Protein AF-A0AAE9DI60-F1 (afdb_monomer)

InterPro domains:
  IPR056711 Domain of unknown function DUF7809 [PF25100] (102-256)

Organism: Caenorhabditis briggsae (NCBI:txid6238)

pLDDT: mean 77.21, std 14.65, range [36.78, 95.0]

Radius of gyration: 24.34 Å; Cα contacts (8 Å, |Δi|>4): 444; chains: 1; bounding box: 57×60×63 Å

Structure (mmCIF, N/CA/C/O backbone):
data_AF-A0AAE9DI60-F1
#
_entry.id   AF-A0AAE9DI60-F1
#
loop_
_atom_site.group_PDB
_atom_site.id
_atom_site.type_symbol
_atom_site.label_atom_id
_atom_site.label_alt_id
_atom_site.label_comp_id
_atom_site.label_asym_id
_atom_site.label_entity_id
_atom_site.label_seq_id
_atom_site.pdbx_PDB_ins_code
_atom_site.Cartn_x
_atom_site.Cartn_y
_atom_site.Cartn_z
_atom_site.occupancy
_atom_site.B_iso_or_equiv
_atom_site.auth_seq_id
_atom_site.auth_comp_id
_atom_site.auth_asym_id
_atom_site.auth_atom_id
_atom_site.pdbx_PDB_model_num
ATOM 1 N N . MET A 1 1 ? 13.288 1.789 1.965 1.00 46.75 1 MET A N 1
ATOM 2 C CA . MET A 1 1 ? 11.853 2.081 1.751 1.00 46.75 1 MET A CA 1
ATOM 3 C C . MET A 1 1 ? 11.760 3.555 1.406 1.00 46.75 1 MET A C 1
ATOM 5 O O . MET A 1 1 ? 12.668 4.268 1.816 1.00 46.75 1 MET A O 1
ATOM 9 N N . PRO A 1 2 ? 10.777 4.011 0.623 1.00 48.69 2 PRO A N 1
ATOM 10 C CA . PRO A 1 2 ? 10.671 5.433 0.337 1.00 48.69 2 PRO A CA 1
ATOM 11 C C . PRO A 1 2 ? 10.362 6.196 1.627 1.00 48.69 2 PRO A C 1
ATOM 13 O O . PRO A 1 2 ? 9.371 5.920 2.301 1.00 48.69 2 PRO A O 1
ATOM 16 N N . ASP A 1 3 ? 11.226 7.145 1.975 1.00 56.53 3 ASP A N 1
ATOM 17 C CA . ASP A 1 3 ? 11.004 8.038 3.114 1.00 56.53 3 ASP A CA 1
ATOM 18 C C . ASP A 1 3 ? 9.957 9.124 2.790 1.00 56.53 3 ASP A C 1
ATOM 20 O O . ASP A 1 3 ? 9.441 9.771 3.702 1.00 56.53 3 ASP A O 1
ATOM 24 N N . GLU A 1 4 ? 9.591 9.276 1.513 1.00 60.00 4 GLU A N 1
ATOM 25 C CA . GLU A 1 4 ? 8.664 10.275 0.967 1.00 60.00 4 GLU A CA 1
ATOM 26 C C . GLU A 1 4 ? 7.637 9.614 0.025 1.00 60.00 4 GLU A C 1
ATOM 28 O O . GLU A 1 4 ? 7.929 8.595 -0.600 1.00 60.00 4 GLU A O 1
ATOM 33 N N . ALA A 1 5 ? 6.424 10.162 -0.107 1.00 58.25 5 ALA A N 1
ATOM 34 C CA . ALA A 1 5 ? 5.470 9.716 -1.121 1.00 58.25 5 ALA A CA 1
ATOM 35 C C . ALA A 1 5 ? 6.046 9.898 -2.527 1.00 58.25 5 ALA A C 1
ATOM 37 O O . ALA A 1 5 ? 6.551 10.968 -2.864 1.00 58.25 5 ALA A O 1
ATOM 38 N N . TYR A 1 6 ? 5.879 8.888 -3.385 1.00 64.25 6 TYR A N 1
ATOM 39 C CA . TYR A 1 6 ? 6.394 8.983 -4.754 1.00 64.25 6 TYR A CA 1
ATOM 40 C C . TYR A 1 6 ? 5.671 10.042 -5.590 1.00 64.25 6 TYR A C 1
ATOM 42 O O . TYR A 1 6 ? 6.264 10.569 -6.525 1.00 64.25 6 TYR A O 1
ATOM 50 N N . THR A 1 7 ? 4.405 10.363 -5.275 1.00 72.06 7 THR A N 1
ATOM 51 C CA . THR A 1 7 ? 3.646 11.396 -5.998 1.00 72.06 7 THR A CA 1
ATOM 52 C C . THR A 1 7 ? 2.809 12.287 -5.081 1.00 72.06 7 THR A C 1
ATOM 54 O O . THR A 1 7 ? 2.234 11.846 -4.080 1.00 72.06 7 THR A O 1
ATOM 57 N N . ARG A 1 8 ? 2.672 13.570 -5.456 1.00 74.44 8 ARG A N 1
ATOM 58 C CA . ARG A 1 8 ? 1.823 14.539 -4.733 1.00 74.44 8 ARG A CA 1
ATOM 59 C C . ARG A 1 8 ? 0.348 14.154 -4.739 1.00 74.44 8 ARG A C 1
ATOM 61 O O . ARG A 1 8 ? -0.354 14.434 -3.766 1.00 74.44 8 ARG A O 1
ATOM 68 N N . ARG A 1 9 ? -0.129 13.491 -5.800 1.00 77.38 9 ARG A N 1
ATOM 69 C CA . ARG A 1 9 ? -1.502 12.970 -5.858 1.00 77.38 9 ARG A CA 1
ATOM 70 C C . ARG A 1 9 ? -1.752 12.005 -4.705 1.00 77.38 9 ARG A C 1
ATOM 72 O O . ARG A 1 9 ? -2.778 12.126 -4.046 1.00 77.38 9 ARG A O 1
ATOM 79 N N . CYS A 1 10 ? -0.805 11.114 -4.411 1.00 80.31 10 CYS A N 1
ATOM 80 C CA . CYS A 1 10 ? -0.934 10.190 -3.290 1.00 80.31 10 CYS A CA 1
ATOM 81 C C . CYS A 1 10 ? -1.044 10.916 -1.952 1.00 80.31 10 CYS A C 1
ATOM 83 O O . CYS A 1 10 ? -1.955 10.638 -1.175 1.00 80.31 10 CYS A O 1
ATOM 85 N N . LEU A 1 11 ? -0.158 11.882 -1.694 1.00 84.62 11 LEU A N 1
ATOM 86 C CA . LEU A 1 11 ? -0.208 12.668 -0.461 1.00 84.62 11 LEU A CA 1
ATOM 87 C C . LEU A 1 11 ? -1.518 13.464 -0.338 1.00 84.62 11 LEU A C 1
ATOM 89 O O . LEU A 1 11 ? -2.116 13.502 0.737 1.00 84.62 11 LEU A O 1
ATOM 93 N N . SER A 1 12 ? -2.001 14.025 -1.448 1.00 82.50 12 SER A N 1
ATOM 94 C CA . SER A 1 12 ? -3.277 14.746 -1.515 1.00 82.50 12 SER A CA 1
ATOM 95 C C . SER A 1 12 ? -4.462 13.830 -1.212 1.00 82.50 12 SER A C 1
ATOM 97 O O . SER A 1 12 ? -5.277 14.160 -0.358 1.00 82.50 12 SER A O 1
ATOM 99 N N . GLN A 1 13 ? -4.541 12.651 -1.839 1.00 84.50 13 GLN A N 1
ATOM 100 C CA . GLN A 1 13 ? -5.629 11.691 -1.610 1.00 84.50 13 GLN A CA 1
ATOM 101 C C . GLN A 1 13 ? -5.646 11.160 -0.173 1.00 84.50 13 GLN A C 1
ATOM 103 O O . GLN A 1 13 ? -6.707 11.094 0.453 1.00 84.50 13 GLN A O 1
ATOM 108 N N . ARG A 1 14 ? -4.468 10.861 0.394 1.00 88.50 14 ARG A N 1
ATOM 109 C CA . ARG A 1 14 ? -4.336 10.512 1.818 1.00 88.50 14 ARG A CA 1
ATOM 110 C C . ARG A 1 14 ? -4.876 11.628 2.701 1.00 88.50 14 ARG A C 1
ATOM 112 O O . ARG A 1 14 ? -5.651 11.360 3.614 1.00 88.50 14 ARG A O 1
ATOM 119 N N . PHE A 1 15 ? -4.483 12.871 2.422 1.00 87.94 15 PHE A N 1
ATOM 120 C CA . PHE A 1 15 ? -4.943 14.023 3.182 1.00 87.94 15 PHE A CA 1
ATOM 121 C C . PHE A 1 15 ? -6.462 14.214 3.075 1.00 87.94 15 PHE A C 1
ATOM 123 O O . PHE A 1 15 ? -7.108 14.385 4.103 1.00 87.94 15 PHE A O 1
ATOM 130 N N . ILE A 1 16 ? -7.041 14.125 1.873 1.00 84.38 16 ILE A N 1
ATOM 131 C CA . ILE A 1 16 ? -8.489 14.264 1.637 1.00 84.38 16 ILE A CA 1
ATOM 132 C C . ILE A 1 16 ? -9.281 13.263 2.482 1.00 84.38 16 ILE A C 1
ATOM 134 O O . ILE A 1 16 ? -10.228 13.654 3.158 1.00 84.38 16 ILE A O 1
ATOM 138 N N . ARG A 1 17 ? -8.876 11.987 2.489 1.00 85.81 17 ARG A N 1
ATOM 139 C CA . ARG A 1 17 ? -9.530 10.941 3.295 1.00 85.81 17 ARG A CA 1
ATOM 140 C C . ARG A 1 17 ? -9.275 11.101 4.794 1.00 85.81 17 ARG A C 1
ATOM 142 O O . ARG A 1 17 ? -10.152 10.820 5.605 1.00 85.81 17 ARG A O 1
ATOM 149 N N . TYR A 1 18 ? -8.089 11.572 5.172 1.00 88.38 18 TYR A N 1
ATOM 150 C CA . TYR A 1 18 ? -7.745 11.797 6.574 1.00 88.38 18 TYR A CA 1
ATOM 151 C C . TYR A 1 18 ? -8.523 12.969 7.185 1.00 88.38 18 TYR A C 1
ATOM 153 O O . TYR A 1 18 ? -8.912 12.938 8.354 1.00 88.38 18 TYR A O 1
ATOM 161 N N . HIS A 1 19 ? -8.751 14.010 6.389 1.00 81.94 19 HIS A N 1
ATOM 162 C CA . HIS A 1 19 ? -9.336 15.267 6.814 1.00 81.94 19 HIS A CA 1
ATOM 163 C C . HIS A 1 19 ? -10.852 15.159 7.049 1.00 81.94 19 HIS A C 1
ATOM 165 O O . HIS A 1 19 ? -11.569 14.434 6.366 1.00 81.94 19 HIS A O 1
ATOM 171 N N . PHE A 1 20 ? -11.349 15.895 8.046 1.00 70.44 20 PHE A N 1
ATOM 172 C CA . PHE A 1 20 ? -12.776 15.927 8.387 1.00 70.44 20 PHE A CA 1
ATOM 173 C C . PHE A 1 20 ? -13.572 17.033 7.694 1.00 70.44 20 PHE A C 1
ATOM 175 O O . PHE A 1 20 ? -14.797 16.959 7.695 1.00 70.44 20 PHE A O 1
ATOM 182 N N . TYR A 1 21 ? -12.929 18.066 7.150 1.00 66.25 21 TYR A N 1
ATOM 183 C CA . TYR A 1 21 ? -13.635 19.163 6.481 1.00 66.25 21 TYR A CA 1
ATOM 184 C C . TYR A 1 21 ? -13.571 18.985 4.966 1.00 66.25 21 TYR A C 1
ATOM 186 O O . TYR A 1 21 ? -12.730 18.252 4.460 1.00 66.25 21 TYR A O 1
ATOM 194 N N . GLU A 1 22 ? -14.466 19.632 4.228 1.00 57.25 22 GLU A N 1
ATOM 195 C CA . GLU A 1 22 ? -14.244 19.789 2.795 1.00 57.25 22 GLU A CA 1
ATOM 196 C C . GLU A 1 22 ? -13.100 20.778 2.601 1.00 57.25 22 GLU A C 1
ATOM 198 O O . GLU A 1 22 ? -13.149 21.893 3.134 1.00 57.25 22 GLU A O 1
ATOM 203 N N . PRO A 1 23 ? -12.035 20.390 1.893 1.00 51.72 23 PRO A N 1
ATOM 204 C CA . PRO A 1 23 ? -11.015 21.347 1.536 1.00 51.72 23 PRO A CA 1
ATOM 205 C C . PRO A 1 23 ? -11.640 22.349 0.565 1.00 51.72 23 PRO A C 1
ATOM 207 O O . PRO A 1 23 ? -12.143 21.958 -0.482 1.00 51.72 23 PRO A O 1
ATOM 210 N N . ASN A 1 24 ? -11.546 23.646 0.860 1.00 49.22 24 ASN A N 1
ATOM 211 C CA . ASN A 1 24 ? -11.885 24.716 -0.093 1.00 49.22 24 ASN A CA 1
ATOM 212 C C . ASN A 1 24 ? -10.878 24.802 -1.264 1.00 49.22 24 ASN A C 1
ATOM 214 O O . ASN A 1 24 ? -10.721 25.854 -1.878 1.00 49.22 24 ASN A O 1
ATOM 218 N N . VAL A 1 25 ? -10.123 23.733 -1.520 1.00 51.72 25 VAL A N 1
ATOM 219 C CA . VAL A 1 25 ? -9.018 23.687 -2.470 1.00 51.72 25 VAL A CA 1
ATOM 220 C C . VAL A 1 25 ? -9.386 22.669 -3.536 1.00 51.72 25 VAL A C 1
ATOM 222 O O . VAL A 1 25 ? -9.490 21.477 -3.253 1.00 51.72 25 VAL A O 1
ATOM 225 N N . GLU A 1 26 ? -9.565 23.133 -4.770 1.00 51.00 26 GLU A N 1
ATOM 226 C CA . GLU A 1 26 ? -9.564 22.246 -5.927 1.00 51.00 26 GLU A CA 1
ATOM 227 C C . GLU A 1 26 ? -8.163 21.633 -6.055 1.00 51.00 26 GLU A C 1
ATOM 229 O O . GLU A 1 26 ? -7.229 22.247 -6.565 1.00 51.00 26 GLU A O 1
ATOM 234 N N . PHE A 1 27 ? -7.997 20.396 -5.583 1.00 52.72 27 PHE A N 1
ATOM 235 C CA . PHE A 1 27 ? -6.731 19.653 -5.671 1.00 52.72 27 PHE A CA 1
ATOM 236 C C . PHE A 1 27 ? -6.306 19.314 -7.107 1.00 52.72 27 PHE A C 1
ATOM 238 O O . PHE A 1 27 ? -5.265 18.692 -7.305 1.00 52.72 27 PHE A O 1
ATOM 245 N N . GLY A 1 28 ? -7.113 19.683 -8.106 1.00 42.91 28 GLY A N 1
ATOM 246 C CA . GLY A 1 28 ? -6.864 19.384 -9.512 1.00 42.91 28 GLY A CA 1
ATOM 247 C C . GLY A 1 28 ? -5.741 20.204 -10.145 1.00 42.91 28 GLY A C 1
ATOM 248 O O . GLY A 1 28 ? -5.255 19.807 -11.198 1.00 42.91 28 GLY A O 1
ATOM 249 N N . ILE A 1 29 ? -5.328 21.332 -9.550 1.00 42.28 29 ILE A N 1
ATOM 250 C CA . ILE A 1 29 ? -4.393 22.271 -10.193 1.00 42.28 29 ILE A CA 1
ATOM 251 C C . ILE A 1 29 ? -3.521 22.983 -9.144 1.00 42.28 29 ILE A C 1
ATOM 253 O O . ILE A 1 29 ? -3.568 24.202 -8.999 1.00 42.28 29 ILE A O 1
ATOM 257 N N . LEU A 1 30 ? -2.719 22.247 -8.373 1.00 42.53 30 LEU A N 1
ATOM 258 C CA . LEU A 1 30 ? -1.600 22.882 -7.665 1.00 42.53 30 LEU A CA 1
ATOM 259 C C . LEU A 1 30 ? -0.386 22.910 -8.608 1.00 42.53 30 LEU A C 1
ATOM 261 O O . LEU A 1 30 ? 0.015 21.840 -9.069 1.00 42.53 30 LEU A O 1
ATOM 265 N N . PRO A 1 31 ? 0.192 24.090 -8.920 1.00 41.00 31 PRO A N 1
ATOM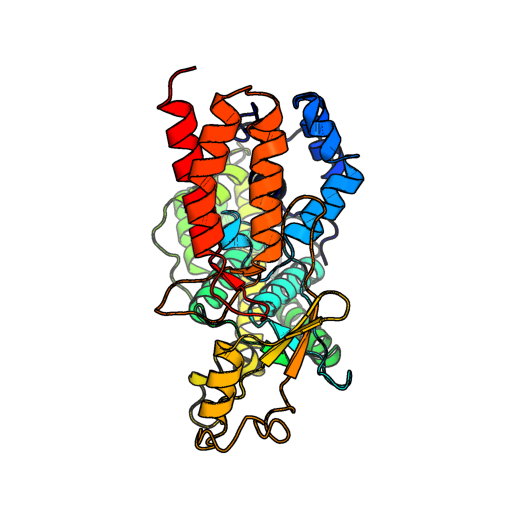 266 C CA . PRO A 1 31 ? 1.366 24.192 -9.782 1.00 41.00 31 PRO A CA 1
ATOM 267 C C . PRO A 1 31 ? 2.510 23.306 -9.275 1.00 41.00 31 PRO A C 1
ATOM 269 O O . PRO A 1 31 ? 2.805 23.276 -8.076 1.00 41.00 31 PRO A O 1
ATOM 272 N N . GLU A 1 32 ? 3.185 22.604 -10.186 1.00 52.84 32 GLU A N 1
ATOM 273 C CA . GLU A 1 32 ? 4.291 21.696 -9.853 1.00 52.84 32 GLU A CA 1
ATOM 274 C C . GLU A 1 32 ? 5.468 22.415 -9.156 1.00 52.84 32 GLU A C 1
ATOM 276 O O . GLU A 1 32 ? 6.175 21.801 -8.358 1.00 52.84 32 GLU A O 1
ATOM 281 N N . ASP A 1 33 ? 5.599 23.737 -9.300 1.00 50.19 33 ASP A N 1
ATOM 282 C CA . ASP A 1 33 ? 6.851 24.451 -9.007 1.00 50.19 33 ASP A CA 1
ATOM 283 C C . ASP A 1 33 ? 7.014 25.094 -7.612 1.00 50.19 33 ASP A C 1
ATOM 285 O O . ASP A 1 33 ? 8.102 25.582 -7.304 1.00 50.19 33 ASP A O 1
ATOM 289 N N . LEU A 1 34 ? 6.003 25.122 -6.730 1.00 50.56 34 LEU A N 1
ATOM 290 C CA . LEU A 1 34 ? 6.103 25.926 -5.489 1.00 50.56 34 LEU A CA 1
ATOM 291 C C . LEU A 1 34 ? 6.628 25.191 -4.236 1.00 50.56 34 LEU A C 1
ATOM 293 O O . LEU A 1 34 ? 7.146 25.851 -3.335 1.00 50.56 34 LEU A O 1
ATOM 297 N N . GLU A 1 35 ? 6.555 23.856 -4.151 1.00 58.78 35 GLU A N 1
ATOM 298 C CA . GLU A 1 35 ? 6.834 23.107 -2.906 1.00 58.78 35 GLU A CA 1
ATOM 299 C C . GLU A 1 35 ? 7.760 21.900 -3.139 1.00 58.78 35 GLU A C 1
ATOM 301 O O . GLU A 1 35 ? 7.383 20.916 -3.772 1.00 58.78 35 GLU A O 1
ATOM 306 N N . LYS A 1 36 ? 8.996 21.952 -2.624 1.00 67.62 36 LYS A N 1
ATOM 307 C CA . LYS A 1 36 ? 10.031 20.939 -2.912 1.00 67.62 36 LYS A CA 1
ATOM 308 C C . LYS A 1 36 ? 9.895 19.637 -2.111 1.00 67.62 36 LYS A C 1
ATOM 310 O O . LYS A 1 36 ? 10.504 18.651 -2.502 1.00 67.62 36 LYS A O 1
ATOM 315 N N . THR A 1 37 ? 9.133 19.624 -1.014 1.00 81.38 37 THR A N 1
ATOM 316 C CA . THR A 1 37 ? 9.012 18.466 -0.103 1.00 81.38 37 THR A CA 1
ATOM 317 C C . THR A 1 37 ? 7.561 18.202 0.315 1.00 81.38 37 THR A C 1
ATOM 319 O O . THR A 1 37 ? 6.723 19.108 0.272 1.00 81.38 37 THR A O 1
ATOM 322 N N . GLU A 1 38 ? 7.260 16.985 0.795 1.00 85.06 38 GLU A N 1
ATOM 323 C CA . GLU A 1 38 ? 5.949 16.643 1.388 1.00 85.06 38 GLU A CA 1
ATOM 324 C C . GLU A 1 38 ? 5.556 17.605 2.520 1.00 85.06 38 GLU A C 1
ATOM 326 O O . GLU A 1 38 ? 4.395 17.991 2.666 1.00 85.06 38 GLU A O 1
ATOM 331 N N . ILE A 1 39 ? 6.542 18.006 3.327 1.00 88.50 39 ILE A N 1
ATOM 332 C CA . ILE A 1 39 ? 6.349 18.901 4.468 1.00 88.50 39 ILE A CA 1
ATOM 333 C C . ILE A 1 39 ? 5.982 20.304 3.990 1.00 88.50 39 ILE A C 1
ATOM 335 O O . ILE A 1 39 ? 5.100 20.930 4.580 1.00 88.50 39 ILE A O 1
ATOM 339 N N . ASP A 1 40 ? 6.642 20.812 2.947 1.00 86.06 40 ASP A N 1
ATOM 340 C CA . ASP A 1 40 ? 6.329 22.130 2.390 1.00 86.06 40 ASP A CA 1
ATOM 341 C C . ASP A 1 40 ? 4.906 22.158 1.830 1.00 86.06 40 ASP A C 1
ATOM 343 O O . ASP A 1 40 ? 4.162 23.101 2.113 1.00 86.06 40 ASP A O 1
ATOM 347 N N . PHE A 1 41 ? 4.499 21.072 1.167 1.00 83.56 41 PHE A N 1
ATOM 348 C CA . PHE A 1 41 ? 3.133 20.881 0.689 1.00 83.56 41 PHE A CA 1
ATOM 349 C C . PHE A 1 41 ? 2.102 20.894 1.814 1.00 83.56 41 PHE A C 1
ATOM 351 O O . PHE A 1 41 ? 1.169 21.700 1.815 1.00 83.56 41 PHE A O 1
ATOM 358 N N . LEU A 1 42 ? 2.298 20.073 2.845 1.00 86.94 42 LEU A N 1
ATOM 359 C CA . LEU A 1 42 ? 1.386 20.046 3.988 1.00 86.94 42 LEU A CA 1
ATOM 360 C C . LEU A 1 42 ? 1.369 21.382 4.740 1.00 86.94 42 LEU A C 1
ATOM 362 O O . LEU A 1 42 ? 0.317 21.810 5.214 1.00 86.94 42 LEU A O 1
ATOM 366 N N . ARG A 1 43 ? 2.507 22.080 4.833 1.00 87.62 43 ARG A N 1
ATOM 367 C CA . ARG A 1 43 ? 2.591 23.400 5.472 1.00 87.62 43 ARG A CA 1
ATOM 368 C C . ARG A 1 43 ? 1.780 24.442 4.705 1.00 87.62 43 ARG A C 1
ATOM 370 O O . ARG A 1 43 ? 1.103 25.254 5.334 1.00 87.62 43 ARG A O 1
ATOM 377 N N . SER A 1 44 ? 1.842 24.422 3.378 1.00 82.38 44 SER A N 1
ATOM 378 C CA . SER A 1 44 ? 1.045 25.289 2.509 1.00 82.38 44 SER A CA 1
ATOM 379 C C . SER A 1 44 ? -0.446 24.989 2.625 1.00 82.38 44 SER A C 1
ATOM 381 O O . SER A 1 44 ? -1.239 25.888 2.909 1.00 82.38 44 SER A O 1
ATOM 383 N N . MET A 1 45 ? -0.823 23.708 2.560 1.00 79.75 45 MET A N 1
ATOM 384 C CA . MET A 1 45 ? -2.203 23.275 2.772 1.00 79.75 45 MET A CA 1
ATOM 385 C C . MET A 1 45 ? -2.757 23.744 4.120 1.00 79.75 45 MET A C 1
ATOM 387 O O . MET A 1 45 ? -3.821 24.356 4.169 1.00 79.75 45 MET A O 1
ATOM 391 N N . LEU A 1 46 ? -2.017 23.536 5.213 1.00 83.44 46 LEU A N 1
ATOM 392 C CA . LEU A 1 46 ? -2.444 23.955 6.550 1.00 83.44 46 LEU A CA 1
ATOM 393 C C . LEU A 1 46 ? -2.607 25.477 6.681 1.00 83.44 46 LEU A C 1
ATOM 395 O O . LEU A 1 46 ? -3.496 25.917 7.410 1.00 83.44 46 LEU A O 1
ATOM 399 N N . ARG A 1 47 ? -1.787 26.279 5.982 1.00 82.38 47 ARG A N 1
ATOM 400 C CA . ARG A 1 47 ? -1.907 27.751 5.952 1.00 82.38 47 ARG A CA 1
ATOM 401 C C . ARG A 1 47 ? -3.161 28.227 5.224 1.00 82.38 47 ARG A C 1
ATOM 403 O O . ARG A 1 47 ? -3.740 29.227 5.635 1.00 82.38 47 ARG A O 1
ATOM 410 N N . ASN A 1 48 ? -3.557 27.521 4.167 1.00 78.06 48 ASN A N 1
ATOM 411 C CA . ASN A 1 48 ? -4.708 27.875 3.335 1.00 78.06 48 ASN A CA 1
ATOM 412 C C . ASN A 1 48 ? -6.039 27.332 3.887 1.00 78.06 48 ASN A C 1
ATOM 414 O O . ASN A 1 48 ? -7.110 27.700 3.408 1.00 78.06 48 ASN A O 1
ATOM 418 N N . MET A 1 49 ? -5.993 26.460 4.897 1.00 77.44 49 MET A N 1
ATOM 419 C CA . MET A 1 49 ? -7.182 25.912 5.549 1.00 77.44 49 MET A CA 1
ATOM 420 C C . MET A 1 49 ? -7.748 26.827 6.636 1.00 77.44 49 MET A C 1
ATOM 422 O O . MET A 1 49 ? -7.089 27.725 7.157 1.00 77.44 49 MET A O 1
ATOM 426 N N . ASN A 1 50 ? -9.000 26.556 7.015 1.00 71.88 50 ASN A N 1
ATOM 427 C CA . ASN A 1 50 ? -9.678 27.249 8.106 1.00 71.88 50 ASN A CA 1
ATOM 428 C C . ASN A 1 50 ? -8.906 27.128 9.446 1.00 71.88 50 ASN A C 1
ATOM 430 O O . ASN A 1 50 ? -8.126 26.194 9.632 1.00 71.88 50 ASN A O 1
ATOM 434 N N . PRO A 1 51 ? -9.156 28.009 10.435 1.00 73.50 51 PRO A N 1
ATOM 435 C CA . PRO A 1 51 ? -8.494 27.936 11.743 1.00 73.50 51 PRO A CA 1
ATOM 436 C C . PRO A 1 51 ? -8.670 26.603 12.491 1.00 73.50 51 PRO A C 1
ATOM 438 O O . PRO A 1 51 ? -7.879 26.302 13.388 1.00 73.50 51 PRO A O 1
ATOM 441 N N . ASN A 1 52 ? -9.670 25.788 12.130 1.00 69.44 52 ASN A N 1
ATOM 442 C CA . ASN A 1 52 ? -9.885 24.472 12.732 1.00 69.44 52 ASN A CA 1
ATOM 443 C C . ASN A 1 52 ? -8.832 23.443 12.282 1.00 69.44 52 ASN A C 1
ATOM 445 O O . ASN A 1 52 ? -8.684 22.414 12.939 1.00 69.44 52 ASN A O 1
ATOM 449 N N . SER A 1 53 ? -8.046 23.724 11.234 1.00 74.88 53 SER A N 1
ATOM 450 C CA . SER A 1 53 ? -6.911 22.892 10.806 1.00 74.88 53 SER A CA 1
ATOM 451 C C . SER A 1 53 ? -5.821 22.755 11.878 1.00 74.88 53 SER A C 1
ATOM 453 O O . SER A 1 53 ? -5.057 21.791 11.861 1.00 74.88 53 SER A O 1
ATOM 455 N N . ARG A 1 54 ? -5.801 23.642 12.885 1.00 78.81 54 ARG A N 1
ATOM 456 C CA . ARG A 1 54 ? -4.901 23.555 14.050 1.00 78.81 54 ARG A CA 1
ATOM 457 C C . ARG A 1 54 ? -5.010 22.231 14.809 1.00 78.81 54 ARG A C 1
ATOM 459 O O . ARG A 1 54 ? -4.051 21.845 15.470 1.00 78.81 54 ARG A O 1
ATOM 466 N N . MET A 1 55 ? -6.134 21.512 14.706 1.00 84.75 55 MET A N 1
ATOM 467 C CA . MET A 1 55 ? -6.291 20.195 15.339 1.00 84.75 55 MET A CA 1
ATOM 468 C C . MET A 1 55 ? -5.272 19.162 14.832 1.00 84.75 55 MET A C 1
ATOM 470 O O . MET A 1 55 ? -4.886 18.256 15.575 1.00 84.75 55 MET A O 1
ATOM 474 N N . TYR A 1 56 ? -4.809 19.308 13.588 1.00 87.94 56 TYR A N 1
ATOM 475 C CA . TYR A 1 56 ? -3.818 18.422 12.975 1.00 87.94 56 TYR A CA 1
ATOM 476 C C . TYR A 1 56 ? -2.391 18.682 13.470 1.00 87.94 56 TYR A C 1
ATOM 478 O O . TYR A 1 56 ? -1.515 17.864 13.216 1.00 87.94 56 TYR A O 1
ATOM 486 N N . GLY A 1 57 ? -2.173 19.766 14.223 1.00 91.00 57 GLY A N 1
ATOM 487 C CA . GLY A 1 57 ? -0.869 20.122 14.764 1.00 91.00 57 GLY A CA 1
ATOM 488 C C . GLY A 1 57 ? 0.057 20.730 13.715 1.00 91.00 57 GLY A C 1
ATOM 489 O O . GLY A 1 57 ? -0.366 21.526 12.874 1.00 91.00 57 GLY A O 1
ATOM 490 N N . SER A 1 58 ? 1.344 20.401 13.800 1.00 93.06 58 SER A N 1
ATOM 491 C CA . SER A 1 58 ? 2.339 20.860 12.823 1.00 93.06 58 SER A CA 1
ATOM 492 C C . SER A 1 58 ? 2.261 20.065 11.511 1.00 93.06 58 SER A C 1
ATOM 494 O O . SER A 1 58 ? 1.742 18.953 11.482 1.00 93.06 58 SER A O 1
ATOM 496 N N . ALA A 1 59 ? 2.831 20.592 10.420 1.00 91.44 59 ALA A N 1
ATOM 497 C CA . ALA A 1 59 ? 2.938 19.849 9.155 1.00 91.44 59 ALA A CA 1
ATOM 498 C C . ALA A 1 59 ? 3.702 18.519 9.314 1.00 91.44 59 ALA A C 1
ATOM 500 O O . ALA A 1 59 ? 3.358 17.536 8.666 1.00 91.44 59 ALA A O 1
ATOM 501 N N . GLN A 1 60 ? 4.693 18.485 10.212 1.00 93.50 60 GLN A N 1
ATOM 502 C CA . GLN A 1 60 ? 5.452 17.281 10.546 1.00 93.50 60 GLN A CA 1
ATOM 503 C C . GLN A 1 60 ? 4.572 16.241 11.249 1.00 93.50 60 GLN A C 1
ATOM 505 O O . GLN A 1 60 ? 4.503 15.093 10.823 1.00 93.50 60 GLN A O 1
ATOM 510 N N . GLU A 1 61 ? 3.841 16.667 12.281 1.00 94.56 61 GLU A N 1
ATOM 511 C CA . GLU A 1 61 ? 2.911 15.801 13.011 1.00 94.56 61 GLU A CA 1
ATOM 512 C C . GLU A 1 61 ? 1.813 15.262 12.084 1.00 94.56 61 GLU A C 1
ATOM 514 O O . GLU A 1 61 ? 1.464 14.082 12.139 1.00 94.56 61 GLU A O 1
ATOM 519 N N . LEU A 1 62 ? 1.282 16.101 11.190 1.00 93.12 62 LEU A N 1
ATOM 520 C CA . LEU A 1 62 ? 0.322 15.669 10.181 1.00 93.12 62 LEU A CA 1
ATOM 521 C C . LEU A 1 62 ? 0.935 14.629 9.235 1.00 93.12 62 LEU A C 1
ATOM 523 O O . LEU A 1 62 ? 0.300 13.607 8.992 1.00 93.12 62 LEU A O 1
ATOM 527 N N . LEU A 1 63 ? 2.156 14.846 8.737 1.00 92.56 63 LEU A N 1
ATOM 528 C CA . LEU A 1 63 ? 2.832 13.897 7.850 1.00 92.56 63 LEU A CA 1
ATOM 529 C C . LEU A 1 63 ? 3.021 12.527 8.513 1.00 92.56 63 LEU A C 1
ATOM 531 O O . LEU A 1 63 ? 2.713 11.503 7.906 1.00 92.56 63 LEU A O 1
ATOM 535 N N . GLU A 1 64 ? 3.475 12.501 9.764 1.00 93.31 64 GLU A N 1
ATOM 536 C CA . GLU A 1 64 ? 3.644 11.268 10.544 1.00 93.31 64 GLU A CA 1
ATOM 537 C C . GLU A 1 64 ? 2.320 10.511 10.690 1.00 93.31 64 GLU A C 1
ATOM 539 O O . GLU A 1 64 ? 2.252 9.303 10.461 1.00 93.31 64 GLU A O 1
ATOM 544 N N . ASN A 1 65 ? 1.235 11.228 10.982 1.00 94.81 65 ASN A N 1
ATOM 545 C CA . ASN A 1 65 ? -0.090 10.628 11.088 1.00 94.81 65 ASN A CA 1
ATOM 546 C C . ASN A 1 65 ? -0.638 10.132 9.744 1.00 94.81 65 ASN A C 1
ATOM 548 O O . ASN A 1 65 ? -1.264 9.076 9.704 1.00 94.81 65 ASN A O 1
ATOM 552 N N . LEU A 1 66 ? -0.385 10.847 8.644 1.00 93.06 66 LEU A N 1
ATOM 553 C CA . LEU A 1 66 ? -0.758 10.394 7.301 1.00 93.06 66 LEU A CA 1
ATOM 554 C C . LEU A 1 66 ? 0.003 9.127 6.907 1.00 93.06 66 LEU A C 1
ATOM 556 O O . LEU A 1 66 ? -0.585 8.238 6.293 1.00 93.06 66 LEU A O 1
ATOM 560 N N . LYS A 1 67 ? 1.282 9.016 7.289 1.00 92.12 67 LYS A N 1
ATOM 561 C CA . LYS A 1 67 ? 2.078 7.800 7.088 1.00 92.12 67 LYS A CA 1
ATOM 562 C C . LYS A 1 67 ? 1.491 6.623 7.866 1.00 92.12 67 LYS A C 1
ATOM 564 O O . LYS A 1 67 ? 1.332 5.560 7.283 1.00 92.12 67 LYS A O 1
ATOM 569 N N . ILE A 1 68 ? 1.091 6.813 9.126 1.00 93.44 68 ILE A N 1
ATOM 570 C CA . ILE A 1 68 ? 0.425 5.761 9.918 1.00 93.44 68 ILE A CA 1
ATOM 571 C C . ILE A 1 68 ? -0.917 5.362 9.291 1.00 93.44 68 ILE A C 1
ATOM 573 O O . ILE A 1 68 ? -1.164 4.178 9.075 1.00 93.44 68 ILE A O 1
ATOM 577 N N . TYR A 1 69 ? -1.763 6.345 8.972 1.00 93.38 69 TYR A N 1
ATOM 578 C CA . TYR A 1 69 ? -3.107 6.127 8.431 1.00 93.38 69 TYR A CA 1
ATOM 579 C C . TYR A 1 69 ? -3.090 5.401 7.084 1.00 93.38 69 TYR A C 1
ATOM 581 O O . TYR A 1 69 ? -3.949 4.568 6.814 1.00 93.38 69 TYR A O 1
ATOM 589 N N . ALA A 1 70 ? -2.103 5.702 6.237 1.00 91.62 70 ALA A N 1
ATOM 590 C CA . ALA A 1 70 ? -1.990 5.100 4.918 1.00 91.62 70 ALA A CA 1
ATOM 591 C C . ALA A 1 70 ? -1.236 3.763 4.907 1.00 91.62 70 ALA A C 1
ATOM 593 O O . ALA A 1 70 ? -1.175 3.128 3.855 1.00 91.62 70 ALA A O 1
ATOM 594 N N . ASN A 1 71 ? -0.641 3.328 6.021 1.00 90.88 71 ASN A N 1
ATOM 595 C CA . ASN A 1 71 ? 0.205 2.138 6.044 1.00 90.88 71 ASN A CA 1
ATOM 596 C C . ASN A 1 71 ? -0.590 0.856 6.321 1.00 90.88 71 ASN A C 1
ATOM 598 O O . ASN A 1 71 ? -0.501 0.272 7.400 1.00 90.88 71 ASN A O 1
ATOM 602 N N . PHE A 1 72 ? -1.362 0.419 5.329 1.00 88.88 72 PHE A N 1
ATOM 603 C CA . PHE A 1 72 ? -2.049 -0.868 5.348 1.00 88.88 72 PHE A CA 1
ATOM 604 C C . PHE A 1 72 ? -2.065 -1.513 3.949 1.00 88.88 72 PHE A C 1
ATOM 606 O O . PHE A 1 72 ? -1.996 -0.803 2.941 1.00 88.88 72 PHE A O 1
ATOM 613 N N . PRO A 1 73 ? -2.156 -2.850 3.858 1.00 85.00 73 PRO A N 1
ATOM 614 C CA . PRO A 1 73 ? -2.234 -3.555 2.579 1.00 85.00 73 PRO A CA 1
ATOM 615 C C . PRO A 1 73 ? -3.446 -3.177 1.715 1.00 85.00 73 PRO A C 1
ATOM 617 O O . PRO A 1 73 ? -4.581 -3.191 2.196 1.00 85.00 73 PRO A O 1
ATOM 620 N N . GLY A 1 74 ? -3.220 -2.920 0.421 1.00 80.75 74 GLY A N 1
ATOM 621 C CA . GLY A 1 74 ? -4.268 -2.534 -0.539 1.00 80.75 74 GLY A CA 1
ATOM 622 C C . GLY A 1 74 ? -4.774 -1.096 -0.372 1.00 80.75 74 GLY A C 1
ATOM 623 O O . GLY A 1 74 ? -5.922 -0.795 -0.703 1.00 80.75 74 GLY A O 1
ATOM 624 N N . ASN A 1 75 ? -3.948 -0.209 0.192 1.00 87.38 75 ASN A N 1
ATOM 625 C CA . ASN A 1 75 ? -4.307 1.193 0.408 1.00 87.38 75 ASN A CA 1
ATOM 626 C C . ASN A 1 75 ? -4.578 1.967 -0.889 1.00 87.38 75 ASN A C 1
ATOM 628 O O . ASN A 1 75 ? -5.287 2.970 -0.880 1.00 87.38 75 ASN A O 1
ATOM 632 N N . ASP A 1 76 ? -4.037 1.513 -2.007 1.00 84.56 76 ASP A N 1
ATOM 633 C CA . ASP A 1 76 ? -4.119 2.178 -3.291 1.00 84.56 76 ASP A CA 1
ATOM 634 C C . ASP A 1 76 ? -5.526 2.120 -3.888 1.00 84.56 76 ASP A C 1
ATOM 636 O O . ASP A 1 76 ? -5.979 3.108 -4.465 1.00 84.56 76 ASP A O 1
ATOM 640 N N . ASN A 1 77 ? -6.254 1.024 -3.669 1.00 81.88 77 ASN A N 1
ATOM 641 C CA . ASN A 1 77 ? -7.685 0.957 -3.961 1.00 81.88 77 ASN A CA 1
ATOM 642 C C . ASN A 1 77 ? -8.483 1.919 -3.066 1.00 81.88 77 ASN A C 1
ATOM 644 O O . ASN A 1 77 ? -9.378 2.612 -3.546 1.00 81.88 77 ASN A O 1
ATOM 648 N N . PHE A 1 78 ? -8.142 2.005 -1.776 1.00 85.62 78 PHE A N 1
ATOM 649 C CA . PHE A 1 78 ? -8.848 2.867 -0.820 1.00 85.62 78 PHE A CA 1
ATOM 650 C C . PHE A 1 78 ? -8.685 4.366 -1.124 1.00 85.62 78 PHE A C 1
ATOM 652 O O . PHE A 1 78 ? -9.652 5.131 -1.061 1.00 85.62 78 PHE A O 1
ATOM 659 N N . PHE A 1 79 ? -7.469 4.785 -1.478 1.00 86.06 79 PHE A N 1
ATOM 660 C CA . PHE A 1 79 ? -7.135 6.178 -1.785 1.00 86.06 79 PHE A CA 1
ATOM 661 C C . PHE A 1 79 ? -7.337 6.559 -3.262 1.00 86.06 79 PHE A C 1
ATOM 663 O O . PHE A 1 79 ? -7.014 7.683 -3.635 1.00 86.06 79 PHE A O 1
ATOM 670 N N . ASP A 1 80 ? -7.851 5.658 -4.108 1.00 82.06 80 ASP A N 1
ATOM 671 C CA . ASP A 1 80 ? -7.947 5.851 -5.567 1.00 82.06 80 ASP A CA 1
ATOM 672 C C . ASP A 1 80 ? -6.596 6.239 -6.216 1.00 82.06 80 ASP A C 1
ATOM 674 O O . ASP A 1 80 ? -6.460 7.119 -7.075 1.00 82.06 80 ASP A O 1
ATOM 678 N N . THR A 1 81 ? -5.545 5.552 -5.770 1.00 80.31 81 THR A N 1
ATOM 679 C CA . THR A 1 81 ? -4.171 5.669 -6.271 1.00 80.31 81 THR A CA 1
ATOM 680 C C . THR A 1 81 ? -3.710 4.372 -6.936 1.00 80.31 81 THR A C 1
ATOM 682 O O . THR A 1 81 ? -2.517 4.087 -7.007 1.00 80.31 81 THR A O 1
ATOM 685 N N . LYS A 1 82 ? -4.644 3.576 -7.469 1.00 76.50 82 LYS A N 1
ATOM 686 C CA . LYS A 1 82 ? -4.356 2.331 -8.204 1.00 76.50 82 LYS A CA 1
ATOM 687 C C . LYS A 1 82 ? -3.381 2.509 -9.373 1.00 76.50 82 LYS A C 1
ATOM 689 O O . LYS A 1 82 ? -2.687 1.567 -9.708 1.00 76.50 82 LYS A O 1
ATOM 694 N N . TYR A 1 83 ? -3.246 3.705 -9.937 1.00 74.12 83 TYR A N 1
ATOM 695 C CA . TYR A 1 83 ? -2.304 3.984 -11.034 1.00 74.12 83 TYR A CA 1
ATOM 696 C C . TYR A 1 83 ? -0.982 4.610 -10.581 1.00 74.12 83 TYR A C 1
ATOM 698 O O . TYR A 1 83 ? -0.119 4.905 -11.399 1.00 74.12 83 TYR A O 1
ATOM 706 N N . GLU A 1 84 ? -0.836 4.844 -9.284 1.00 78.75 84 GLU A N 1
ATOM 707 C CA . GLU A 1 84 ? 0.366 5.412 -8.689 1.00 78.75 84 GLU A CA 1
ATOM 708 C C . GLU A 1 84 ? 1.315 4.295 -8.234 1.00 78.75 84 GLU A C 1
ATOM 710 O O . GLU A 1 84 ? 0.854 3.173 -7.984 1.00 78.75 84 GLU A O 1
ATOM 715 N N . PRO A 1 85 ? 2.620 4.583 -8.069 1.00 84.62 85 PRO A N 1
ATOM 716 C CA . PRO A 1 85 ? 3.544 3.665 -7.408 1.00 84.62 85 PRO A CA 1
ATOM 717 C C . PRO A 1 85 ? 2.998 3.216 -6.056 1.00 84.62 85 PRO A C 1
ATOM 719 O O . PRO A 1 85 ? 2.292 3.979 -5.390 1.00 84.62 85 PRO A O 1
ATOM 722 N N . TYR A 1 86 ? 3.353 2.009 -5.621 1.00 87.06 86 TYR A N 1
ATOM 723 C CA . TYR A 1 86 ? 3.032 1.563 -4.271 1.00 87.06 86 TYR A CA 1
ATOM 724 C C . TYR A 1 86 ? 3.568 2.559 -3.249 1.00 87.06 86 TYR A C 1
ATOM 726 O O . TYR A 1 86 ? 4.703 3.025 -3.339 1.00 87.06 86 TYR A O 1
ATOM 734 N N . GLN A 1 87 ? 2.702 2.894 -2.306 1.00 83.88 87 GLN A N 1
ATOM 735 C CA . GLN A 1 87 ? 2.834 4.040 -1.417 1.00 83.88 87 GLN A CA 1
ATOM 736 C C . GLN A 1 87 ? 2.948 3.638 0.057 1.00 83.88 87 GLN A C 1
ATOM 738 O O . GLN A 1 87 ? 3.267 4.477 0.897 1.00 83.88 87 GLN A O 1
ATOM 743 N N . ASN A 1 88 ? 2.588 2.401 0.390 1.00 85.38 88 ASN A N 1
ATOM 744 C CA . ASN A 1 88 ? 2.698 1.829 1.726 1.00 85.38 88 ASN A CA 1
ATOM 745 C C . ASN A 1 88 ? 4.117 1.316 1.995 1.00 85.38 88 ASN A C 1
ATOM 747 O O . ASN A 1 88 ? 4.898 1.063 1.078 1.00 85.38 88 ASN A O 1
ATOM 751 N N . SER A 1 89 ? 4.422 1.123 3.273 1.00 86.81 89 SER A N 1
ATOM 752 C CA . SER A 1 89 ? 5.643 0.466 3.718 1.00 86.81 89 SER A CA 1
ATOM 753 C C . SER A 1 89 ? 5.349 -1.008 4.019 1.00 86.81 89 SER A C 1
ATOM 755 O O . SER A 1 89 ? 4.417 -1.296 4.775 1.00 86.81 89 SER A O 1
ATOM 757 N N . PRO A 1 90 ? 6.1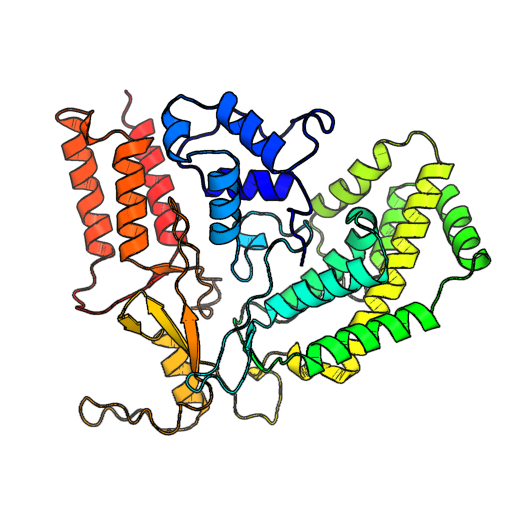41 -1.954 3.479 1.00 90.06 90 PRO A N 1
ATOM 758 C CA . PRO A 1 90 ? 6.007 -3.365 3.818 1.00 90.06 90 PRO A CA 1
ATOM 759 C C . PRO A 1 90 ? 6.068 -3.572 5.331 1.00 90.06 90 PRO A C 1
ATOM 761 O O . PRO A 1 90 ? 7.010 -3.106 5.978 1.00 90.06 90 PRO A O 1
ATOM 764 N N . THR A 1 91 ? 5.083 -4.269 5.896 1.00 90.69 91 THR A N 1
ATOM 765 C CA . THR A 1 91 ? 5.040 -4.522 7.341 1.00 90.69 91 THR A CA 1
ATOM 766 C C . THR A 1 91 ? 5.373 -5.978 7.641 1.00 90.69 91 THR A C 1
ATOM 768 O O . THR A 1 91 ? 4.722 -6.898 7.145 1.00 90.69 91 THR A O 1
ATOM 771 N N . PHE A 1 92 ? 6.391 -6.188 8.478 1.00 92.88 92 PHE A N 1
ATOM 772 C CA . PHE A 1 92 ? 6.768 -7.514 8.959 1.00 92.88 92 PHE A CA 1
ATOM 773 C C . PHE A 1 92 ? 6.061 -7.820 10.274 1.00 92.88 92 PHE A C 1
ATOM 775 O O . PHE A 1 92 ? 6.114 -7.046 11.229 1.00 92.88 92 PHE A O 1
ATOM 782 N N . TYR A 1 93 ? 5.437 -8.987 10.318 1.00 94.19 93 TYR A N 1
ATOM 783 C CA . TYR A 1 93 ? 4.733 -9.513 11.473 1.00 94.19 93 TYR A CA 1
ATOM 784 C C . TYR A 1 93 ? 5.502 -10.693 12.040 1.00 94.19 93 TYR A C 1
ATOM 786 O O . TYR A 1 93 ? 6.116 -11.467 11.306 1.00 94.19 93 TYR A O 1
ATOM 794 N N . TYR A 1 94 ? 5.443 -10.857 13.352 1.00 93.19 94 TYR A N 1
ATOM 795 C CA . TYR A 1 94 ? 6.110 -11.957 14.030 1.00 93.19 94 TYR A CA 1
ATOM 796 C C . TYR A 1 94 ? 5.094 -13.015 14.428 1.00 93.19 94 TYR A C 1
ATOM 798 O O . TYR A 1 94 ? 3.964 -12.706 14.814 1.00 93.19 94 TYR A O 1
ATOM 806 N N . SER A 1 95 ? 5.507 -14.278 14.368 1.00 91.62 95 SER A N 1
ATOM 807 C CA . SER A 1 95 ? 4.783 -15.356 15.045 1.00 91.62 95 SER A CA 1
ATOM 808 C C . SER A 1 95 ? 4.579 -15.037 16.531 1.00 91.62 95 SER A C 1
ATOM 810 O O . SER A 1 95 ? 5.354 -14.285 17.115 1.00 91.62 95 SER A O 1
ATOM 812 N N . LEU A 1 96 ? 3.622 -15.691 17.193 1.00 87.56 96 LEU A N 1
ATOM 813 C CA . LEU A 1 96 ? 3.442 -15.550 18.650 1.00 87.56 96 LEU A CA 1
ATOM 814 C C . LEU A 1 96 ? 4.684 -15.894 19.493 1.00 87.56 96 LEU A C 1
ATOM 816 O O . LEU A 1 96 ? 4.759 -15.493 20.650 1.00 87.56 96 LEU A O 1
ATOM 820 N N . LYS A 1 97 ? 5.628 -16.664 18.940 1.00 85.00 97 LYS A N 1
ATOM 821 C CA . LYS A 1 97 ? 6.889 -17.038 19.599 1.00 85.00 97 LYS A CA 1
ATOM 822 C C . LYS A 1 97 ? 8.056 -16.121 19.232 1.00 85.00 97 LYS A C 1
ATOM 824 O O . LYS A 1 97 ? 9.184 -16.423 19.604 1.00 85.00 97 LYS A O 1
ATOM 829 N N . ASP A 1 98 ? 7.797 -15.081 18.443 1.00 82.75 98 ASP A N 1
ATOM 830 C CA . ASP A 1 98 ? 8.789 -14.147 17.909 1.00 82.75 98 ASP A CA 1
ATOM 831 C C . ASP A 1 98 ? 9.946 -14.819 17.127 1.00 82.75 98 ASP A C 1
ATOM 833 O O . ASP A 1 98 ? 10.992 -14.212 16.920 1.00 82.75 98 ASP A O 1
ATOM 837 N N . SER A 1 99 ? 9.768 -16.063 16.652 1.00 84.75 99 SER A N 1
ATOM 838 C CA . SER A 1 99 ? 10.800 -16.800 15.900 1.00 84.75 99 SER A CA 1
ATOM 839 C C . SER A 1 99 ? 10.732 -16.562 14.394 1.00 84.75 99 SER A C 1
ATOM 841 O O . SER A 1 99 ? 11.760 -16.420 13.739 1.00 84.75 99 SER A O 1
ATOM 843 N N . ASP A 1 100 ? 9.515 -16.525 13.849 1.00 90.88 100 ASP A N 1
ATOM 844 C CA . ASP A 1 100 ? 9.285 -16.501 12.407 1.00 90.88 100 ASP A CA 1
ATOM 845 C C . ASP A 1 100 ? 8.721 -15.141 11.987 1.00 90.88 100 ASP A C 1
ATOM 847 O O . ASP A 1 100 ? 7.792 -14.629 12.624 1.00 90.88 100 ASP A O 1
ATOM 851 N N . LYS A 1 101 ? 9.253 -14.593 10.889 1.00 93.62 101 LYS A N 1
ATOM 852 C CA . LYS A 1 101 ? 8.776 -13.362 10.249 1.00 93.62 101 LYS A CA 1
ATOM 853 C C . LYS A 1 101 ? 7.821 -13.677 9.108 1.00 93.62 101 LYS A C 1
ATOM 855 O O . LYS A 1 101 ? 8.051 -14.589 8.312 1.00 93.62 101 LYS A O 1
ATOM 860 N N . TYR A 1 102 ? 6.758 -12.897 9.033 1.00 93.50 102 TYR A N 1
ATOM 861 C CA . TYR A 1 102 ? 5.708 -12.996 8.038 1.00 93.50 102 TYR A CA 1
ATOM 862 C C . TYR A 1 102 ? 5.462 -11.643 7.400 1.00 93.50 102 TYR A C 1
ATOM 864 O O . TYR A 1 102 ? 5.643 -10.600 8.024 1.00 93.50 102 TYR A O 1
ATOM 872 N N . ILE A 1 103 ? 4.978 -11.677 6.170 1.00 92.56 103 ILE A N 1
ATOM 873 C CA . ILE A 1 103 ? 4.583 -10.495 5.421 1.00 92.56 103 ILE A CA 1
ATOM 874 C C . ILE A 1 103 ? 3.278 -10.778 4.679 1.00 92.56 103 ILE A C 1
ATOM 876 O O . ILE A 1 103 ? 3.013 -11.923 4.296 1.00 92.56 103 ILE A O 1
ATOM 880 N N . ALA A 1 104 ? 2.446 -9.755 4.495 1.00 90.69 104 ALA A N 1
ATOM 881 C CA . ALA A 1 104 ? 1.300 -9.857 3.601 1.00 90.69 104 ALA A CA 1
ATOM 882 C C . ALA A 1 104 ? 1.793 -10.079 2.161 1.00 90.69 104 ALA A C 1
ATOM 884 O O . ALA A 1 104 ? 2.744 -9.431 1.726 1.00 90.69 104 ALA A O 1
ATOM 885 N N . LYS A 1 105 ? 1.153 -10.968 1.393 1.00 89.88 105 LYS A N 1
ATOM 886 C CA . LYS A 1 105 ? 1.581 -11.238 0.005 1.00 89.88 105 LYS A CA 1
ATOM 887 C C . LYS A 1 105 ? 1.534 -9.992 -0.889 1.00 89.88 105 LYS A C 1
ATOM 889 O O . LYS A 1 105 ? 2.406 -9.831 -1.734 1.00 89.88 105 LYS A O 1
ATOM 894 N N . SER A 1 106 ? 0.579 -9.090 -0.662 1.00 88.38 106 SER A N 1
ATOM 895 C CA . SER A 1 106 ? 0.500 -7.778 -1.328 1.00 88.38 106 SER A CA 1
ATOM 896 C C . SER A 1 106 ? 1.755 -6.924 -1.105 1.00 88.38 106 SER A C 1
ATOM 898 O O . SER A 1 106 ? 2.255 -6.273 -2.018 1.00 88.38 106 SER A O 1
ATOM 900 N N . ASP A 1 107 ? 2.339 -6.975 0.096 1.00 90.94 107 ASP A N 1
ATOM 901 C CA . ASP A 1 107 ? 3.524 -6.181 0.432 1.00 90.94 107 ASP A CA 1
ATOM 902 C C . ASP A 1 107 ? 4.792 -6.707 -0.268 1.00 90.94 107 ASP A C 1
ATOM 904 O O . ASP A 1 107 ? 5.783 -5.980 -0.376 1.00 90.94 107 ASP A O 1
ATOM 908 N N . LEU A 1 108 ? 4.771 -7.930 -0.821 1.00 92.06 108 LEU A N 1
ATOM 909 C CA . LEU A 1 108 ? 5.855 -8.409 -1.683 1.00 92.06 108 LEU A CA 1
ATOM 910 C C . LEU A 1 108 ? 5.977 -7.553 -2.950 1.00 92.06 108 LEU A C 1
ATOM 912 O O . LEU A 1 108 ? 7.093 -7.264 -3.367 1.00 92.06 108 LEU A O 1
ATOM 916 N N . PHE A 1 109 ? 4.872 -7.087 -3.542 1.00 91.62 109 PHE A N 1
ATOM 917 C CA . PHE A 1 109 ? 4.924 -6.223 -4.730 1.00 91.62 109 PHE A CA 1
ATOM 918 C C . PHE A 1 109 ? 5.558 -4.867 -4.426 1.00 91.62 109 PHE A C 1
ATOM 920 O O . PHE A 1 109 ? 6.347 -4.353 -5.219 1.00 91.62 109 PHE A O 1
ATOM 927 N N . VAL A 1 110 ? 5.288 -4.336 -3.235 1.00 92.00 110 VAL A N 1
ATOM 928 C CA . VAL A 1 110 ? 5.923 -3.119 -2.723 1.00 92.00 110 VAL A CA 1
ATOM 929 C C . VAL A 1 110 ? 7.436 -3.321 -2.577 1.00 92.00 110 VAL A C 1
ATOM 931 O O . VAL A 1 110 ? 8.226 -2.455 -2.958 1.00 92.00 110 VAL A O 1
ATOM 934 N N . ILE A 1 111 ? 7.868 -4.485 -2.078 1.00 92.94 111 ILE A N 1
ATOM 935 C CA . ILE A 1 111 ? 9.291 -4.848 -1.994 1.00 92.94 111 ILE A CA 1
ATOM 936 C C . ILE A 1 111 ? 9.922 -4.923 -3.387 1.00 92.94 111 ILE A C 1
ATOM 938 O O . ILE A 1 111 ? 10.987 -4.342 -3.587 1.00 92.94 111 ILE A O 1
ATOM 942 N N . LEU A 1 112 ? 9.278 -5.584 -4.353 1.00 93.69 112 LEU A N 1
ATOM 943 C CA . LEU A 1 112 ? 9.796 -5.705 -5.722 1.00 93.69 112 LEU A CA 1
ATOM 944 C C . LEU A 1 112 ? 9.949 -4.341 -6.404 1.00 93.69 112 LEU A C 1
ATOM 946 O O . LEU A 1 112 ? 10.965 -4.094 -7.056 1.00 93.69 112 LEU A O 1
ATOM 950 N N . GLN A 1 113 ? 8.984 -3.438 -6.206 1.00 92.25 113 GLN A N 1
ATOM 951 C CA . GLN A 1 113 ? 9.091 -2.050 -6.651 1.00 92.25 113 GLN A CA 1
ATOM 952 C C . GLN A 1 113 ? 10.325 -1.367 -6.043 1.00 92.25 113 GLN A C 1
ATOM 954 O O . GLN A 1 113 ? 11.138 -0.793 -6.766 1.00 92.25 113 GLN A O 1
ATOM 959 N N . ASN A 1 114 ? 10.490 -1.457 -4.722 1.00 91.38 114 ASN A N 1
ATOM 960 C CA . ASN A 1 114 ? 11.582 -0.797 -4.004 1.00 91.38 114 ASN A CA 1
ATOM 961 C C . ASN A 1 114 ? 12.962 -1.351 -4.381 1.00 91.38 114 ASN A C 1
ATOM 963 O O . ASN A 1 114 ? 13.917 -0.587 -4.513 1.00 91.38 114 ASN A O 1
ATOM 967 N N . ILE A 1 115 ? 13.065 -2.667 -4.582 1.00 92.56 115 ILE A N 1
ATOM 968 C CA . ILE A 1 115 ? 14.272 -3.310 -5.109 1.00 92.56 115 ILE A CA 1
ATOM 969 C C . ILE A 1 115 ? 14.605 -2.729 -6.482 1.00 92.56 115 ILE A C 1
ATOM 971 O O . ILE A 1 115 ? 15.759 -2.396 -6.736 1.00 92.56 115 ILE A O 1
ATOM 975 N N . MET A 1 116 ? 13.611 -2.570 -7.359 1.00 91.12 116 MET A N 1
ATOM 976 C CA . MET A 1 116 ? 13.867 -2.062 -8.701 1.00 91.12 116 MET A CA 1
ATOM 977 C C . MET A 1 116 ? 14.278 -0.592 -8.715 1.00 91.12 116 MET A C 1
ATOM 979 O O . MET A 1 116 ? 15.223 -0.255 -9.424 1.00 91.12 116 MET A O 1
ATOM 983 N N . PHE A 1 117 ? 13.657 0.261 -7.896 1.00 88.38 117 PHE A N 1
ATOM 984 C CA . PHE A 1 117 ? 14.122 1.640 -7.706 1.00 88.38 117 PHE A CA 1
ATOM 985 C C . PHE A 1 117 ? 15.590 1.691 -7.267 1.00 88.38 117 PHE A C 1
ATOM 987 O O . PHE A 1 117 ? 16.364 2.485 -7.790 1.00 88.38 117 PHE A O 1
ATOM 994 N N . ASN A 1 118 ? 15.999 0.796 -6.362 1.00 89.81 118 ASN A N 1
ATOM 995 C CA . ASN A 1 118 ? 17.387 0.719 -5.915 1.00 89.81 118 ASN A CA 1
ATOM 996 C C . ASN A 1 118 ? 18.338 0.234 -7.029 1.00 89.81 118 ASN A C 1
ATOM 998 O O . ASN A 1 118 ? 19.369 0.851 -7.263 1.00 89.81 118 ASN A O 1
ATOM 1002 N N . ILE A 1 119 ? 17.975 -0.832 -7.751 1.00 90.69 119 ILE A N 1
ATOM 1003 C CA . ILE A 1 119 ? 18.803 -1.402 -8.830 1.00 90.69 119 ILE A CA 1
ATOM 1004 C C . ILE A 1 119 ? 18.969 -0.430 -10.004 1.00 90.69 119 ILE A C 1
ATOM 1006 O O . ILE A 1 119 ? 20.033 -0.390 -10.620 1.00 90.69 119 ILE A O 1
ATOM 1010 N N . SER A 1 120 ? 17.908 0.296 -10.355 1.00 84.12 120 SER A N 1
ATOM 1011 C CA . SER A 1 120 ? 17.908 1.216 -11.498 1.00 84.12 120 SER A CA 1
ATOM 1012 C C . SER A 1 120 ? 18.523 2.580 -11.192 1.00 84.12 120 SER A C 1
ATOM 1014 O O . SER A 1 120 ? 18.734 3.340 -12.133 1.00 84.12 120 SER A O 1
ATOM 1016 N N . ASP A 1 121 ? 18.826 2.870 -9.921 1.00 82.88 121 ASP A N 1
ATOM 1017 C CA . ASP A 1 121 ? 19.385 4.150 -9.464 1.00 82.88 121 ASP A CA 1
ATOM 1018 C C . ASP A 1 121 ? 18.596 5.364 -9.995 1.00 82.88 121 ASP A C 1
ATOM 1020 O O . ASP A 1 121 ? 19.145 6.400 -10.362 1.00 82.88 121 ASP A O 1
ATOM 1024 N N . THR A 1 122 ? 17.272 5.212 -10.085 1.00 74.38 122 THR A N 1
ATOM 1025 C CA . THR A 1 122 ? 16.354 6.282 -10.472 1.00 74.38 122 THR A CA 1
ATOM 1026 C C . THR A 1 122 ? 15.367 6.527 -9.347 1.00 74.38 122 THR A C 1
ATOM 1028 O O . THR A 1 122 ? 14.825 5.590 -8.767 1.00 74.38 122 THR A O 1
ATOM 1031 N N . SER A 1 123 ? 15.111 7.792 -9.036 1.00 66.81 123 SER A N 1
ATOM 1032 C CA . SER A 1 123 ? 13.976 8.200 -8.204 1.00 66.81 123 SER A CA 1
ATOM 1033 C C . SER A 1 123 ? 12.749 8.561 -9.046 1.00 66.81 123 SER A C 1
ATOM 1035 O O . SER A 1 123 ? 11.676 8.800 -8.494 1.00 66.81 123 SER A O 1
ATOM 1037 N N . ASP A 1 124 ? 12.886 8.580 -10.376 1.00 74.50 124 ASP A N 1
ATOM 1038 C CA . ASP A 1 124 ? 11.805 8.930 -11.286 1.00 74.50 124 ASP A CA 1
ATOM 1039 C C . ASP A 1 124 ? 10.891 7.724 -11.519 1.00 74.50 124 ASP A C 1
ATOM 1041 O O . ASP A 1 124 ? 11.180 6.817 -12.308 1.00 74.50 124 ASP A O 1
ATOM 1045 N N . PHE A 1 125 ? 9.756 7.720 -10.821 1.00 73.75 125 PHE A N 1
ATOM 1046 C CA . PHE A 1 125 ? 8.745 6.679 -10.961 1.00 73.75 125 PHE A CA 1
ATOM 1047 C C . PHE A 1 125 ? 8.153 6.610 -12.373 1.00 73.75 125 PHE A C 1
ATOM 1049 O O . PHE A 1 125 ? 7.666 5.545 -12.762 1.00 73.75 125 PHE A O 1
ATOM 1056 N N . CYS A 1 126 ? 8.205 7.696 -13.157 1.00 74.88 126 CYS A N 1
ATOM 1057 C CA . CYS A 1 126 ? 7.686 7.701 -14.520 1.00 74.88 126 CYS A CA 1
ATOM 1058 C C . CYS A 1 126 ? 8.422 6.666 -15.365 1.00 74.88 126 CYS A C 1
ATOM 1060 O O . CYS A 1 126 ? 7.776 5.927 -16.106 1.00 74.88 126 CYS A O 1
ATOM 1062 N N . LEU A 1 127 ? 9.738 6.530 -15.173 1.00 76.62 127 LEU A N 1
ATOM 1063 C CA . LEU A 1 127 ? 10.587 5.558 -15.867 1.00 76.62 127 LEU A CA 1
ATOM 1064 C C . LEU A 1 127 ? 10.294 4.094 -15.500 1.00 76.62 127 LEU A C 1
ATOM 1066 O O . LEU A 1 127 ? 10.689 3.191 -16.236 1.00 76.62 127 LEU A O 1
ATOM 1070 N N . LEU A 1 128 ? 9.581 3.848 -14.396 1.00 79.88 128 LEU A N 1
ATOM 1071 C CA . LEU A 1 128 ? 9.160 2.515 -13.950 1.00 79.88 128 LEU A CA 1
ATOM 1072 C C . LEU A 1 128 ? 7.641 2.308 -14.013 1.00 79.88 128 LEU A C 1
ATOM 1074 O O . LEU A 1 128 ? 7.146 1.267 -13.591 1.00 79.88 128 LEU A O 1
ATOM 1078 N N . SER A 1 129 ? 6.885 3.253 -14.564 1.00 80.12 129 SER A N 1
ATOM 1079 C CA . SER A 1 129 ? 5.416 3.221 -14.576 1.00 80.12 129 SER A CA 1
ATOM 1080 C C . SER A 1 129 ? 4.825 1.966 -15.237 1.00 80.12 129 SER A C 1
ATOM 1082 O O . SER A 1 129 ? 3.894 1.372 -14.696 1.00 80.12 129 SER A O 1
ATOM 1084 N N . ILE A 1 130 ? 5.395 1.492 -16.352 1.00 80.69 130 ILE A N 1
ATOM 1085 C CA . ILE A 1 130 ? 4.954 0.247 -17.014 1.00 80.69 130 ILE A CA 1
ATOM 1086 C C . ILE A 1 130 ? 5.238 -0.967 -16.126 1.00 80.69 130 ILE A C 1
ATOM 1088 O O . ILE A 1 130 ? 4.407 -1.867 -16.010 1.00 80.69 130 ILE A O 1
ATOM 1092 N N . PHE A 1 131 ? 6.403 -0.993 -15.477 1.00 85.62 131 PHE A N 1
ATOM 1093 C CA . PHE A 1 131 ? 6.761 -2.046 -14.533 1.00 85.62 131 PHE A CA 1
ATOM 1094 C C . PHE A 1 131 ? 5.831 -2.057 -13.310 1.00 85.62 131 PHE A C 1
ATOM 1096 O O . PHE A 1 131 ? 5.359 -3.117 -12.908 1.00 85.62 131 PHE A O 1
ATOM 1103 N N . ILE A 1 132 ? 5.505 -0.891 -12.757 1.00 85.38 132 ILE A N 1
ATOM 1104 C CA . ILE A 1 132 ? 4.559 -0.748 -11.645 1.00 85.38 132 ILE A CA 1
ATOM 1105 C C . ILE A 1 132 ? 3.170 -1.237 -12.066 1.00 85.38 132 ILE A C 1
ATOM 1107 O O . ILE A 1 132 ? 2.562 -2.031 -11.349 1.00 85.38 132 ILE A O 1
ATOM 1111 N N . GLY A 1 133 ? 2.694 -0.835 -13.249 1.00 82.69 133 GLY A N 1
ATOM 1112 C CA . GLY A 1 133 ? 1.438 -1.334 -13.813 1.00 82.69 133 GLY A CA 1
ATOM 1113 C C . GLY A 1 133 ? 1.435 -2.858 -13.942 1.00 82.69 133 GLY A C 1
ATOM 1114 O O . GLY A 1 133 ? 0.483 -3.519 -13.533 1.00 82.69 133 GLY A O 1
ATOM 1115 N N . HIS A 1 134 ? 2.544 -3.438 -14.404 1.00 84.69 134 HIS A N 1
ATOM 1116 C CA . HIS A 1 134 ? 2.714 -4.886 -14.452 1.00 84.69 134 HIS A CA 1
ATOM 1117 C C . HIS A 1 134 ? 2.616 -5.547 -13.066 1.00 84.69 134 HIS A C 1
ATOM 1119 O O . HIS A 1 134 ? 1.894 -6.533 -12.923 1.00 84.69 134 HIS A O 1
ATOM 1125 N N . LEU A 1 135 ? 3.280 -5.000 -12.040 1.00 88.06 135 LEU A N 1
ATOM 1126 C CA . LEU A 1 135 ? 3.177 -5.515 -10.670 1.00 88.06 135 LEU A CA 1
ATOM 1127 C C . LEU A 1 135 ? 1.734 -5.481 -10.156 1.00 88.06 135 LEU A C 1
ATOM 1129 O O . LEU A 1 135 ? 1.286 -6.453 -9.557 1.00 88.06 135 LEU A O 1
ATOM 1133 N N . LYS A 1 136 ? 0.998 -4.394 -10.408 1.00 85.94 136 LYS A N 1
ATOM 1134 C CA . LYS A 1 136 ? -0.401 -4.254 -9.973 1.00 85.94 136 LYS A CA 1
ATOM 1135 C C . LYS A 1 136 ? -1.336 -5.228 -10.673 1.00 85.94 136 LYS A C 1
ATOM 1137 O O . LYS A 1 136 ? -2.208 -5.818 -10.041 1.00 85.94 136 LYS A O 1
ATOM 1142 N N . LEU A 1 137 ? -1.124 -5.457 -11.967 1.00 82.12 137 LEU A N 1
ATOM 1143 C CA . LEU A 1 137 ? -1.857 -6.481 -12.711 1.00 82.12 137 LEU A CA 1
ATOM 1144 C C . LEU A 1 137 ? -1.574 -7.888 -12.165 1.00 82.12 137 LEU A C 1
ATOM 1146 O O . LEU A 1 137 ? -2.483 -8.715 -12.097 1.00 82.12 137 LEU A O 1
ATOM 1150 N N . GLN A 1 138 ? -0.333 -8.169 -11.757 1.00 82.75 138 GLN A N 1
ATOM 1151 C CA . GLN A 1 138 ? 0.005 -9.435 -11.105 1.00 82.75 138 GLN A CA 1
ATOM 1152 C C . GLN A 1 138 ? -0.647 -9.555 -9.722 1.00 82.75 138 GLN A C 1
ATOM 1154 O O . GLN A 1 138 ? -1.212 -10.602 -9.416 1.00 82.75 138 GLN A O 1
ATOM 1159 N N . GLU A 1 139 ? -0.652 -8.492 -8.916 1.00 85.75 139 GLU A N 1
ATOM 1160 C CA . GLU A 1 139 ? -1.343 -8.473 -7.622 1.00 85.75 139 GLU A CA 1
ATOM 1161 C C . GLU A 1 139 ? -2.843 -8.766 -7.779 1.00 85.75 139 GLU A C 1
ATOM 1163 O O . GLU A 1 139 ? -3.380 -9.645 -7.104 1.00 85.75 139 GLU A O 1
ATOM 1168 N N . GLN A 1 140 ? -3.511 -8.122 -8.740 1.00 80.12 140 GLN A N 1
ATOM 1169 C CA . GLN A 1 140 ? -4.929 -8.361 -9.032 1.00 80.12 140 GLN A CA 1
ATOM 1170 C C . GLN A 1 140 ? -5.226 -9.822 -9.405 1.00 80.12 140 GLN A C 1
ATOM 1172 O O . GLN A 1 140 ? -6.288 -10.341 -9.059 1.00 80.12 140 GLN A O 1
ATOM 1177 N N . ARG A 1 141 ? -4.296 -10.515 -10.077 1.00 76.62 141 ARG A N 1
ATOM 1178 C CA . ARG A 1 141 ? -4.441 -11.935 -10.450 1.00 76.62 141 ARG A CA 1
ATOM 1179 C C . ARG A 1 141 ? -4.345 -12.891 -9.269 1.00 76.62 141 ARG A C 1
ATOM 1181 O O . ARG A 1 141 ? -4.951 -13.961 -9.320 1.00 76.62 141 ARG A O 1
ATOM 1188 N N . ILE A 1 142 ? -3.611 -12.523 -8.219 1.00 73.06 142 ILE A N 1
ATOM 1189 C CA . ILE A 1 142 ? -3.633 -13.265 -6.948 1.00 73.06 142 ILE A CA 1
ATOM 1190 C C . ILE A 1 142 ? -5.037 -13.196 -6.336 1.00 73.06 142 ILE A C 1
ATOM 1192 O O . ILE A 1 142 ? -5.456 -14.115 -5.636 1.00 73.06 142 ILE A O 1
ATOM 1196 N N . GLY A 1 143 ? -5.806 -12.163 -6.672 1.00 70.00 143 GLY A N 1
ATOM 1197 C CA . GLY A 1 143 ? -7.170 -11.964 -6.217 1.00 70.00 143 GLY A CA 1
ATOM 1198 C C . GLY A 1 143 ? -7.230 -11.307 -4.842 1.00 70.00 143 GLY A C 1
ATOM 1199 O O . GLY A 1 143 ? -6.228 -10.999 -4.206 1.00 70.00 143 GLY A O 1
ATOM 1200 N N . SER A 1 144 ? -8.448 -11.108 -4.353 1.00 65.44 144 SER A N 1
ATOM 1201 C CA . SER A 1 144 ? -8.742 -10.357 -3.124 1.00 65.44 144 SER A CA 1
ATOM 1202 C C . SER A 1 144 ? -8.391 -11.079 -1.815 1.00 65.44 144 SER A C 1
ATOM 1204 O O . SER A 1 144 ? -8.701 -10.579 -0.733 1.00 65.44 144 SER A O 1
ATOM 1206 N N . ASN A 1 145 ? -7.844 -12.295 -1.875 1.00 71.81 145 ASN A N 1
ATOM 1207 C CA . ASN A 1 145 ? -7.604 -13.092 -0.676 1.00 71.81 145 ASN A CA 1
ATOM 1208 C C . ASN A 1 145 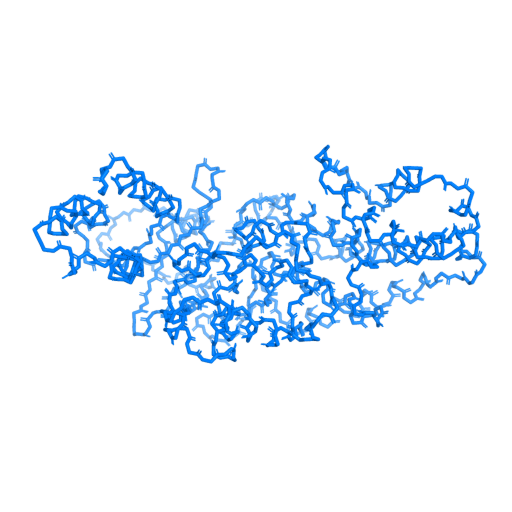? -6.391 -12.550 0.079 1.00 71.81 145 ASN A C 1
ATOM 1210 O O . ASN A 1 145 ? -5.26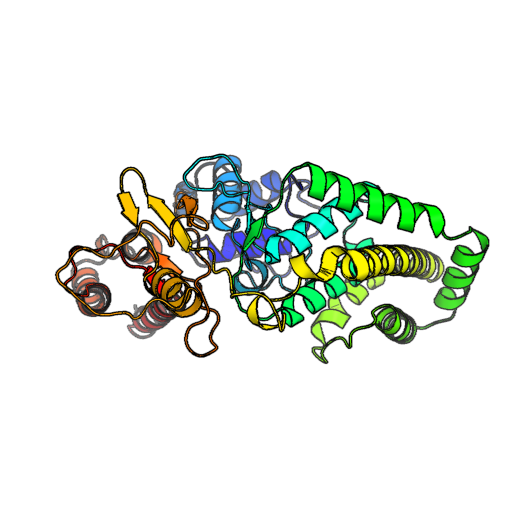5 -12.564 -0.413 1.00 71.81 145 ASN A O 1
ATOM 1214 N N . PHE A 1 146 ? -6.640 -12.083 1.298 1.00 81.25 146 PHE A N 1
ATOM 1215 C CA . PHE A 1 146 ? -5.610 -11.535 2.162 1.00 81.25 146 PHE A CA 1
ATOM 1216 C C . PHE A 1 146 ? -4.850 -12.667 2.870 1.00 81.25 146 PHE A C 1
ATOM 1218 O O . PHE A 1 146 ? -5.328 -13.230 3.853 1.00 81.25 146 PHE A O 1
ATOM 1225 N N . GLU A 1 147 ? -3.684 -13.033 2.330 1.00 86.69 147 GLU A N 1
ATOM 1226 C CA . GLU A 1 147 ? -2.825 -14.110 2.836 1.00 86.69 147 GLU A CA 1
ATOM 1227 C C . GLU A 1 147 ? -1.439 -13.591 3.246 1.00 86.69 147 GLU A C 1
ATOM 1229 O O . GLU A 1 147 ? -0.925 -12.605 2.710 1.00 86.69 147 GLU A O 1
ATOM 1234 N N . PHE A 1 148 ? -0.806 -14.321 4.164 1.00 89.69 148 PHE A N 1
ATOM 1235 C CA . PHE A 1 148 ? 0.550 -14.062 4.637 1.00 89.69 148 PHE A CA 1
ATOM 1236 C C . PHE A 1 148 ? 1.493 -15.173 4.195 1.00 89.69 148 PHE A C 1
ATOM 1238 O O . PHE A 1 148 ? 1.096 -16.333 4.093 1.00 89.69 148 PHE A O 1
ATOM 1245 N N . VAL A 1 149 ? 2.761 -14.832 4.001 1.00 90.31 149 VAL A N 1
ATOM 1246 C CA . VAL A 1 149 ? 3.831 -15.797 3.740 1.00 90.31 149 VAL A CA 1
ATOM 1247 C C . VAL A 1 149 ? 4.992 -15.553 4.695 1.00 90.31 149 VAL A C 1
ATOM 1249 O O . VAL A 1 149 ? 5.228 -14.420 5.115 1.00 90.31 149 VAL A O 1
ATOM 1252 N N . LYS A 1 150 ? 5.711 -16.619 5.060 1.00 91.19 150 LYS A N 1
ATOM 1253 C CA . LYS A 1 150 ? 6.973 -16.484 5.792 1.00 91.19 150 LYS A CA 1
ATOM 1254 C C . LYS A 1 150 ? 7.987 -15.768 4.910 1.00 91.19 150 LYS A C 1
ATOM 1256 O O . LYS A 1 150 ? 8.166 -16.149 3.756 1.00 91.19 150 LYS A O 1
ATOM 1261 N N . CYS A 1 151 ? 8.633 -14.749 5.455 1.00 92.38 151 CYS A N 1
ATOM 1262 C CA . CYS A 1 151 ? 9.635 -13.968 4.750 1.00 92.38 151 CYS A CA 1
ATOM 1263 C C . CYS A 1 151 ? 10.645 -13.433 5.761 1.00 92.38 151 CYS A C 1
ATOM 1265 O O . CYS A 1 151 ? 10.302 -12.596 6.595 1.00 92.38 151 CYS A O 1
ATOM 1267 N N . ASP A 1 152 ? 11.876 -13.925 5.686 1.00 92.12 152 ASP A N 1
ATOM 1268 C CA . ASP A 1 152 ? 13.008 -13.436 6.468 1.00 92.12 152 ASP A CA 1
ATOM 1269 C C . ASP A 1 152 ? 13.969 -12.624 5.587 1.00 92.12 152 ASP A C 1
ATOM 1271 O O . ASP A 1 152 ? 13.776 -12.490 4.376 1.00 92.12 152 ASP A O 1
ATOM 1275 N N . GLU A 1 153 ? 15.013 -12.069 6.199 1.00 93.19 153 GLU A N 1
ATOM 1276 C CA . GLU A 1 153 ? 16.033 -11.285 5.503 1.00 93.19 153 GLU A CA 1
ATOM 1277 C C . GLU A 1 153 ? 16.724 -12.052 4.369 1.00 93.19 153 GLU A C 1
ATOM 1279 O O . GLU A 1 153 ? 17.061 -11.448 3.353 1.00 93.19 153 GLU A O 1
ATOM 1284 N N . SER A 1 154 ? 16.910 -13.369 4.511 1.00 94.06 154 SER A N 1
ATOM 1285 C CA . SER A 1 154 ? 17.608 -14.176 3.507 1.00 94.06 154 SER A CA 1
ATOM 1286 C C . SER A 1 154 ? 16.814 -14.270 2.204 1.00 94.06 154 SER A C 1
ATOM 1288 O O . SER A 1 154 ? 17.385 -14.195 1.116 1.00 94.06 154 SER A O 1
ATOM 1290 N N . ILE A 1 155 ? 15.484 -14.339 2.308 1.00 93.00 155 ILE A N 1
ATOM 1291 C CA . ILE A 1 155 ? 14.583 -14.318 1.153 1.00 93.00 155 ILE A CA 1
ATOM 1292 C C . ILE A 1 155 ? 14.618 -12.945 0.467 1.00 93.00 155 ILE A C 1
ATOM 1294 O O . ILE A 1 155 ? 14.658 -12.866 -0.761 1.00 93.00 155 ILE A O 1
ATOM 1298 N N . LEU A 1 156 ? 14.653 -11.854 1.238 1.00 93.06 156 LEU A N 1
ATOM 1299 C CA . LEU A 1 156 ? 14.750 -10.498 0.680 1.00 93.06 156 LEU A CA 1
ATOM 1300 C C . LEU A 1 156 ? 16.077 -10.279 -0.056 1.00 93.06 156 LEU A C 1
ATOM 1302 O O . LEU A 1 156 ? 16.101 -9.709 -1.149 1.00 93.06 156 LEU A O 1
ATOM 1306 N N . GLU A 1 157 ? 17.176 -10.757 0.524 1.00 94.81 157 GLU A N 1
ATOM 1307 C CA . GLU A 1 157 ? 18.495 -10.721 -0.102 1.00 94.81 157 GLU A CA 1
ATOM 1308 C C . GLU A 1 157 ? 18.528 -11.570 -1.382 1.00 94.81 157 GLU A C 1
ATOM 1310 O O . GLU A 1 157 ? 19.102 -11.158 -2.394 1.00 94.81 157 GLU A O 1
ATOM 1315 N N . GLU A 1 158 ? 17.868 -12.729 -1.383 1.00 93.94 158 GLU A N 1
ATOM 1316 C CA . GLU A 1 158 ? 17.704 -13.559 -2.574 1.00 93.94 158 GLU A CA 1
ATOM 1317 C C . GLU A 1 158 ? 16.931 -12.826 -3.681 1.00 93.94 158 GLU A C 1
ATOM 1319 O O . GLU A 1 158 ? 17.372 -12.832 -4.835 1.00 93.94 158 GLU A O 1
ATOM 1324 N N . PHE A 1 159 ? 15.825 -12.151 -3.347 1.00 94.44 159 PHE A N 1
ATOM 1325 C CA . PHE A 1 159 ? 15.038 -11.364 -4.304 1.00 94.44 159 PHE A CA 1
ATOM 1326 C C . PHE A 1 159 ? 15.889 -10.267 -4.941 1.00 94.44 159 PHE A C 1
ATOM 1328 O O . PHE A 1 159 ? 15.975 -10.183 -6.171 1.00 94.44 159 PHE A O 1
ATOM 1335 N N . TYR A 1 160 ? 16.574 -9.477 -4.111 1.00 95.00 160 TYR A N 1
ATOM 1336 C CA . TYR A 1 160 ? 17.448 -8.400 -4.564 1.00 95.00 160 TYR A CA 1
ATOM 1337 C C . TYR A 1 160 ? 18.546 -8.923 -5.496 1.00 95.00 160 TYR A C 1
ATOM 1339 O O . TYR A 1 160 ? 18.686 -8.463 -6.632 1.00 95.00 160 TYR A O 1
ATOM 1347 N N . ASN A 1 161 ? 19.289 -9.942 -5.057 1.00 94.56 161 ASN A N 1
ATOM 1348 C CA . ASN A 1 161 ? 20.396 -10.505 -5.823 1.00 94.56 161 ASN A CA 1
ATOM 1349 C C . ASN A 1 161 ? 19.936 -11.155 -7.134 1.00 94.56 161 ASN A C 1
ATOM 1351 O O . ASN A 1 161 ? 20.635 -11.060 -8.147 1.00 94.56 161 ASN A O 1
ATOM 1355 N N . SER A 1 162 ? 18.775 -11.812 -7.140 1.00 92.62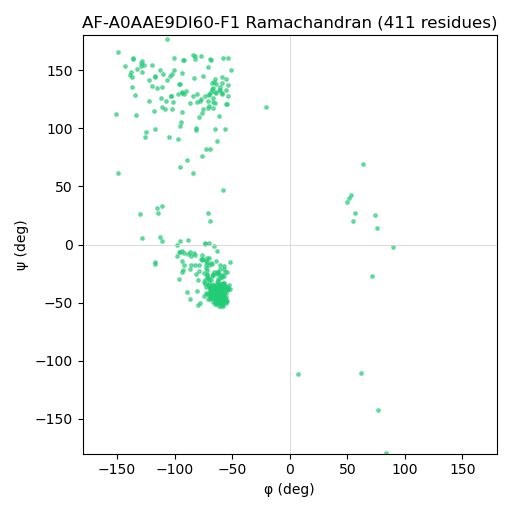 162 SER A N 1
ATOM 1356 C CA . SER A 1 162 ? 18.197 -12.408 -8.346 1.00 92.62 162 SER A CA 1
ATOM 1357 C C . SER A 1 162 ? 17.852 -11.334 -9.379 1.00 92.62 162 SER A C 1
ATOM 1359 O O . SER A 1 162 ? 18.328 -11.394 -10.519 1.00 92.62 162 SER A O 1
ATOM 1361 N N . MET A 1 163 ? 17.114 -10.298 -8.965 1.00 93.12 163 MET A N 1
ATOM 1362 C CA . MET A 1 163 ? 16.724 -9.200 -9.851 1.00 93.12 163 MET A CA 1
ATOM 1363 C C . MET A 1 163 ? 17.950 -8.444 -10.372 1.00 93.12 163 MET A C 1
ATOM 1365 O O . MET A 1 163 ? 18.076 -8.246 -11.582 1.00 93.12 163 MET A O 1
ATOM 1369 N N . LEU A 1 164 ? 18.912 -8.126 -9.498 1.00 94.06 164 LEU A N 1
ATOM 1370 C CA . LEU A 1 164 ? 20.154 -7.443 -9.868 1.00 94.06 164 LEU A CA 1
ATOM 1371 C C . LEU A 1 164 ? 20.948 -8.234 -10.915 1.00 94.06 164 LEU A C 1
ATOM 1373 O O . LEU A 1 164 ? 21.426 -7.668 -11.899 1.00 94.06 164 LEU A O 1
ATOM 1377 N N . ARG A 1 165 ? 21.077 -9.557 -10.747 1.00 92.00 165 ARG A N 1
ATOM 1378 C CA . ARG A 1 165 ? 21.759 -10.422 -11.725 1.00 92.00 165 ARG A CA 1
ATOM 1379 C C . ARG A 1 165 ? 21.064 -10.404 -13.083 1.00 92.00 165 ARG A C 1
ATOM 1381 O O . ARG A 1 165 ? 21.749 -10.379 -14.103 1.00 92.00 165 ARG A O 1
ATOM 1388 N N . ILE A 1 166 ? 19.733 -10.441 -13.117 1.00 88.56 166 ILE A N 1
ATOM 1389 C CA . ILE A 1 166 ? 18.973 -10.471 -14.374 1.00 88.56 166 ILE A CA 1
ATOM 1390 C C . ILE A 1 166 ? 19.096 -9.140 -15.111 1.00 88.56 166 ILE A C 1
ATOM 1392 O O . ILE A 1 166 ? 19.394 -9.155 -16.308 1.00 88.56 166 ILE A O 1
ATOM 1396 N N . VAL A 1 167 ? 18.939 -8.023 -14.397 1.00 88.50 167 VAL A N 1
ATOM 1397 C CA . VAL A 1 167 ? 19.108 -6.674 -14.953 1.00 88.50 167 VAL A CA 1
ATOM 1398 C C . VAL A 1 167 ? 20.533 -6.488 -15.479 1.00 88.50 167 VAL A C 1
ATOM 1400 O O . VAL A 1 167 ? 20.711 -6.056 -16.613 1.00 88.50 167 VAL A O 1
ATOM 1403 N N . ASN A 1 168 ? 21.553 -6.912 -14.725 1.00 87.94 168 ASN A N 1
ATOM 1404 C CA . ASN A 1 168 ? 22.949 -6.804 -15.158 1.00 87.94 168 ASN A CA 1
ATOM 1405 C C . ASN A 1 168 ? 23.289 -7.676 -16.378 1.00 87.94 168 ASN A C 1
ATOM 1407 O O . ASN A 1 168 ? 24.084 -7.260 -17.218 1.00 87.94 168 ASN A O 1
ATOM 1411 N N . ARG A 1 169 ? 22.703 -8.876 -16.499 1.00 84.56 169 ARG A N 1
ATOM 1412 C CA . ARG A 1 169 ? 22.915 -9.765 -17.659 1.00 84.56 169 ARG A CA 1
ATOM 1413 C C . ARG A 1 169 ? 22.281 -9.242 -18.943 1.00 84.56 169 ARG A C 1
ATOM 1415 O O . ARG A 1 169 ? 22.777 -9.549 -20.017 1.00 84.56 169 ARG A O 1
ATOM 1422 N N . HIS A 1 170 ? 21.190 -8.492 -18.824 1.00 78.69 170 HIS A N 1
ATOM 1423 C CA . HIS A 1 170 ? 20.451 -7.941 -19.958 1.00 78.69 170 HIS A CA 1
ATOM 1424 C C . HIS A 1 170 ? 20.601 -6.420 -20.025 1.00 78.69 170 HIS A C 1
ATOM 1426 O O . HIS A 1 170 ? 19.665 -5.721 -20.420 1.00 78.69 170 HIS A O 1
ATOM 1432 N N . LYS A 1 171 ? 21.767 -5.897 -19.614 1.00 77.69 171 LYS A N 1
ATOM 1433 C CA . LYS A 1 171 ? 22.091 -4.489 -19.834 1.00 77.69 171 LYS A CA 1
ATOM 1434 C C . LYS A 1 171 ? 21.954 -4.200 -21.317 1.00 77.69 171 LYS A C 1
ATOM 1436 O O . LYS A 1 171 ? 22.595 -4.850 -22.139 1.00 77.69 171 LYS A O 1
ATOM 1441 N N . ILE A 1 172 ? 21.082 -3.252 -21.621 1.00 76.56 172 ILE A N 1
ATOM 1442 C CA . ILE A 1 172 ? 20.820 -2.857 -22.993 1.00 76.56 172 ILE A CA 1
ATOM 1443 C C . ILE A 1 172 ? 22.056 -2.139 -23.504 1.00 76.56 172 ILE A C 1
ATOM 1445 O O . ILE A 1 172 ? 22.605 -1.271 -22.826 1.00 76.56 172 ILE A O 1
ATOM 1449 N N . THR A 1 173 ? 22.526 -2.566 -24.668 1.00 82.06 173 THR A N 1
ATOM 1450 C CA . THR A 1 173 ? 23.680 -1.943 -25.310 1.00 82.06 173 THR A CA 1
ATOM 1451 C C . THR A 1 173 ? 23.301 -0.562 -25.836 1.00 82.06 173 THR A C 1
ATOM 1453 O O . THR A 1 173 ? 22.153 -0.341 -26.229 1.00 82.06 173 THR A O 1
ATOM 1456 N N . ASP A 1 174 ? 24.268 0.353 -25.929 1.00 85.31 174 ASP A N 1
ATOM 1457 C CA . ASP A 1 174 ? 24.034 1.691 -26.498 1.00 85.31 174 ASP A CA 1
ATOM 1458 C C . ASP A 1 174 ? 23.392 1.610 -27.893 1.00 85.31 174 ASP A C 1
ATOM 1460 O O . ASP A 1 174 ? 22.515 2.396 -28.235 1.00 85.31 174 ASP A O 1
ATOM 1464 N N . ASN A 1 175 ? 23.758 0.594 -28.681 1.00 87.12 175 ASN A N 1
ATOM 1465 C CA . ASN A 1 175 ? 23.189 0.357 -30.005 1.00 87.12 175 ASN A CA 1
ATOM 1466 C C . ASN A 1 175 ? 21.705 -0.065 -29.963 1.00 87.12 175 ASN A C 1
ATOM 1468 O O . ASN A 1 175 ? 20.904 0.391 -30.776 1.00 87.12 175 ASN A O 1
ATOM 1472 N N . GLU A 1 176 ? 21.310 -0.932 -29.026 1.00 85.31 176 GLU A N 1
ATOM 1473 C CA . GLU A 1 176 ? 19.904 -1.326 -28.843 1.00 85.31 176 GLU A CA 1
ATOM 1474 C C . GLU A 1 176 ? 19.053 -0.171 -28.304 1.00 85.31 176 GLU A C 1
ATOM 1476 O O . GLU A 1 176 ? 17.909 0.010 -28.737 1.00 85.31 176 GLU A O 1
ATOM 1481 N N . PHE A 1 177 ? 19.620 0.632 -27.401 1.00 88.81 177 PHE A N 1
ATOM 1482 C CA . PHE A 1 177 ? 18.988 1.851 -26.912 1.00 88.81 177 PHE A CA 1
ATOM 1483 C C . PHE A 1 177 ? 18.761 2.846 -28.054 1.00 88.81 177 PHE A C 1
ATOM 1485 O O . PHE A 1 177 ? 17.627 3.263 -28.284 1.00 88.81 177 PHE A O 1
ATOM 1492 N N . GLU A 1 178 ? 19.803 3.164 -28.827 1.00 90.88 178 GLU A N 1
ATOM 1493 C CA . GLU A 1 178 ? 19.710 4.100 -29.951 1.00 90.88 178 GLU A CA 1
ATOM 1494 C C . GLU A 1 178 ? 18.755 3.610 -31.039 1.00 90.88 178 GLU A C 1
ATOM 1496 O O . GLU A 1 178 ? 18.007 4.407 -31.600 1.00 90.88 178 GLU A O 1
ATOM 1501 N N . LYS A 1 179 ? 18.701 2.299 -31.295 1.00 90.06 179 LYS A N 1
ATOM 1502 C CA . LYS A 1 179 ? 17.712 1.716 -32.209 1.00 90.06 179 LYS A CA 1
ATOM 1503 C C . LYS A 1 179 ? 16.282 1.922 -31.704 1.00 90.06 179 LYS A C 1
ATOM 1505 O O . LYS A 1 179 ? 15.408 2.295 -32.482 1.00 90.06 179 LYS A O 1
ATOM 1510 N N . THR A 1 180 ? 16.041 1.697 -30.414 1.00 88.94 180 THR A N 1
ATOM 1511 C CA . THR A 1 180 ? 14.722 1.906 -29.793 1.00 88.94 180 THR A CA 1
ATOM 1512 C C . THR A 1 180 ? 14.327 3.382 -29.842 1.00 88.94 180 THR A C 1
ATOM 1514 O O . THR A 1 180 ? 13.221 3.716 -30.263 1.00 88.94 180 THR A O 1
ATOM 1517 N N . ARG A 1 181 ? 15.260 4.277 -29.502 1.00 91.31 181 ARG A N 1
ATOM 1518 C CA . ARG A 1 181 ? 15.086 5.731 -29.573 1.00 91.31 181 ARG A CA 1
ATOM 1519 C C . ARG A 1 181 ? 14.770 6.199 -30.992 1.00 91.31 181 ARG A C 1
ATOM 1521 O O . ARG A 1 181 ? 13.787 6.903 -31.189 1.00 91.31 181 ARG A O 1
ATOM 1528 N N . ALA A 1 182 ? 15.570 5.794 -31.977 1.00 91.06 182 ALA A N 1
ATOM 1529 C CA . ALA A 1 182 ? 15.378 6.178 -33.374 1.00 91.06 182 ALA A CA 1
ATOM 1530 C C . ALA A 1 182 ? 14.028 5.693 -33.922 1.00 91.06 182 ALA A C 1
ATOM 1532 O O . ALA A 1 182 ? 13.385 6.421 -34.672 1.00 91.06 182 ALA A O 1
ATOM 1533 N N . ASN A 1 183 ? 13.569 4.504 -33.513 1.00 89.81 183 ASN A N 1
ATOM 1534 C CA . ASN A 1 183 ? 12.232 4.022 -33.856 1.00 89.81 183 ASN A CA 1
ATOM 1535 C C . ASN A 1 183 ? 11.142 4.931 -33.268 1.00 89.81 183 ASN A C 1
ATOM 1537 O O . ASN A 1 183 ? 10.259 5.368 -34.000 1.00 89.81 183 ASN A O 1
ATOM 1541 N N . TYR A 1 184 ? 11.220 5.261 -31.975 1.00 88.56 184 TYR A N 1
ATOM 1542 C CA . TYR A 1 184 ? 10.233 6.129 -31.325 1.00 88.56 184 TYR A CA 1
ATOM 1543 C C . TYR A 1 184 ? 10.256 7.575 -31.826 1.00 88.56 184 TYR A C 1
ATOM 1545 O O . TYR A 1 184 ? 9.222 8.229 -31.810 1.00 88.56 184 TYR A O 1
ATOM 1553 N N . GLU A 1 185 ? 11.387 8.075 -32.323 1.00 88.00 185 GLU A N 1
ATOM 1554 C CA . GLU A 1 185 ? 11.470 9.403 -32.945 1.00 88.00 185 GLU A CA 1
ATOM 1555 C C . GLU A 1 185 ? 10.596 9.523 -34.208 1.00 88.00 185 GLU A C 1
ATOM 1557 O O . GLU A 1 185 ? 10.167 10.621 -34.554 1.00 88.00 185 GLU A O 1
ATOM 1562 N N . GLN A 1 186 ? 10.299 8.399 -34.872 1.00 87.62 186 GLN A N 1
ATOM 1563 C CA . GLN A 1 186 ? 9.464 8.340 -36.080 1.00 87.62 186 GLN A CA 1
ATOM 1564 C C . GLN A 1 186 ? 7.991 8.006 -35.802 1.00 87.62 186 GLN A C 1
ATOM 1566 O O . GLN A 1 186 ? 7.182 8.006 -36.728 1.00 87.62 186 GLN A O 1
ATOM 1571 N N . MET A 1 187 ? 7.639 7.684 -34.557 1.00 84.94 187 MET A N 1
ATOM 1572 C CA . MET A 1 187 ? 6.303 7.229 -34.173 1.00 84.94 187 MET A CA 1
ATOM 1573 C C . MET A 1 187 ? 5.513 8.363 -33.516 1.00 84.94 187 MET A C 1
ATOM 1575 O O . MET A 1 187 ? 6.054 9.199 -32.793 1.00 84.94 187 MET A O 1
ATOM 1579 N N . SER A 1 188 ? 4.200 8.374 -33.726 1.00 79.81 188 SER A N 1
ATOM 1580 C CA . SER A 1 188 ? 3.285 9.197 -32.934 1.00 79.81 188 SER A CA 1
ATOM 1581 C C . SER A 1 188 ? 3.202 8.687 -31.490 1.00 79.81 188 SER A C 1
ATOM 1583 O O . SER A 1 188 ? 3.464 7.516 -31.210 1.00 79.81 188 SER A O 1
ATOM 1585 N N . GLY A 1 189 ? 2.785 9.547 -30.554 1.00 74.06 189 GLY A N 1
ATOM 1586 C CA . GLY A 1 189 ? 2.606 9.155 -29.149 1.00 74.06 189 GLY A CA 1
ATOM 1587 C C . GLY A 1 189 ? 1.678 7.943 -28.973 1.00 74.06 189 GLY A C 1
ATOM 1588 O O . GLY A 1 189 ? 1.991 7.040 -28.200 1.00 74.06 189 GLY A O 1
ATOM 1589 N N . ASP A 1 190 ? 0.598 7.866 -29.756 1.00 75.00 190 ASP A N 1
ATOM 1590 C CA . ASP A 1 190 ? -0.338 6.734 -29.742 1.00 75.00 190 ASP A CA 1
ATOM 1591 C C . ASP A 1 190 ? 0.308 5.427 -30.221 1.00 75.00 190 ASP A C 1
ATOM 1593 O O . ASP A 1 190 ? 0.011 4.347 -29.704 1.00 75.00 190 ASP A O 1
ATOM 1597 N N . GLU A 1 191 ? 1.187 5.497 -31.222 1.00 81.25 191 GLU A N 1
ATOM 1598 C CA . GLU A 1 191 ? 1.919 4.333 -31.720 1.00 81.25 191 GLU A CA 1
ATOM 1599 C C . GLU A 1 191 ? 2.944 3.845 -30.699 1.00 81.25 191 GLU A C 1
ATOM 1601 O O . GLU A 1 191 ? 3.012 2.642 -30.442 1.00 81.25 191 GLU A O 1
ATOM 1606 N N . ILE A 1 192 ? 3.695 4.764 -30.083 1.00 78.31 192 ILE A N 1
ATOM 1607 C CA . ILE A 1 192 ? 4.650 4.435 -29.017 1.00 78.31 192 ILE A CA 1
ATOM 1608 C C . ILE A 1 192 ? 3.908 3.757 -27.868 1.00 78.31 192 ILE A C 1
ATOM 1610 O O . ILE A 1 192 ? 4.309 2.695 -27.402 1.00 78.31 192 ILE A O 1
ATOM 1614 N N . PHE A 1 193 ? 2.773 4.314 -27.451 1.00 74.56 193 PHE A N 1
ATOM 1615 C CA . PHE A 1 193 ? 1.971 3.758 -26.369 1.00 74.56 193 PHE A CA 1
ATOM 1616 C C . PHE A 1 193 ? 1.453 2.347 -26.671 1.00 74.56 193 PHE A C 1
ATOM 1618 O O . PHE A 1 193 ? 1.523 1.454 -25.821 1.00 74.56 193 PHE A O 1
ATOM 1625 N N . LYS A 1 194 ? 0.973 2.109 -27.898 1.00 78.62 194 LYS A N 1
ATOM 1626 C CA . LYS A 1 194 ? 0.588 0.763 -28.347 1.00 78.62 194 LYS A CA 1
ATOM 1627 C C . LYS A 1 194 ? 1.756 -0.213 -28.295 1.00 78.62 194 LYS A C 1
ATOM 1629 O O . LYS A 1 194 ? 1.525 -1.391 -28.039 1.00 78.62 194 LYS A O 1
ATOM 1634 N N . ASP A 1 195 ? 2.976 0.244 -28.556 1.00 81.25 195 ASP A N 1
ATOM 1635 C CA . ASP A 1 195 ? 4.162 -0.602 -28.479 1.00 81.25 195 ASP A CA 1
ATOM 1636 C C . ASP A 1 195 ? 4.571 -0.898 -27.032 1.00 81.25 195 ASP A C 1
ATOM 1638 O O . ASP A 1 195 ? 4.749 -2.059 -26.668 1.00 81.25 195 ASP A O 1
ATOM 1642 N N . LEU A 1 196 ? 4.570 0.121 -26.168 1.00 77.88 196 LEU A N 1
ATOM 1643 C CA . LEU A 1 196 ? 4.825 -0.011 -24.731 1.00 77.88 196 LEU A CA 1
ATOM 1644 C C . LEU A 1 196 ? 3.854 -0.990 -24.048 1.00 77.88 196 LEU A C 1
ATOM 1646 O O . LEU A 1 196 ? 4.271 -1.804 -23.225 1.00 77.88 196 LEU A O 1
ATOM 1650 N N . LYS A 1 197 ? 2.572 -0.985 -24.436 1.00 74.00 197 LYS A N 1
ATOM 1651 C CA . LYS A 1 197 ? 1.570 -1.946 -23.937 1.00 74.00 197 LYS A CA 1
ATOM 1652 C C . LYS A 1 197 ? 1.907 -3.406 -24.248 1.00 74.00 197 LYS A C 1
ATOM 1654 O O . LYS A 1 197 ? 1.487 -4.293 -23.511 1.00 74.00 197 LYS A O 1
ATOM 1659 N N . LYS A 1 198 ? 2.670 -3.679 -25.311 1.00 79.19 198 LYS A N 1
ATOM 1660 C CA . LYS A 1 198 ? 3.095 -5.046 -25.662 1.00 79.19 198 LYS A CA 1
ATOM 1661 C C . LYS A 1 198 ? 4.243 -5.552 -24.789 1.00 79.19 198 LYS A C 1
ATOM 1663 O O . LYS A 1 198 ? 4.549 -6.740 -24.842 1.00 79.19 198 LYS A O 1
ATOM 1668 N N . LEU A 1 199 ? 4.894 -4.680 -24.013 1.00 75.25 199 LEU A N 1
ATOM 1669 C CA . LEU A 1 199 ? 6.050 -5.052 -23.191 1.00 75.25 199 LEU A CA 1
ATOM 1670 C C . LEU A 1 199 ? 5.665 -5.900 -21.977 1.00 75.25 199 LEU A C 1
ATOM 1672 O O . LEU A 1 199 ? 6.509 -6.601 -21.422 1.00 75.25 199 LEU A O 1
ATOM 1676 N N . THR A 1 200 ? 4.401 -5.858 -21.562 1.00 69.56 200 THR A N 1
ATOM 1677 C CA . THR A 1 200 ? 3.899 -6.697 -20.478 1.00 69.56 200 THR A CA 1
ATOM 1678 C C . THR A 1 200 ? 3.240 -7.959 -21.037 1.00 69.56 200 THR A C 1
ATOM 1680 O O . THR A 1 200 ? 2.411 -7.856 -21.942 1.00 69.56 200 THR A O 1
ATOM 1683 N N . PRO A 1 201 ? 3.471 -9.140 -20.441 1.00 61.06 201 PRO A N 1
ATOM 1684 C CA . PRO A 1 201 ? 2.809 -10.385 -20.848 1.00 61.06 201 PRO A CA 1
ATOM 1685 C C . PRO A 1 201 ? 1.306 -10.431 -20.493 1.00 61.06 201 PRO A C 1
ATOM 1687 O O . PRO A 1 201 ? 0.633 -11.434 -20.728 1.00 61.06 201 PRO A O 1
ATOM 1690 N N . ILE A 1 202 ? 0.770 -9.363 -19.895 1.00 63.25 202 ILE A N 1
ATOM 1691 C CA . ILE A 1 202 ? -0.599 -9.254 -19.389 1.00 63.25 202 ILE A CA 1
ATOM 1692 C C . ILE A 1 202 ? -1.338 -8.183 -20.182 1.00 63.25 202 ILE A C 1
ATOM 1694 O O . ILE A 1 202 ? -0.806 -7.098 -20.394 1.00 63.25 202 ILE A O 1
ATOM 1698 N N . SER A 1 203 ? -2.574 -8.475 -20.594 1.00 63.00 203 SER A N 1
ATOM 1699 C CA . SER A 1 203 ? -3.444 -7.466 -21.197 1.00 63.00 203 SER A CA 1
ATOM 1700 C C . SER A 1 203 ? -3.813 -6.417 -20.153 1.00 63.00 203 SER A C 1
ATOM 1702 O O . SER A 1 203 ? -4.403 -6.753 -19.129 1.00 63.00 203 SER A O 1
ATOM 1704 N N . TRP A 1 204 ? -3.502 -5.159 -20.447 1.00 61.88 204 TRP A N 1
ATOM 1705 C CA . TRP A 1 204 ? -4.004 -4.002 -19.710 1.00 61.88 204 TRP A CA 1
ATOM 1706 C C . TRP A 1 204 ? -5.519 -3.918 -19.935 1.00 61.88 204 TRP A C 1
ATOM 1708 O O . TRP A 1 204 ? -5.987 -4.208 -21.045 1.00 61.88 204 TRP A O 1
ATOM 1718 N N . ASP A 1 205 ? -6.291 -3.588 -18.900 1.00 55.94 205 ASP A N 1
ATOM 1719 C CA . ASP A 1 205 ? -7.737 -3.406 -19.049 1.00 55.94 205 ASP A CA 1
ATOM 1720 C C . ASP A 1 205 ? -8.032 -2.142 -19.882 1.00 55.94 205 ASP A C 1
ATOM 1722 O O . ASP A 1 205 ? -7.186 -1.266 -20.063 1.00 55.94 205 ASP A O 1
ATOM 1726 N N . LYS A 1 206 ? -9.231 -2.051 -20.455 1.00 52.72 206 LYS A N 1
ATOM 1727 C CA . LYS A 1 206 ? -9.603 -1.030 -21.447 1.00 52.72 206 LYS A CA 1
ATOM 1728 C C . LYS A 1 206 ? -9.820 0.377 -20.878 1.00 52.72 206 LYS A C 1
ATOM 1730 O O . LYS A 1 206 ? -10.174 1.263 -21.650 1.00 52.72 206 LYS A O 1
ATOM 1735 N N . ASN A 1 207 ? -9.643 0.607 -19.576 1.00 51.22 207 ASN A N 1
ATOM 1736 C CA . ASN A 1 207 ? -9.941 1.912 -18.988 1.00 51.22 207 ASN A CA 1
ATOM 1737 C C . ASN A 1 207 ? -8.915 2.975 -19.418 1.00 51.22 207 ASN A C 1
ATOM 1739 O O . ASN A 1 207 ? -7.723 2.897 -19.137 1.00 51.22 207 ASN A O 1
ATOM 1743 N N . GLU A 1 208 ? -9.430 3.988 -20.112 1.00 51.88 208 GLU A N 1
ATOM 1744 C CA . GLU A 1 208 ? -8.713 5.032 -20.853 1.00 51.88 208 GLU A CA 1
ATOM 1745 C C . GLU A 1 208 ? -7.843 5.956 -19.974 1.00 51.88 208 GLU A C 1
ATOM 1747 O O . GLU A 1 208 ? -6.943 6.619 -20.488 1.00 51.88 208 GLU A O 1
ATOM 1752 N N . ASP A 1 209 ? -8.023 5.935 -18.649 1.00 51.22 209 ASP A N 1
ATOM 1753 C CA . ASP A 1 209 ? -7.356 6.826 -17.683 1.00 51.22 209 ASP A CA 1
ATOM 1754 C C . ASP A 1 209 ? -5.849 6.520 -17.489 1.00 51.22 209 ASP A C 1
ATOM 1756 O O . ASP A 1 209 ? -5.054 7.390 -17.127 1.00 51.22 209 ASP A O 1
ATOM 1760 N N . GLU A 1 210 ? -5.421 5.295 -17.819 1.00 52.09 210 GLU A N 1
ATOM 1761 C CA . GLU A 1 210 ? -4.009 4.869 -17.844 1.00 52.09 210 GLU A CA 1
ATOM 1762 C C . GLU A 1 210 ? -3.235 5.482 -19.024 1.00 52.09 210 GLU A C 1
ATOM 1764 O O . GLU A 1 210 ? -2.028 5.722 -18.942 1.00 52.09 210 GLU A O 1
ATOM 1769 N N . THR A 1 211 ? -3.951 5.782 -20.114 1.00 48.94 211 THR A N 1
ATOM 1770 C CA . THR A 1 211 ? -3.422 6.427 -21.325 1.00 48.94 211 THR A CA 1
ATOM 1771 C C . THR A 1 211 ? -3.063 7.886 -21.049 1.00 48.94 211 THR A C 1
ATOM 1773 O O . THR A 1 211 ? -2.079 8.388 -21.586 1.00 48.94 211 THR A O 1
ATOM 1776 N N . MET A 1 212 ? -3.801 8.556 -20.154 1.00 48.84 212 MET A N 1
ATOM 1777 C CA . MET A 1 212 ? -3.594 9.973 -19.853 1.00 48.84 212 MET A CA 1
ATOM 1778 C C . MET A 1 212 ? -2.342 10.263 -19.023 1.00 48.84 212 MET A C 1
ATOM 1780 O O . MET A 1 212 ? -1.732 11.295 -19.247 1.00 48.84 212 MET A O 1
ATOM 1784 N N . ARG A 1 213 ? -1.897 9.413 -18.086 1.00 54.44 213 ARG A N 1
ATOM 1785 C CA . ARG A 1 213 ? -0.774 9.796 -17.190 1.00 54.44 213 ARG A CA 1
ATOM 1786 C C . ARG A 1 213 ? 0.606 9.628 -17.821 1.00 54.44 213 ARG A C 1
ATOM 1788 O O . ARG A 1 213 ? 1.448 10.509 -17.674 1.00 54.44 213 ARG A O 1
ATOM 1795 N N . LEU A 1 214 ? 0.805 8.549 -18.578 1.00 54.56 214 LEU A N 1
ATOM 1796 C CA . LEU A 1 214 ? 1.999 8.355 -19.410 1.00 54.56 214 LEU A CA 1
ATOM 1797 C C . LEU A 1 214 ? 2.085 9.413 -20.523 1.00 54.56 214 LEU A C 1
ATOM 1799 O O . LEU A 1 214 ? 3.172 9.908 -20.816 1.00 54.56 214 LEU A O 1
ATOM 1803 N N . ALA A 1 215 ? 0.941 9.786 -21.111 1.00 50.53 215 ALA A N 1
ATOM 1804 C CA . ALA A 1 215 ? 0.868 10.835 -22.122 1.00 50.53 215 ALA A CA 1
ATOM 1805 C C . ALA A 1 215 ? 1.099 12.233 -21.526 1.00 50.53 215 ALA A C 1
ATOM 1807 O O . ALA A 1 215 ? 1.931 12.964 -22.056 1.00 50.53 215 ALA A O 1
ATOM 1808 N N . ASN A 1 216 ? 0.450 12.578 -20.406 1.00 51.84 216 ASN A N 1
ATOM 1809 C CA . ASN A 1 216 ? 0.508 13.917 -19.809 1.00 51.84 216 ASN A CA 1
ATOM 1810 C C . ASN A 1 216 ? 1.930 14.321 -19.397 1.00 51.84 216 ASN A C 1
ATOM 1812 O O . ASN A 1 216 ? 2.300 15.478 -19.568 1.00 51.84 216 ASN A O 1
ATOM 1816 N N . PHE A 1 217 ? 2.763 13.391 -18.919 1.00 53.69 217 PHE A N 1
ATOM 1817 C CA . PHE A 1 217 ? 4.140 13.720 -18.531 1.00 53.69 217 PHE A CA 1
ATOM 1818 C C . PHE A 1 217 ? 5.048 13.986 -19.745 1.00 53.69 217 PHE A C 1
ATOM 1820 O O . PHE A 1 217 ? 5.877 14.894 -19.731 1.00 53.69 217 PHE A O 1
ATOM 1827 N N . VAL A 1 218 ? 4.859 13.249 -20.846 1.00 53.34 218 VAL A N 1
ATOM 1828 C CA . VAL A 1 218 ? 5.680 13.396 -22.062 1.00 53.34 218 VAL A CA 1
ATOM 1829 C C . VAL A 1 218 ? 5.151 14.495 -22.996 1.00 53.34 218 VAL A C 1
ATOM 1831 O O . VAL A 1 218 ? 5.890 15.009 -23.839 1.00 53.34 218 VAL A O 1
ATOM 1834 N N . THR A 1 219 ? 3.897 14.932 -22.834 1.00 51.19 219 THR A N 1
ATOM 1835 C CA . THR A 1 219 ? 3.327 16.058 -23.594 1.00 51.19 219 THR A CA 1
ATOM 1836 C C . THR A 1 219 ? 3.934 17.418 -23.253 1.00 51.19 219 THR A C 1
ATOM 1838 O O . THR A 1 219 ? 3.791 18.332 -24.060 1.00 51.19 219 THR A O 1
ATOM 1841 N N . TYR A 1 220 ? 4.649 17.565 -22.130 1.00 52.09 220 TYR A N 1
ATOM 1842 C CA . TYR A 1 220 ? 5.296 18.835 -21.767 1.00 52.09 220 TYR A CA 1
ATOM 1843 C C . TYR A 1 220 ? 6.579 19.130 -22.546 1.00 52.09 220 TYR A C 1
ATOM 1845 O O . TYR A 1 220 ? 7.051 20.267 -22.548 1.00 52.09 220 TYR A O 1
ATOM 1853 N N . THR A 1 221 ? 7.143 18.143 -23.245 1.00 57.25 221 THR A N 1
ATOM 1854 C CA . THR A 1 221 ? 8.261 18.402 -24.153 1.00 57.25 221 THR A CA 1
ATOM 1855 C C . THR A 1 221 ? 7.694 18.726 -25.539 1.00 57.25 221 THR A C 1
ATOM 1857 O O . THR A 1 221 ? 6.810 18.038 -26.042 1.00 57.25 221 THR A O 1
ATOM 1860 N N . ASN A 1 222 ? 8.156 19.795 -26.185 1.00 61.03 222 ASN A N 1
ATOM 1861 C CA . ASN A 1 222 ? 7.811 20.067 -27.591 1.00 61.03 222 ASN A CA 1
ATOM 1862 C C . ASN A 1 222 ? 8.837 19.456 -28.564 1.00 61.03 222 ASN A C 1
ATOM 1864 O O . ASN A 1 222 ? 8.615 19.457 -29.771 1.00 61.03 222 ASN A O 1
ATOM 1868 N N . ASP A 1 223 ? 9.940 18.910 -28.043 1.00 76.38 223 ASP A N 1
ATOM 1869 C CA . ASP A 1 223 ? 11.041 18.333 -28.816 1.00 76.38 223 ASP A CA 1
ATOM 1870 C C . ASP A 1 223 ? 10.861 16.818 -29.016 1.00 76.38 223 ASP A C 1
ATOM 1872 O O . ASP A 1 223 ? 10.940 16.034 -28.064 1.00 76.38 223 ASP A O 1
ATOM 1876 N N . SER A 1 224 ? 10.655 16.399 -30.271 1.00 74.12 224 SER A N 1
ATOM 1877 C CA . SER A 1 224 ? 10.529 14.989 -30.676 1.00 74.12 224 SER A CA 1
ATOM 1878 C C . SER A 1 224 ? 11.712 14.139 -30.222 1.00 74.12 224 SER A C 1
ATOM 1880 O O . SER A 1 224 ? 11.528 12.989 -29.812 1.00 74.12 224 SER A O 1
ATOM 1882 N N . ARG A 1 225 ? 12.925 14.701 -30.232 1.00 79.25 225 ARG A N 1
ATOM 1883 C CA . ARG A 1 225 ? 14.129 13.969 -29.851 1.00 79.25 225 ARG A CA 1
ATOM 1884 C C . ARG A 1 225 ? 14.132 13.664 -28.359 1.00 79.25 225 ARG A C 1
ATOM 1886 O O . ARG A 1 225 ? 14.346 12.513 -27.984 1.00 79.25 225 ARG A O 1
ATOM 1893 N N . GLN A 1 226 ? 13.830 14.642 -27.508 1.00 80.50 226 GLN A N 1
ATOM 1894 C CA . GLN A 1 226 ? 13.693 14.417 -26.065 1.00 80.50 226 GLN A CA 1
ATOM 1895 C C . GLN A 1 226 ? 12.591 13.404 -25.735 1.00 80.50 226 GLN A C 1
ATOM 1897 O O . GLN A 1 226 ? 12.829 12.509 -24.925 1.00 80.50 226 GLN A O 1
ATOM 1902 N N . LYS A 1 227 ? 11.429 13.466 -26.408 1.00 79.25 227 LYS A N 1
ATOM 1903 C CA . LYS A 1 227 ? 10.370 12.448 -26.238 1.00 79.25 227 LYS A CA 1
ATOM 1904 C C . LYS A 1 227 ? 10.890 11.048 -26.524 1.00 79.25 227 LYS A C 1
ATOM 1906 O O . LYS A 1 227 ? 10.692 10.142 -25.721 1.00 79.25 227 LYS A O 1
ATOM 1911 N N . SER A 1 228 ? 11.582 10.883 -27.652 1.00 83.06 228 SER A N 1
ATOM 1912 C CA . SER A 1 228 ? 12.105 9.582 -28.072 1.00 83.06 228 SER A CA 1
ATOM 1913 C C . SER A 1 228 ? 13.101 8.994 -27.066 1.00 83.06 228 SER A C 1
ATOM 1915 O O . SER A 1 228 ? 13.079 7.789 -26.822 1.00 83.06 228 SER A O 1
ATOM 1917 N N . ILE A 1 229 ? 13.930 9.838 -26.436 1.00 84.44 229 ILE A N 1
ATOM 1918 C CA . ILE A 1 229 ? 14.883 9.431 -25.393 1.00 84.44 229 ILE A CA 1
ATOM 1919 C C . ILE A 1 229 ? 14.131 8.920 -24.166 1.00 84.44 229 ILE A C 1
ATOM 1921 O O . ILE A 1 229 ? 14.406 7.811 -23.712 1.00 84.44 229 ILE A O 1
ATOM 1925 N N . ILE A 1 230 ? 13.162 9.692 -23.666 1.00 82.06 230 ILE A N 1
ATOM 1926 C CA . ILE A 1 230 ? 12.379 9.334 -22.474 1.00 82.06 230 ILE A CA 1
ATOM 1927 C C . ILE A 1 230 ? 11.619 8.025 -22.710 1.00 82.06 230 ILE A C 1
ATOM 1929 O O . ILE A 1 230 ? 11.678 7.113 -21.887 1.00 82.06 230 ILE A O 1
ATOM 1933 N N . PHE A 1 231 ? 10.958 7.884 -23.862 1.00 83.38 231 PHE A N 1
ATOM 1934 C CA . PHE A 1 231 ? 10.237 6.656 -24.196 1.00 83.38 231 PHE A CA 1
ATOM 1935 C C . PHE A 1 231 ? 11.163 5.452 -24.371 1.00 83.38 231 PHE A C 1
ATOM 1937 O O . PHE A 1 231 ? 10.815 4.351 -23.944 1.00 83.38 231 PHE A O 1
ATOM 1944 N N . ALA A 1 232 ? 12.349 5.641 -24.954 1.00 86.50 232 ALA A N 1
ATOM 1945 C CA . ALA A 1 232 ? 13.339 4.576 -25.045 1.00 86.50 232 ALA A CA 1
ATOM 1946 C C . ALA A 1 232 ? 13.807 4.147 -23.650 1.00 86.50 232 ALA A C 1
ATOM 1948 O O . ALA A 1 232 ? 13.785 2.957 -23.352 1.00 86.50 232 ALA A O 1
ATOM 1949 N N . GLN A 1 233 ? 14.146 5.092 -22.767 1.00 85.25 233 GLN A N 1
ATOM 1950 C CA . GLN A 1 233 ? 14.539 4.799 -21.382 1.00 85.25 233 GLN A CA 1
ATOM 1951 C C . GLN A 1 233 ? 13.442 4.039 -20.633 1.00 85.25 233 GLN A C 1
ATOM 1953 O O . GLN A 1 233 ? 13.716 2.994 -20.041 1.00 85.25 233 GLN A O 1
ATOM 1958 N N . LEU A 1 234 ? 12.198 4.512 -20.732 1.00 83.56 234 LEU A N 1
ATOM 1959 C CA . LEU A 1 234 ? 11.022 3.861 -20.163 1.00 83.56 234 LEU A CA 1
ATOM 1960 C C . LEU A 1 234 ? 10.882 2.413 -20.652 1.00 83.56 234 LEU A C 1
ATOM 1962 O O . LEU A 1 234 ? 10.730 1.498 -19.843 1.00 83.56 234 LEU A O 1
ATOM 1966 N N . ALA A 1 235 ? 10.958 2.186 -21.967 1.00 84.44 235 ALA A N 1
ATOM 1967 C CA . ALA A 1 235 ? 10.833 0.856 -22.557 1.00 84.44 235 ALA A CA 1
ATOM 1968 C C . ALA A 1 235 ? 11.947 -0.086 -22.077 1.00 84.44 235 ALA A C 1
ATOM 1970 O O . ALA A 1 235 ? 11.674 -1.196 -21.618 1.00 84.44 235 ALA A O 1
ATOM 1971 N N . VAL A 1 236 ? 13.196 0.379 -22.141 1.00 84.94 236 VAL A N 1
ATOM 1972 C CA . VAL A 1 236 ? 14.393 -0.371 -21.743 1.00 84.94 236 VAL A CA 1
ATOM 1973 C C . VAL A 1 236 ? 14.323 -0.802 -20.277 1.00 84.94 236 VAL A C 1
ATOM 1975 O O . VAL A 1 236 ? 14.490 -1.987 -19.966 1.00 84.94 236 VAL A O 1
ATOM 1978 N N . LEU A 1 237 ? 14.042 0.142 -19.377 1.00 84.88 237 LEU A N 1
ATOM 1979 C CA . LEU A 1 237 ? 13.947 -0.129 -17.944 1.00 84.88 237 LEU A CA 1
ATOM 1980 C C . LEU A 1 237 ? 12.785 -1.069 -17.634 1.00 84.88 237 LEU A C 1
ATOM 1982 O O . LEU A 1 237 ? 12.946 -2.017 -16.862 1.00 84.88 237 LEU A O 1
ATOM 1986 N N . SER A 1 238 ? 11.640 -0.869 -18.280 1.00 83.69 238 SER A N 1
ATOM 1987 C CA . SER A 1 238 ? 10.449 -1.681 -18.036 1.00 83.69 238 SER A CA 1
ATOM 1988 C C . SER A 1 238 ? 10.636 -3.128 -18.485 1.00 83.69 238 SER A C 1
ATOM 1990 O O . SER A 1 238 ? 10.339 -4.039 -17.717 1.00 83.69 238 SER A O 1
ATOM 1992 N N . VAL A 1 239 ? 11.201 -3.370 -19.674 1.00 85.25 239 VAL A N 1
ATOM 1993 C CA . VAL A 1 239 ? 11.459 -4.732 -20.181 1.00 85.25 239 VAL A CA 1
ATOM 1994 C C . VAL A 1 239 ? 12.367 -5.516 -19.240 1.00 85.25 239 VAL A C 1
ATOM 1996 O O . VAL A 1 239 ? 12.092 -6.677 -18.929 1.00 85.25 239 VAL A O 1
ATOM 1999 N N . ASN A 1 240 ? 13.450 -4.893 -18.777 1.00 86.44 240 ASN A N 1
ATOM 2000 C CA . ASN A 1 240 ? 14.397 -5.555 -17.888 1.00 86.44 240 ASN A CA 1
ATOM 2001 C C . ASN A 1 240 ? 13.799 -5.805 -16.499 1.00 86.44 240 ASN A C 1
ATOM 2003 O O . ASN A 1 240 ? 13.975 -6.898 -15.958 1.00 86.44 240 ASN A O 1
ATOM 2007 N N . SER A 1 241 ? 13.047 -4.840 -15.966 1.00 88.88 241 SER A N 1
ATOM 2008 C CA . SER A 1 241 ? 12.349 -4.960 -14.681 1.00 88.88 241 SER A CA 1
ATOM 2009 C C . SER A 1 241 ? 11.286 -6.062 -14.702 1.00 88.88 241 SER A C 1
ATOM 2011 O O . SER A 1 241 ? 11.271 -6.924 -13.823 1.00 88.88 241 SER A O 1
ATOM 2013 N N . ILE A 1 242 ? 10.442 -6.094 -15.740 1.00 89.19 242 ILE A N 1
ATOM 2014 C CA . ILE A 1 242 ? 9.408 -7.124 -15.927 1.00 89.19 242 ILE A CA 1
ATOM 2015 C C . ILE A 1 242 ? 10.063 -8.497 -16.058 1.00 89.19 242 ILE A C 1
ATOM 2017 O O . ILE A 1 242 ? 9.695 -9.426 -15.346 1.00 89.19 242 ILE A O 1
ATOM 2021 N N . ARG A 1 243 ? 11.100 -8.631 -16.896 1.00 89.12 243 ARG A N 1
ATOM 2022 C CA . ARG A 1 243 ? 11.832 -9.898 -17.049 1.00 89.12 243 ARG A CA 1
ATOM 2023 C C . ARG A 1 243 ? 12.431 -10.378 -15.726 1.00 89.12 243 ARG A C 1
ATOM 2025 O O . ARG A 1 243 ? 12.438 -11.580 -15.469 1.00 89.12 243 ARG A O 1
ATOM 2032 N N . ALA A 1 244 ? 12.959 -9.467 -14.911 1.00 91.44 244 ALA A N 1
ATOM 2033 C CA . ALA A 1 244 ? 13.519 -9.801 -13.607 1.00 91.44 244 ALA A CA 1
ATOM 2034 C C . ALA A 1 244 ? 12.457 -10.376 -12.659 1.00 91.44 244 ALA A C 1
ATOM 2036 O O . ALA A 1 244 ? 12.706 -11.401 -12.026 1.00 91.44 244 ALA A O 1
ATOM 2037 N N . VAL A 1 245 ? 11.270 -9.765 -12.611 1.00 91.06 245 VAL A N 1
ATOM 2038 C CA . VAL A 1 245 ? 10.168 -10.236 -11.762 1.00 91.06 245 VAL A CA 1
ATOM 2039 C C . VAL A 1 245 ? 9.541 -11.524 -12.282 1.00 91.06 245 VAL A C 1
ATOM 2041 O O . VAL A 1 245 ? 9.340 -12.436 -11.491 1.00 91.06 245 VAL A O 1
ATOM 2044 N N . GLU A 1 246 ? 9.316 -11.668 -13.587 1.00 89.19 246 GLU A N 1
ATOM 2045 C CA . GLU A 1 246 ? 8.780 -12.909 -14.172 1.00 89.19 246 GLU A CA 1
ATOM 2046 C C . GLU A 1 246 ? 9.697 -14.109 -13.885 1.00 89.19 246 GLU A C 1
ATOM 2048 O O . GLU A 1 246 ? 9.248 -15.179 -13.487 1.00 89.19 246 GLU A O 1
ATOM 2053 N N . ARG A 1 247 ? 11.018 -13.924 -13.974 1.00 88.31 247 ARG A N 1
ATOM 2054 C CA . ARG A 1 247 ? 11.986 -14.970 -13.606 1.00 88.31 247 ARG A CA 1
ATOM 2055 C C . ARG A 1 247 ? 11.997 -15.281 -12.114 1.00 88.31 247 ARG A C 1
ATOM 2057 O O . ARG A 1 247 ? 12.218 -16.430 -11.738 1.00 88.31 247 ARG A O 1
ATOM 2064 N N . LEU A 1 248 ? 11.820 -14.268 -11.268 1.00 89.06 248 LEU A N 1
ATOM 2065 C CA . LEU A 1 248 ? 11.678 -14.484 -9.832 1.00 89.06 248 LEU A CA 1
ATOM 2066 C C . LEU A 1 248 ? 10.402 -15.280 -9.543 1.00 89.06 248 LEU A C 1
ATOM 2068 O O . LEU A 1 248 ? 10.429 -16.198 -8.728 1.00 89.06 248 LEU A O 1
ATOM 2072 N N . TRP A 1 249 ? 9.321 -14.977 -10.258 1.00 86.31 249 TRP A N 1
ATOM 2073 C CA . TRP A 1 249 ? 8.052 -15.683 -10.170 1.00 86.31 249 TRP A CA 1
ATOM 2074 C C . TRP A 1 249 ? 8.165 -17.146 -10.603 1.00 86.31 249 TRP A C 1
ATOM 2076 O O . TRP A 1 249 ? 7.658 -18.021 -9.911 1.00 86.31 249 TRP A O 1
ATOM 2086 N N . ASP A 1 250 ? 8.886 -17.446 -11.686 1.00 85.12 250 ASP A N 1
ATOM 2087 C CA . ASP A 1 250 ? 9.150 -18.831 -12.109 1.00 85.12 250 ASP A CA 1
ATOM 2088 C C . ASP A 1 250 ? 9.850 -19.654 -11.011 1.00 85.12 250 ASP A C 1
ATOM 2090 O O . ASP A 1 250 ? 9.654 -20.864 -10.900 1.00 85.12 250 ASP A O 1
ATOM 2094 N N . TYR A 1 251 ? 10.691 -19.001 -10.208 1.00 83.31 251 TYR A N 1
ATOM 2095 C CA . TYR A 1 251 ? 11.555 -19.644 -9.219 1.00 83.31 251 TYR A CA 1
ATOM 2096 C C . TYR A 1 251 ? 10.974 -19.671 -7.789 1.00 83.31 251 TYR A C 1
ATOM 2098 O O . TYR A 1 251 ? 11.282 -20.589 -7.027 1.00 83.31 251 TYR A O 1
ATOM 2106 N N . ARG A 1 252 ? 10.152 -18.680 -7.416 1.00 83.62 252 ARG A N 1
ATOM 2107 C CA . ARG A 1 252 ? 9.541 -18.490 -6.078 1.00 83.62 252 ARG A CA 1
ATOM 2108 C C . ARG A 1 252 ? 8.028 -18.259 -6.150 1.00 83.62 252 ARG A C 1
ATOM 2110 O O . ARG A 1 252 ? 7.441 -17.603 -5.286 1.00 83.62 252 ARG A O 1
ATOM 2117 N N . GLY A 1 253 ? 7.379 -18.760 -7.199 1.00 81.50 253 GLY A N 1
ATOM 2118 C CA . GLY A 1 253 ? 5.966 -18.507 -7.486 1.00 81.50 253 GLY A CA 1
ATOM 2119 C C . GLY A 1 253 ? 5.026 -18.900 -6.348 1.00 81.50 253 GLY A C 1
ATOM 2120 O O . GLY A 1 253 ? 3.988 -18.274 -6.168 1.00 81.50 253 GLY A O 1
ATOM 2121 N N . GLU A 1 254 ? 5.395 -19.864 -5.505 1.00 82.19 254 GLU A N 1
ATOM 2122 C CA . GLU A 1 254 ? 4.625 -20.263 -4.325 1.00 82.19 254 GLU A CA 1
ATOM 2123 C C . GLU A 1 254 ? 4.396 -19.127 -3.317 1.00 82.19 254 GLU A C 1
ATOM 2125 O O . GLU A 1 254 ? 3.399 -19.149 -2.591 1.00 82.19 254 GLU A O 1
ATOM 2130 N N . MET A 1 255 ? 5.282 -18.125 -3.282 1.00 85.00 255 MET A N 1
ATOM 2131 C CA . MET A 1 255 ? 5.125 -16.946 -2.427 1.00 85.00 255 MET A CA 1
ATOM 2132 C C . MET A 1 255 ? 4.063 -15.981 -2.959 1.00 85.00 255 MET A C 1
ATOM 2134 O O . MET A 1 255 ? 3.452 -15.250 -2.181 1.00 85.00 255 MET A O 1
ATOM 2138 N N . PHE A 1 256 ? 3.807 -16.031 -4.265 1.00 80.75 256 PHE A N 1
ATOM 2139 C CA . PHE A 1 256 ? 2.897 -15.144 -4.977 1.00 80.75 256 PHE A CA 1
ATOM 2140 C C . PHE A 1 256 ? 1.629 -15.850 -5.478 1.00 80.75 256 PHE A C 1
ATOM 2142 O O . PHE A 1 256 ? 0.790 -15.247 -6.131 1.00 80.75 256 PHE A O 1
ATOM 2149 N N . VAL A 1 257 ? 1.446 -17.133 -5.177 1.00 73.06 257 VAL A N 1
ATOM 2150 C CA . VAL A 1 257 ? 0.233 -17.881 -5.525 1.00 73.06 257 VAL A CA 1
ATOM 2151 C C . VAL A 1 257 ? -0.592 -18.119 -4.264 1.00 73.06 257 VAL A C 1
ATOM 2153 O O . VAL A 1 257 ? -0.049 -18.389 -3.190 1.00 73.06 257 VAL A O 1
ATOM 2156 N N . LEU A 1 258 ? -1.920 -18.026 -4.373 1.00 65.56 258 LEU A N 1
ATOM 2157 C CA . LEU A 1 258 ? -2.823 -18.354 -3.268 1.00 65.56 258 LEU A CA 1
ATOM 2158 C C . LEU A 1 258 ? -2.632 -19.797 -2.806 1.00 65.56 258 LEU A C 1
ATOM 2160 O O . LEU A 1 258 ? -2.542 -20.716 -3.624 1.00 65.56 258 LEU A O 1
ATOM 2164 N N . HIS A 1 259 ? -2.659 -20.026 -1.492 1.00 60.41 259 HIS A N 1
ATOM 2165 C CA . HIS A 1 259 ? -2.482 -21.374 -0.945 1.00 60.41 259 HIS A CA 1
ATOM 2166 C C . HIS A 1 259 ? -3.540 -22.369 -1.448 1.00 60.41 259 HIS A C 1
ATOM 2168 O O . HIS A 1 259 ? -3.243 -23.554 -1.582 1.00 60.41 259 HIS A O 1
ATOM 2174 N N . GLY A 1 260 ? -4.744 -21.895 -1.791 1.00 52.94 260 GLY A N 1
ATOM 2175 C CA . GLY A 1 260 ? -5.816 -22.716 -2.369 1.00 52.94 260 GLY A CA 1
ATOM 2176 C C . GLY A 1 260 ? -5.572 -23.205 -3.804 1.00 52.94 260 GLY A C 1
ATOM 2177 O O . GLY A 1 260 ? -6.212 -24.164 -4.226 1.00 52.94 260 GLY A O 1
ATOM 2178 N N . SER A 1 261 ? -4.645 -22.594 -4.545 1.00 51.41 261 SER A N 1
ATOM 2179 C CA . SER A 1 261 ? -4.350 -22.958 -5.940 1.00 51.41 261 SER A CA 1
ATOM 2180 C C . SER A 1 261 ? -3.287 -24.059 -6.063 1.00 51.41 261 SER A C 1
ATOM 2182 O O . SER A 1 261 ? -3.056 -24.589 -7.150 1.00 51.41 261 SER A O 1
ATOM 2184 N N . ILE A 1 262 ? -2.638 -24.437 -4.956 1.00 56.00 262 ILE A N 1
ATOM 2185 C CA . ILE A 1 262 ? -1.574 -25.444 -4.929 1.00 56.00 262 ILE A CA 1
ATOM 2186 C C . ILE A 1 262 ? -2.191 -26.807 -4.586 1.00 56.00 262 ILE A C 1
ATOM 2188 O O . ILE A 1 262 ? -2.514 -27.077 -3.432 1.00 56.00 262 ILE A O 1
ATOM 2192 N N . ARG A 1 263 ? -2.313 -27.692 -5.590 1.00 44.31 263 ARG A N 1
ATOM 2193 C CA . ARG A 1 263 ? -3.015 -29.000 -5.528 1.00 44.31 263 ARG A CA 1
ATOM 2194 C C . ARG A 1 263 ? -2.623 -29.947 -4.376 1.00 44.31 263 ARG A C 1
ATOM 2196 O O . ARG A 1 263 ? -3.368 -30.883 -4.124 1.00 44.31 263 ARG A O 1
ATOM 2203 N N . ASN A 1 264 ? -1.503 -29.721 -3.683 1.00 46.44 264 ASN A N 1
ATOM 2204 C CA . ASN A 1 264 ? -0.937 -30.659 -2.704 1.00 46.44 264 ASN A CA 1
ATOM 2205 C C . ASN A 1 264 ? -0.622 -30.065 -1.321 1.00 46.44 264 ASN A C 1
ATOM 2207 O O . ASN A 1 264 ? -0.053 -30.772 -0.491 1.00 46.44 264 ASN A O 1
ATOM 2211 N N . ASN A 1 265 ? -0.963 -28.802 -1.038 1.00 48.66 265 ASN A N 1
ATOM 2212 C CA . ASN A 1 265 ? -0.687 -28.227 0.279 1.00 48.66 265 ASN A CA 1
ATOM 2213 C C . ASN A 1 265 ? -1.966 -28.184 1.118 1.00 48.66 265 ASN A C 1
ATOM 2215 O O . ASN A 1 265 ? -2.978 -27.635 0.684 1.00 48.66 265 ASN A O 1
ATOM 2219 N N . ARG A 1 266 ? -1.924 -28.731 2.343 1.00 54.25 266 ARG A N 1
ATOM 2220 C CA . ARG A 1 266 ? -2.939 -28.391 3.352 1.00 54.25 266 ARG A CA 1
ATOM 2221 C C . ARG A 1 266 ? -2.928 -26.871 3.461 1.00 54.25 266 ARG A C 1
ATOM 2223 O O . ARG A 1 266 ? -1.865 -26.303 3.709 1.00 54.25 266 ARG A O 1
ATOM 2230 N N . LYS A 1 267 ? -4.068 -26.232 3.199 1.00 61.19 267 LYS A N 1
ATOM 2231 C CA . LYS A 1 267 ? -4.211 -24.775 3.176 1.00 61.19 267 LYS A CA 1
ATOM 2232 C C . LYS A 1 267 ? -3.757 -24.233 4.537 1.00 61.19 267 LYS A C 1
ATOM 2234 O O . LYS A 1 267 ? -4.482 -24.343 5.518 1.00 61.19 267 LYS A O 1
ATOM 2239 N N . LYS A 1 268 ? -2.524 -23.732 4.630 1.00 71.38 268 LYS A N 1
ATOM 2240 C CA . LYS A 1 268 ? -2.035 -23.090 5.852 1.00 71.38 268 LYS A CA 1
ATOM 2241 C C . LYS A 1 268 ? -2.613 -21.692 5.867 1.00 71.38 268 LYS A C 1
ATOM 2243 O O . LYS A 1 268 ? -2.286 -20.882 5.006 1.00 71.38 268 LYS A O 1
ATOM 2248 N N . ILE A 1 269 ? -3.538 -21.462 6.785 1.00 79.56 269 ILE A N 1
ATOM 2249 C CA . ILE A 1 269 ? -4.189 -20.171 6.952 1.00 79.56 269 ILE A CA 1
ATOM 2250 C C . ILE A 1 269 ? -3.546 -19.511 8.154 1.00 79.56 269 ILE A C 1
ATOM 2252 O O . ILE A 1 269 ? -3.619 -20.028 9.267 1.00 79.56 269 ILE A O 1
ATOM 2256 N N . THR A 1 270 ? -2.898 -18.383 7.898 1.00 87.88 270 THR A N 1
ATOM 2257 C CA . THR A 1 270 ? -2.323 -17.550 8.944 1.00 87.88 270 THR A CA 1
ATOM 2258 C C . THR A 1 270 ? -3.445 -16.818 9.672 1.00 87.88 270 THR A C 1
ATOM 2260 O O . THR A 1 270 ? -4.260 -16.158 9.030 1.00 87.88 270 THR A O 1
ATOM 2263 N N . VAL A 1 271 ? -3.478 -16.918 11.000 1.00 89.00 271 VAL A N 1
ATOM 2264 C CA . VAL A 1 271 ? -4.469 -16.234 11.845 1.00 89.00 271 VAL A CA 1
ATOM 2265 C C . VAL A 1 271 ? -3.814 -15.030 12.508 1.00 89.00 271 VAL A C 1
ATOM 2267 O O . VAL A 1 271 ? -2.765 -15.158 13.146 1.00 89.00 271 VAL A O 1
ATOM 2270 N N . ARG A 1 272 ? -4.424 -13.850 12.383 1.00 93.38 272 ARG A N 1
ATOM 2271 C CA . ARG A 1 272 ? -3.937 -12.653 13.069 1.00 93.38 272 ARG A CA 1
ATOM 2272 C C . ARG A 1 272 ? -4.464 -12.601 14.494 1.00 93.38 272 ARG A C 1
ATOM 2274 O O . ARG A 1 272 ? -5.669 -12.667 14.731 1.00 93.38 272 ARG A O 1
ATOM 2281 N N . VAL A 1 273 ? -3.545 -12.425 15.436 1.00 93.94 273 VAL A N 1
ATOM 2282 C CA . VAL A 1 273 ? -3.835 -12.003 16.805 1.00 93.94 273 VAL A CA 1
ATOM 2283 C C . VAL A 1 273 ? -3.662 -10.500 16.858 1.00 93.94 273 VAL A C 1
ATOM 2285 O O . VAL A 1 273 ? -2.538 -9.995 16.883 1.00 93.94 273 VAL A O 1
ATOM 2288 N N . PHE A 1 274 ? -4.785 -9.797 16.837 1.00 94.62 274 PHE A N 1
ATOM 2289 C CA . PHE A 1 274 ? -4.826 -8.353 16.947 1.00 94.62 274 PHE A CA 1
ATOM 2290 C C . PHE A 1 274 ? -4.438 -7.939 18.362 1.00 94.62 274 PHE A C 1
ATOM 2292 O O . PHE A 1 274 ? -4.988 -8.465 19.329 1.00 94.62 274 PHE A O 1
ATOM 2299 N N . GLU A 1 275 ? -3.479 -7.024 18.477 1.00 94.06 275 GLU A N 1
ATOM 2300 C CA . GLU A 1 275 ? -3.033 -6.462 19.753 1.00 94.06 275 GLU A CA 1
ATOM 2301 C C . GLU A 1 275 ? -3.508 -5.007 19.852 1.00 94.06 275 GLU A C 1
ATOM 2303 O O . GLU A 1 275 ? -3.097 -4.165 19.049 1.00 94.06 275 GLU A O 1
ATOM 2308 N N . ASP A 1 276 ? -4.363 -4.720 20.836 1.00 91.88 276 ASP A N 1
ATOM 2309 C CA . ASP A 1 276 ? -4.850 -3.373 21.143 1.00 91.88 276 ASP A CA 1
ATOM 2310 C C . ASP A 1 276 ? -4.595 -3.040 22.620 1.00 91.88 276 ASP A C 1
ATOM 2312 O O . ASP A 1 276 ? -5.355 -3.394 23.525 1.00 91.88 276 ASP A O 1
ATOM 2316 N N . GLY A 1 277 ? -3.449 -2.412 22.887 1.00 88.19 277 GLY A N 1
ATOM 2317 C CA . GLY A 1 277 ? -2.981 -2.183 24.250 1.00 88.19 277 GLY A CA 1
ATOM 2318 C C . GLY A 1 277 ? -2.737 -3.502 24.989 1.00 88.19 277 GLY A C 1
ATOM 2319 O O . GLY A 1 277 ? -1.775 -4.211 24.699 1.00 88.19 277 GLY A O 1
ATOM 2320 N N . LYS A 1 278 ? -3.581 -3.811 25.978 1.00 87.56 278 LYS A N 1
ATOM 2321 C CA . LYS A 1 278 ? -3.518 -5.071 26.744 1.00 87.56 278 LYS A CA 1
ATOM 2322 C C . LYS A 1 278 ? -4.428 -6.160 26.176 1.00 87.56 278 LYS A C 1
ATOM 2324 O O . LYS A 1 278 ? -4.277 -7.319 26.556 1.00 87.56 278 LYS A O 1
ATOM 2329 N N . GLU A 1 279 ? -5.348 -5.791 25.293 1.00 87.31 279 GLU A N 1
ATOM 2330 C CA . GLU A 1 279 ? -6.324 -6.706 24.724 1.00 87.31 279 GLU A CA 1
ATOM 2331 C C . GLU A 1 279 ? -5.724 -7.473 23.547 1.00 87.31 279 GLU A C 1
ATOM 2333 O O . GLU A 1 279 ? -4.940 -6.940 22.753 1.00 87.31 279 GLU A O 1
ATOM 2338 N N . ARG A 1 280 ? -6.110 -8.746 23.440 1.00 90.56 280 ARG A N 1
ATOM 2339 C CA . ARG A 1 280 ? -5.740 -9.626 22.333 1.00 90.56 280 ARG A CA 1
ATOM 2340 C C . ARG A 1 280 ? -6.957 -10.381 21.844 1.00 90.56 280 ARG A C 1
ATOM 2342 O O . ARG A 1 280 ? -7.641 -11.028 22.632 1.00 90.56 280 ARG A O 1
ATOM 2349 N N . PHE A 1 281 ? -7.198 -10.335 20.545 1.00 90.00 281 PHE A N 1
ATOM 2350 C CA . PHE A 1 281 ? -8.357 -10.974 19.932 1.00 90.00 281 PHE A CA 1
ATOM 2351 C C . PHE A 1 281 ? -8.034 -11.430 18.512 1.00 90.00 281 PHE A C 1
ATOM 2353 O O . PHE A 1 281 ? -7.014 -11.063 17.932 1.00 90.00 281 PHE A O 1
ATOM 2360 N N . VAL A 1 282 ? -8.891 -12.276 17.956 1.00 89.88 282 VAL A N 1
ATOM 2361 C CA . VAL A 1 282 ? -8.741 -12.834 16.609 1.00 89.88 282 VAL A CA 1
ATOM 2362 C C . VAL A 1 282 ? -10.008 -12.579 15.814 1.00 89.88 282 VAL A C 1
ATOM 2364 O O . VAL A 1 282 ? -11.094 -12.455 16.379 1.00 89.88 282 VAL A O 1
ATOM 2367 N N . MET A 1 283 ? -9.888 -12.523 14.492 1.00 87.50 283 MET A N 1
ATOM 2368 C CA . MET A 1 283 ? -11.067 -12.454 13.640 1.00 87.50 283 MET A CA 1
ATOM 2369 C C . MET A 1 283 ? -11.696 -13.845 13.517 1.00 87.50 283 MET A C 1
ATOM 2371 O O . MET A 1 283 ? -11.045 -14.782 13.054 1.00 87.50 283 MET A O 1
ATOM 2375 N N . ASN A 1 284 ? -12.977 -13.971 13.880 1.00 84.44 284 ASN A N 1
ATOM 2376 C CA . ASN A 1 284 ? -13.696 -15.252 13.859 1.00 84.44 284 ASN A CA 1
ATOM 2377 C C . ASN A 1 284 ? -13.613 -15.958 12.500 1.00 84.44 284 ASN A C 1
ATOM 2379 O O . ASN A 1 284 ? -13.439 -17.172 12.458 1.00 84.44 284 ASN A O 1
ATOM 2383 N N . LYS A 1 285 ? -13.679 -15.207 11.393 1.00 83.62 285 LYS A N 1
ATOM 2384 C CA . LYS A 1 285 ? -13.565 -15.758 10.037 1.00 83.62 285 LYS A CA 1
ATOM 2385 C C . LYS A 1 285 ? -12.207 -16.417 9.779 1.00 83.62 285 LYS A C 1
ATOM 2387 O O . LYS A 1 285 ? -12.175 -17.538 9.284 1.00 83.62 285 LYS A O 1
ATOM 2392 N N . GLU A 1 286 ? -11.106 -15.754 10.138 1.00 86.62 286 GLU A N 1
ATOM 2393 C CA . GLU A 1 286 ? -9.748 -16.299 9.968 1.00 86.62 286 GLU A CA 1
ATOM 2394 C C . GLU A 1 286 ? -9.549 -17.558 10.802 1.00 86.62 286 GLU A C 1
ATOM 2396 O O . GLU A 1 286 ? -9.042 -18.566 10.310 1.00 86.62 286 GLU A O 1
ATOM 2401 N N . LEU A 1 287 ? -9.992 -17.502 12.059 1.00 85.00 287 LEU A N 1
ATOM 2402 C CA . LEU A 1 287 ? -9.900 -18.622 12.980 1.00 85.00 287 LEU A CA 1
ATOM 2403 C C . LEU A 1 287 ? -10.718 -19.819 12.473 1.00 85.00 287 LEU A C 1
ATOM 2405 O O . LEU A 1 287 ? -10.215 -20.942 12.436 1.00 85.00 287 LEU A O 1
ATOM 2409 N N . PHE A 1 288 ? -11.962 -19.579 12.054 1.00 80.88 288 PHE A N 1
ATOM 2410 C CA . PHE A 1 288 ? -12.848 -20.610 11.521 1.00 80.88 288 PHE A CA 1
ATOM 2411 C C . PHE A 1 288 ? -12.280 -21.237 10.245 1.00 80.88 288 PHE A C 1
ATOM 2413 O O . PHE A 1 288 ? -12.204 -22.461 10.148 1.00 80.88 288 PHE A O 1
ATOM 2420 N N . ASP A 1 289 ? -11.808 -20.423 9.298 1.00 80.25 289 ASP A N 1
ATOM 2421 C CA . ASP A 1 289 ? -11.196 -20.926 8.069 1.00 80.25 289 ASP A CA 1
ATOM 2422 C C . ASP A 1 289 ? -9.976 -21.808 8.377 1.00 80.25 289 ASP A C 1
ATOM 2424 O O . ASP A 1 289 ? -9.819 -22.877 7.779 1.00 80.25 289 ASP A O 1
ATOM 2428 N N . ALA A 1 290 ? -9.126 -21.398 9.326 1.00 80.69 290 ALA A N 1
ATOM 2429 C CA . ALA A 1 290 ? -7.958 -22.170 9.748 1.00 80.69 290 ALA A CA 1
ATOM 2430 C C . ALA A 1 290 ? -8.342 -23.513 10.398 1.00 80.69 290 ALA A C 1
ATOM 2432 O O . ALA A 1 290 ? -7.693 -24.538 10.151 1.00 80.69 290 ALA A O 1
ATOM 2433 N N . PHE A 1 291 ? -9.425 -23.551 11.179 1.00 77.62 291 PHE A N 1
ATOM 2434 C CA . PHE A 1 291 ? -9.960 -24.799 11.729 1.00 77.62 291 PHE A CA 1
ATOM 2435 C C . PHE A 1 291 ? -10.465 -25.744 10.635 1.00 77.62 291 PHE A C 1
ATOM 2437 O O . PHE A 1 291 ? -10.071 -26.910 10.605 1.00 77.62 291 PHE A O 1
ATOM 2444 N N . ILE A 1 292 ? -11.259 -25.242 9.686 1.00 76.94 292 ILE A N 1
ATOM 2445 C CA . ILE A 1 292 ? -11.736 -26.048 8.553 1.00 76.94 292 ILE A CA 1
ATOM 2446 C C . ILE A 1 292 ? -10.554 -26.597 7.744 1.00 76.94 292 ILE A C 1
ATOM 2448 O O . ILE A 1 292 ? -10.517 -27.782 7.410 1.00 76.94 292 ILE A O 1
ATOM 2452 N N . ALA A 1 293 ? -9.548 -25.765 7.476 1.00 75.94 293 ALA A N 1
ATOM 2453 C CA . ALA A 1 293 ? -8.377 -26.152 6.696 1.00 75.94 293 ALA A CA 1
ATOM 2454 C C . ALA A 1 293 ? -7.477 -27.197 7.383 1.00 75.94 293 ALA A C 1
ATOM 2456 O O . ALA A 1 293 ? -6.777 -27.955 6.706 1.00 75.94 293 ALA A O 1
ATOM 2457 N N . SER A 1 294 ? -7.495 -27.262 8.716 1.00 72.56 294 SER A N 1
ATOM 2458 C CA . SER A 1 294 ? -6.722 -28.240 9.490 1.00 72.56 294 SER A CA 1
ATOM 2459 C C . SER A 1 294 ? -7.404 -29.610 9.606 1.00 72.56 294 SER A C 1
ATOM 2461 O O . SER A 1 294 ? -6.762 -30.567 10.039 1.00 72.56 294 SER A O 1
ATOM 2463 N N . GLY A 1 295 ? -8.656 -29.741 9.149 1.00 67.31 295 GLY A N 1
ATOM 2464 C CA . GLY A 1 295 ? -9.386 -31.011 9.111 1.00 67.31 295 GLY A CA 1
ATOM 2465 C C . GLY A 1 295 ? -9.902 -31.483 10.472 1.00 67.31 295 GLY A C 1
ATOM 2466 O O . GLY A 1 295 ? -10.286 -32.646 10.601 1.00 67.31 295 GLY A O 1
ATOM 2467 N N . PHE A 1 296 ? -9.913 -30.613 11.487 1.00 62.41 296 PHE A N 1
ATOM 2468 C CA . PHE A 1 296 ? -10.520 -30.925 12.779 1.00 62.41 296 PHE A CA 1
ATOM 2469 C C . PHE A 1 296 ? -12.042 -30.726 12.706 1.00 62.41 296 PHE A C 1
ATOM 2471 O O . PHE A 1 296 ? -12.495 -29.663 12.280 1.00 62.41 296 PHE A O 1
ATOM 2478 N N . PRO A 1 297 ? -12.860 -31.708 13.128 1.00 51.09 297 PRO A N 1
ATOM 2479 C CA . PRO A 1 297 ? -14.299 -31.515 13.219 1.00 51.09 297 PRO A CA 1
ATOM 2480 C C . PRO A 1 297 ? -14.610 -30.483 14.311 1.00 51.09 297 PRO A C 1
ATOM 2482 O O . PRO A 1 297 ? -14.330 -30.713 15.488 1.00 51.09 297 PRO A O 1
ATOM 2485 N N . CYS A 1 298 ? -15.212 -29.353 13.931 1.00 47.59 298 CYS A N 1
ATOM 2486 C CA . CYS A 1 298 ? -15.834 -28.420 14.869 1.00 47.59 298 CYS A CA 1
ATOM 2487 C C . CYS A 1 298 ? -17.002 -29.127 15.570 1.00 47.59 298 CYS A C 1
ATOM 2489 O O . CYS A 1 298 ? -18.132 -29.093 15.094 1.00 47.59 298 CYS A O 1
ATOM 2491 N N . SER A 1 299 ? -16.741 -29.791 16.693 1.00 43.28 299 SER A N 1
ATOM 2492 C CA . SER A 1 299 ? -17.790 -30.125 17.653 1.00 43.28 299 SER A CA 1
ATOM 2493 C C . SER A 1 299 ? -17.707 -29.133 18.809 1.00 43.28 299 SER A C 1
ATOM 2495 O O . SER A 1 299 ? -16.648 -29.039 19.433 1.00 43.28 299 SER A O 1
ATOM 2497 N N . PRO A 1 300 ? -18.784 -28.387 19.110 1.00 41.34 300 PRO A N 1
ATOM 2498 C CA . PRO A 1 300 ? -18.843 -27.541 20.290 1.00 41.34 300 PRO A CA 1
ATOM 2499 C C . PRO A 1 300 ? -18.983 -28.446 21.519 1.00 41.34 300 PRO A C 1
ATOM 2501 O O . PRO A 1 300 ? -20.081 -28.700 22.002 1.00 41.34 300 PRO A O 1
ATOM 2504 N N . ILE A 1 301 ? -17.869 -28.984 22.012 1.00 36.94 301 ILE A N 1
ATOM 2505 C CA . ILE A 1 301 ? -17.830 -29.658 23.309 1.00 36.94 301 ILE A CA 1
ATOM 2506 C C . ILE A 1 301 ? -17.324 -28.627 24.317 1.00 36.94 301 ILE A C 1
ATOM 2508 O O . ILE A 1 301 ? -16.127 -28.463 24.501 1.00 36.94 301 ILE A O 1
ATOM 2512 N N . GLY A 1 302 ? -18.267 -27.904 24.927 1.00 36.78 302 GLY A N 1
ATOM 2513 C CA . GLY A 1 302 ? -18.069 -27.207 26.200 1.00 36.78 302 GLY A CA 1
ATOM 2514 C C . GLY A 1 302 ? -17.031 -26.082 26.228 1.00 36.78 302 GLY A C 1
ATOM 2515 O O . GLY A 1 302 ? -16.036 -26.214 26.924 1.00 36.78 302 GLY A O 1
ATOM 2516 N N . GLY A 1 303 ? -17.305 -24.957 25.559 1.00 40.62 303 GLY A N 1
ATOM 2517 C CA . GLY A 1 303 ? -16.813 -23.619 25.949 1.00 40.62 303 GLY A CA 1
ATOM 2518 C C . GLY A 1 303 ? -15.322 -23.292 25.769 1.00 40.62 303 GLY A C 1
ATOM 2519 O O . GLY A 1 303 ? -15.010 -22.132 25.527 1.00 40.62 303 GLY A O 1
ATOM 2520 N N . ASP A 1 304 ? -14.428 -24.278 25.793 1.00 41.88 304 ASP A N 1
ATOM 2521 C CA . ASP A 1 304 ? -12.982 -24.099 25.676 1.00 41.88 304 ASP A CA 1
ATOM 2522 C C . ASP A 1 304 ? -12.474 -24.790 24.407 1.00 41.88 304 ASP A C 1
ATOM 2524 O O . ASP A 1 304 ? -12.283 -26.007 24.342 1.00 41.88 304 ASP A O 1
ATOM 2528 N N . TYR A 1 305 ? -12.272 -24.006 23.347 1.00 48.94 305 TYR A N 1
ATOM 2529 C CA . TYR A 1 305 ? -11.718 -24.513 22.096 1.00 48.94 305 TYR A CA 1
ATOM 2530 C C . TYR A 1 305 ? -10.297 -25.063 22.331 1.00 48.94 305 TYR A C 1
ATOM 2532 O O . TYR A 1 305 ? -9.447 -24.421 22.945 1.00 48.94 305 TYR A O 1
ATOM 2540 N N . CYS A 1 306 ? -10.001 -26.256 21.810 1.00 42.44 306 CYS A N 1
ATOM 2541 C CA . CYS A 1 306 ? -8.646 -26.815 21.795 1.00 42.44 306 CYS A CA 1
ATOM 2542 C C . CYS A 1 306 ? -7.750 -26.025 20.819 1.00 42.44 306 CYS A C 1
ATOM 2544 O O . CYS A 1 306 ? -7.544 -26.420 19.674 1.00 42.44 306 CYS A O 1
ATOM 2546 N N . TYR A 1 307 ? -7.201 -24.894 21.266 1.00 51.50 307 TYR A N 1
ATOM 2547 C CA . TYR A 1 307 ? -6.363 -23.999 20.451 1.00 51.50 307 TYR A CA 1
ATOM 2548 C C . TYR A 1 307 ? -4.959 -24.554 20.132 1.00 51.50 307 TYR A C 1
ATOM 2550 O O . TYR A 1 307 ? -4.241 -24.008 19.295 1.00 51.50 307 TYR A O 1
ATOM 2558 N N . THR A 1 308 ? -4.524 -25.632 20.784 1.00 49.59 308 THR A N 1
ATOM 2559 C CA . THR A 1 308 ? -3.095 -25.974 20.897 1.00 49.59 308 THR A CA 1
ATOM 2560 C C . THR A 1 308 ? -2.442 -26.472 19.606 1.00 49.59 308 THR A C 1
ATOM 2562 O O . THR A 1 308 ? -1.234 -26.303 19.437 1.00 49.59 308 THR A O 1
ATOM 2565 N N . THR A 1 309 ? -3.195 -27.055 18.668 1.00 47.53 309 THR A N 1
ATOM 2566 C CA . THR A 1 309 ? -2.625 -27.583 17.410 1.00 47.53 309 THR A CA 1
ATOM 2567 C C . THR A 1 309 ? -2.672 -26.582 16.249 1.00 47.53 309 THR A C 1
ATOM 2569 O O . THR A 1 309 ? -1.829 -26.665 15.357 1.00 47.53 309 THR A O 1
ATOM 2572 N N . ALA A 1 310 ? -3.582 -25.598 16.289 1.00 50.72 310 ALA A N 1
ATOM 2573 C CA . ALA A 1 310 ? -3.714 -24.534 15.283 1.00 50.72 310 ALA A CA 1
ATOM 2574 C C . ALA A 1 310 ? -2.719 -23.368 15.489 1.00 50.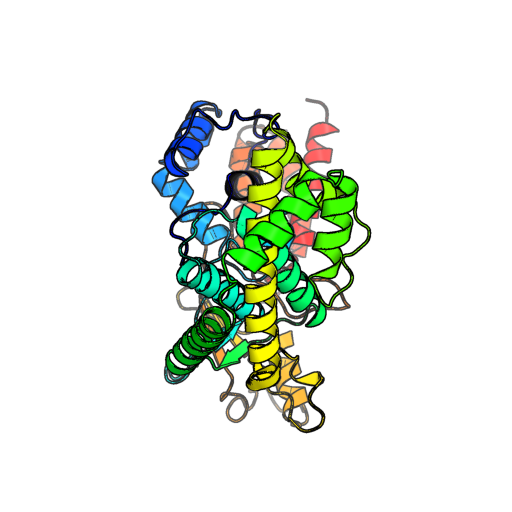72 310 ALA A C 1
ATOM 2576 O O . ALA A 1 310 ? -2.433 -22.620 14.561 1.00 50.72 310 ALA A O 1
ATOM 2577 N N . MET A 1 311 ? -2.126 -23.244 16.682 1.00 55.00 311 MET A N 1
ATOM 2578 C CA . MET A 1 311 ? -1.261 -22.125 17.098 1.00 55.00 311 MET A CA 1
ATOM 2579 C C . MET A 1 311 ? 0.056 -21.924 16.320 1.00 55.00 311 MET A C 1
ATOM 2581 O O . MET A 1 311 ? 0.775 -20.966 16.600 1.00 55.00 311 MET A O 1
ATOM 2585 N N . ARG A 1 312 ? 0.434 -22.804 15.379 1.00 60.66 312 ARG A N 1
ATOM 2586 C CA . ARG A 1 312 ? 1.724 -22.675 14.664 1.00 60.66 312 ARG A CA 1
ATOM 2587 C C . ARG A 1 312 ? 1.760 -21.518 13.663 1.00 60.66 312 ARG A C 1
ATOM 2589 O O . ARG A 1 312 ? 2.842 -20.989 13.429 1.00 60.66 312 ARG A O 1
ATOM 2596 N N . ASP A 1 313 ? 0.606 -21.109 13.144 1.00 76.69 313 ASP A N 1
ATOM 2597 C CA . ASP A 1 313 ? 0.500 -20.103 12.081 1.00 76.69 313 ASP A CA 1
ATOM 2598 C C . ASP A 1 313 ? -0.219 -18.828 12.577 1.00 76.69 313 ASP A C 1
ATOM 2600 O O . ASP A 1 313 ? -0.918 -18.149 11.831 1.00 76.69 313 ASP A O 1
ATOM 2604 N N . PHE A 1 314 ? -0.068 -18.502 13.867 1.00 89.88 314 PHE A N 1
ATOM 2605 C CA . PHE A 1 314 ? -0.608 -17.277 14.461 1.00 89.88 314 PHE A CA 1
ATOM 2606 C C . PHE A 1 314 ? 0.449 -16.172 14.441 1.00 89.88 314 PHE A C 1
ATOM 2608 O O . PHE A 1 314 ? 1.575 -16.381 14.908 1.00 89.88 314 PHE A O 1
ATOM 2615 N N . ILE A 1 315 ? 0.070 -14.992 13.953 1.00 93.56 315 ILE A N 1
ATOM 2616 C CA . ILE A 1 315 ? 0.942 -13.814 13.893 1.00 93.56 315 ILE A CA 1
ATOM 2617 C C . ILE A 1 315 ? 0.394 -12.679 14.748 1.00 93.56 315 ILE A C 1
ATOM 2619 O O . ILE A 1 315 ? -0.815 -12.482 14.843 1.00 93.56 315 ILE A O 1
ATOM 2623 N N . ARG A 1 316 ? 1.294 -11.917 15.361 1.00 93.88 316 ARG A N 1
ATOM 2624 C CA . ARG A 1 316 ? 0.963 -10.708 16.116 1.00 93.88 316 ARG A CA 1
ATOM 2625 C C . ARG A 1 316 ? 0.685 -9.580 15.132 1.00 93.88 316 ARG A C 1
ATOM 2627 O O . ARG A 1 316 ? 1.529 -9.291 14.287 1.00 93.88 316 ARG A O 1
ATOM 2634 N N . TYR A 1 317 ? -0.477 -8.950 15.247 1.00 94.94 317 TYR A N 1
ATOM 2635 C CA . TYR A 1 317 ? -0.907 -7.856 14.385 1.00 94.94 317 TYR A CA 1
ATOM 2636 C C . TYR A 1 317 ? -1.273 -6.640 15.250 1.00 94.94 317 TYR A C 1
ATOM 2638 O O . TYR A 1 317 ? -2.380 -6.578 15.784 1.00 94.94 317 TYR A O 1
ATOM 2646 N N . PRO A 1 318 ? -0.367 -5.670 15.443 1.00 94.25 318 PRO A N 1
ATOM 2647 C CA . PRO A 1 318 ? -0.680 -4.491 16.241 1.00 94.25 318 PRO A CA 1
ATOM 2648 C C . PRO A 1 318 ? -1.730 -3.624 15.538 1.00 94.25 318 PRO A C 1
ATOM 2650 O O . PRO A 1 318 ? -1.606 -3.331 14.347 1.00 94.25 318 PRO A O 1
ATOM 2653 N N . ILE A 1 319 ? -2.748 -3.181 16.278 1.00 93.56 319 ILE A N 1
ATOM 2654 C CA . ILE A 1 319 ? -3.683 -2.168 15.787 1.00 93.56 319 ILE A CA 1
ATOM 2655 C C . ILE A 1 319 ? -2.996 -0.806 15.861 1.00 93.56 319 ILE A C 1
ATOM 2657 O O . ILE A 1 319 ? -2.704 -0.288 16.940 1.00 93.56 319 ILE A O 1
ATOM 2661 N N . THR A 1 320 ? -2.726 -0.221 14.698 1.00 92.56 320 THR A N 1
ATOM 2662 C CA . THR A 1 320 ? -2.164 1.124 14.590 1.00 92.56 320 THR A CA 1
ATOM 2663 C C . THR A 1 320 ? -3.278 2.151 14.429 1.00 92.56 320 THR A C 1
ATOM 2665 O O . THR A 1 320 ? -4.334 1.876 13.860 1.00 92.56 320 THR A O 1
ATOM 2668 N N . ARG A 1 321 ? -3.054 3.352 14.965 1.00 91.81 321 ARG A N 1
ATOM 2669 C CA . ARG A 1 321 ? -3.995 4.469 14.872 1.00 91.81 321 ARG A CA 1
ATOM 2670 C C . ARG A 1 321 ? -3.238 5.738 14.563 1.00 91.81 321 ARG A C 1
ATOM 2672 O O . ARG A 1 321 ? -2.224 6.021 15.200 1.00 91.81 321 ARG A O 1
ATOM 2679 N N . ALA A 1 322 ? -3.766 6.514 13.632 1.00 93.69 322 ALA A N 1
ATOM 2680 C CA . ALA A 1 322 ? -3.395 7.908 13.532 1.00 93.69 322 ALA A CA 1
ATOM 2681 C C . ALA A 1 322 ? -4.210 8.721 14.550 1.00 93.69 322 ALA A C 1
ATOM 2683 O O . ALA A 1 322 ? -5.267 8.305 15.026 1.00 93.69 322 ALA A O 1
ATOM 2684 N N . LYS A 1 323 ? -3.724 9.913 14.889 1.00 91.12 323 LYS A N 1
ATOM 2685 C CA . LYS A 1 323 ? -4.302 10.798 15.910 1.00 91.12 323 LYS A CA 1
ATOM 2686 C C . LYS A 1 323 ? -5.796 11.054 15.703 1.00 91.12 323 LYS A C 1
ATOM 2688 O O . LYS A 1 323 ? -6.551 11.143 16.673 1.00 91.12 323 LYS A O 1
ATOM 2693 N N . HIS A 1 324 ? -6.209 11.186 14.444 1.00 87.62 324 HIS A N 1
ATOM 2694 C CA . HIS A 1 324 ? -7.560 11.614 14.083 1.00 87.62 324 HIS A CA 1
ATOM 2695 C C . HIS A 1 324 ? -8.374 10.576 13.316 1.00 87.62 324 HIS A C 1
ATOM 2697 O O . HIS A 1 324 ? -9.591 10.723 13.268 1.00 87.62 324 HIS A O 1
ATOM 2703 N N . ARG A 1 325 ? -7.746 9.530 12.770 1.00 89.19 325 ARG A N 1
ATOM 2704 C CA . ARG A 1 325 ? -8.408 8.474 11.993 1.00 89.19 325 ARG A CA 1
ATOM 2705 C C . ARG A 1 325 ? -7.880 7.093 12.376 1.00 89.19 325 ARG A C 1
ATOM 2707 O O . ARG A 1 325 ? -6.693 6.928 12.662 1.00 89.19 325 ARG A O 1
ATOM 2714 N N . ALA A 1 326 ? -8.770 6.116 12.360 1.00 91.12 326 ALA A N 1
ATOM 2715 C CA . ALA A 1 326 ? -8.475 4.703 12.474 1.00 91.12 326 ALA A CA 1
ATOM 2716 C C . ALA A 1 326 ? -7.728 4.233 11.227 1.00 91.12 326 ALA A C 1
ATOM 2718 O O . ALA A 1 326 ? -8.079 4.616 10.112 1.00 91.12 326 ALA A O 1
ATOM 2719 N N . THR A 1 327 ? -6.719 3.385 11.394 1.00 92.06 327 THR A N 1
ATOM 2720 C CA . THR A 1 327 ? -6.079 2.739 10.246 1.00 92.06 327 THR A CA 1
ATOM 2721 C C . THR A 1 327 ? -6.947 1.558 9.804 1.00 92.06 327 THR A C 1
ATOM 2723 O O . THR A 1 327 ? -7.210 0.670 10.623 1.00 92.06 327 THR A O 1
ATOM 2726 N N . PRO A 1 328 ? -7.403 1.508 8.539 1.00 92.31 328 PRO A N 1
ATOM 2727 C CA . PRO A 1 328 ? -8.153 0.368 8.034 1.00 92.31 328 PRO A CA 1
ATOM 2728 C C . PRO A 1 328 ? -7.365 -0.940 8.135 1.00 92.31 328 PRO A C 1
ATOM 2730 O O . PRO A 1 328 ? -6.156 -0.999 7.914 1.00 92.31 328 PRO A O 1
ATOM 2733 N N . VAL A 1 329 ? -8.082 -2.022 8.414 1.00 92.19 329 VAL A N 1
ATOM 2734 C CA . VAL A 1 329 ? -7.562 -3.386 8.416 1.00 92.19 329 VAL A CA 1
ATOM 2735 C C . VAL A 1 329 ? -8.205 -4.137 7.259 1.00 92.19 329 VAL A C 1
ATOM 2737 O O . VAL A 1 329 ? -9.427 -4.201 7.150 1.00 92.19 329 VAL A O 1
ATOM 2740 N N . LYS A 1 330 ? -7.397 -4.751 6.391 1.00 89.06 330 LYS A N 1
ATOM 2741 C CA . LYS A 1 330 ? -7.921 -5.654 5.358 1.00 89.06 330 LYS A CA 1
ATOM 2742 C C . LYS A 1 330 ? -8.433 -6.928 6.029 1.00 89.06 330 LYS A C 1
ATOM 2744 O O . LYS A 1 330 ? -7.658 -7.601 6.709 1.00 89.06 330 LYS A O 1
ATOM 2749 N N . ALA A 1 331 ? -9.722 -7.237 5.903 1.00 86.38 331 ALA A N 1
ATOM 2750 C CA . ALA A 1 331 ? -10.300 -8.497 6.369 1.00 86.38 331 ALA A CA 1
ATOM 2751 C C . ALA A 1 331 ? -10.288 -9.550 5.242 1.00 86.38 331 ALA A C 1
ATOM 2753 O O . ALA A 1 331 ? -10.197 -9.183 4.065 1.00 86.38 331 ALA A O 1
ATOM 2754 N N . PRO A 1 332 ? -10.362 -10.855 5.566 1.00 78.81 332 PRO A N 1
ATOM 2755 C CA . PRO A 1 332 ? -10.624 -11.883 4.568 1.00 78.81 332 PRO A CA 1
ATOM 2756 C C . PRO A 1 332 ? -11.919 -11.564 3.827 1.00 78.81 332 PRO A C 1
ATOM 2758 O O . PRO A 1 332 ? -12.875 -11.094 4.438 1.00 78.81 332 PRO A O 1
ATOM 2761 N N . ASN A 1 333 ? -11.949 -11.837 2.525 1.00 72.25 333 ASN A N 1
ATOM 2762 C CA . ASN A 1 333 ? -13.112 -11.541 1.699 1.00 72.25 333 ASN A CA 1
ATOM 2763 C C . ASN A 1 333 ? -14.365 -12.272 2.239 1.00 72.25 333 ASN A C 1
ATOM 2765 O O . ASN A 1 333 ? -14.329 -13.482 2.496 1.00 72.25 333 ASN A O 1
ATOM 2769 N N . ILE A 1 334 ? -15.454 -11.521 2.418 1.00 63.25 334 ILE A N 1
ATOM 2770 C CA . ILE A 1 334 ? -16.789 -12.015 2.765 1.00 63.25 334 ILE A CA 1
ATOM 2771 C C . ILE A 1 334 ? -17.665 -11.782 1.527 1.00 63.25 334 ILE A C 1
ATOM 2773 O O . ILE A 1 334 ? -17.819 -10.649 1.079 1.00 63.25 334 ILE A O 1
ATOM 2777 N N . ASP A 1 335 ? -18.197 -12.858 0.943 1.00 55.69 335 ASP A N 1
ATOM 2778 C CA . ASP A 1 335 ? -19.141 -12.830 -0.190 1.00 55.69 335 ASP A CA 1
ATOM 2779 C C . ASP A 1 335 ? -18.675 -12.093 -1.463 1.00 55.69 335 ASP A C 1
ATOM 2781 O O . ASP A 1 335 ? -19.481 -11.628 -2.266 1.00 55.69 335 ASP A O 1
ATOM 2785 N N . GLY A 1 336 ? -17.364 -12.024 -1.700 1.00 52.12 336 GLY A N 1
ATOM 2786 C CA . GLY A 1 336 ? -16.793 -11.459 -2.926 1.00 52.12 336 GLY A CA 1
ATOM 2787 C C . GLY A 1 336 ? -16.517 -9.955 -2.864 1.00 52.12 336 GLY A C 1
ATOM 2788 O O . GLY A 1 336 ? -15.932 -9.428 -3.809 1.00 52.12 336 GLY A O 1
ATOM 2789 N N . ALA A 1 337 ? -16.843 -9.275 -1.761 1.00 55.75 337 ALA A N 1
ATOM 2790 C CA . ALA A 1 337 ? -16.513 -7.870 -1.549 1.00 55.75 337 ALA A CA 1
ATOM 2791 C C . ALA A 1 337 ? -15.187 -7.701 -0.783 1.00 55.75 337 ALA A C 1
ATOM 2793 O O . ALA A 1 337 ? -14.970 -8.297 0.273 1.00 55.75 337 ALA A O 1
ATOM 2794 N N . GLU A 1 338 ? -14.294 -6.838 -1.283 1.00 61.03 338 GLU A N 1
ATOM 2795 C CA . GLU A 1 338 ? -13.152 -6.379 -0.487 1.00 61.03 338 GLU A CA 1
ATOM 2796 C C . GLU A 1 338 ? -13.668 -5.643 0.757 1.00 61.03 338 GLU A C 1
ATOM 2798 O O . GLU A 1 338 ? -14.231 -4.553 0.664 1.00 61.03 338 GLU A O 1
ATOM 2803 N N . SER A 1 339 ? -13.484 -6.235 1.936 1.00 77.38 339 SER A N 1
ATOM 2804 C CA . SER A 1 339 ? -13.916 -5.634 3.195 1.00 77.38 339 SER A CA 1
ATOM 2805 C C . SER A 1 339 ? -12.712 -5.076 3.944 1.00 77.38 339 SER A C 1
ATOM 2807 O O . SER A 1 339 ? -12.045 -5.777 4.711 1.00 77.38 339 SER A O 1
ATOM 2809 N N . LEU A 1 340 ? -12.426 -3.793 3.722 1.00 89.06 340 LEU A N 1
ATOM 2810 C CA . LEU A 1 340 ? -11.703 -3.010 4.718 1.00 89.06 340 LEU A CA 1
ATOM 2811 C C . LEU A 1 340 ? -12.605 -2.860 5.940 1.00 89.06 340 LEU A C 1
ATOM 2813 O O . LEU A 1 340 ? -13.798 -2.579 5.811 1.00 89.06 340 LEU A O 1
ATOM 2817 N N . VAL A 1 341 ? -12.034 -3.064 7.116 1.00 89.44 341 VAL A N 1
ATOM 2818 C CA . VAL A 1 341 ? -12.739 -2.961 8.387 1.00 89.44 341 VAL A CA 1
ATOM 2819 C C . VAL A 1 341 ? -11.978 -2.063 9.352 1.00 89.44 341 VAL A C 1
ATOM 2821 O O . VAL A 1 341 ? -10.763 -1.909 9.246 1.00 89.44 341 VAL A O 1
ATOM 2824 N N . ILE A 1 342 ? -12.688 -1.492 10.316 1.00 91.19 342 ILE A N 1
ATOM 2825 C CA . ILE A 1 342 ? -12.114 -0.757 11.450 1.00 91.19 342 ILE A CA 1
ATOM 2826 C C . ILE A 1 342 ? -12.705 -1.302 12.745 1.00 91.19 342 ILE A C 1
ATOM 2828 O O . ILE A 1 342 ? -13.766 -1.931 12.727 1.00 91.19 342 ILE A O 1
ATOM 2832 N N . LEU A 1 343 ? -12.025 -1.110 13.876 1.00 90.56 343 LEU A N 1
ATOM 2833 C CA . LEU A 1 343 ? -12.606 -1.503 15.157 1.00 90.56 343 LEU A CA 1
ATOM 2834 C C . LEU A 1 343 ? -13.847 -0.665 15.443 1.00 90.56 343 LEU A C 1
ATOM 2836 O O . LEU A 1 343 ? -13.873 0.539 15.186 1.00 90.56 343 LEU A O 1
ATOM 2840 N N . ALA A 1 344 ? -14.858 -1.288 16.038 1.00 86.50 344 ALA A N 1
ATOM 2841 C CA . ALA A 1 344 ? -16.098 -0.596 16.362 1.00 86.50 344 ALA A CA 1
ATOM 2842 C C . ALA A 1 344 ? -15.890 0.591 17.314 1.00 86.50 344 ALA A C 1
ATOM 2844 O O . ALA A 1 344 ? -16.520 1.636 17.159 1.00 86.50 344 ALA A O 1
ATOM 2845 N N . ILE A 1 345 ? -14.953 0.462 18.261 1.00 87.00 345 ILE A N 1
ATOM 2846 C CA . ILE A 1 345 ? -14.572 1.558 19.157 1.00 87.00 345 ILE A CA 1
ATOM 2847 C C . ILE A 1 345 ? -13.936 2.729 18.397 1.00 87.00 345 ILE A C 1
ATOM 2849 O O . ILE A 1 345 ? -14.186 3.889 18.720 1.00 87.00 345 ILE A O 1
ATOM 2853 N N . ASP A 1 346 ? -13.162 2.443 17.350 1.00 90.94 346 ASP A N 1
ATOM 2854 C CA . ASP A 1 346 ? -12.539 3.478 16.532 1.00 90.94 346 ASP A CA 1
ATOM 2855 C C . ASP A 1 346 ? -13.577 4.184 15.665 1.00 90.94 346 ASP A C 1
ATOM 2857 O O . ASP A 1 346 ? -13.596 5.413 15.613 1.00 90.94 346 ASP A O 1
ATOM 2861 N N . ALA A 1 347 ? -14.503 3.423 15.077 1.00 85.88 347 ALA A N 1
ATOM 2862 C CA . ALA A 1 347 ? -15.649 3.974 14.368 1.00 85.88 347 ALA A CA 1
ATOM 2863 C C . ALA A 1 347 ? -16.484 4.890 15.267 1.00 85.88 347 ALA A C 1
ATOM 2865 O O . ALA A 1 347 ? -16.809 6.006 14.872 1.00 85.88 347 ALA A O 1
ATOM 2866 N N . PHE A 1 348 ? -16.772 4.466 16.502 1.00 84.38 348 PHE A N 1
ATOM 2867 C CA . PHE A 1 348 ? -17.465 5.295 17.485 1.00 84.38 348 PHE A CA 1
ATOM 2868 C C . PHE A 1 348 ? -16.751 6.638 17.695 1.00 84.38 348 PHE A C 1
ATOM 2870 O O . PHE A 1 348 ? -17.382 7.695 17.613 1.00 84.38 348 PHE A O 1
ATOM 2877 N N . PHE A 1 349 ? -15.431 6.621 17.910 1.00 86.94 349 PHE A N 1
ATOM 2878 C CA . PHE A 1 349 ? -14.662 7.852 18.081 1.00 86.94 349 PHE A CA 1
ATOM 2879 C C . PHE A 1 349 ? -14.602 8.705 16.813 1.00 86.94 349 PHE A C 1
ATOM 2881 O O . PHE A 1 349 ? -14.631 9.929 16.919 1.00 86.94 349 PHE A O 1
ATOM 2888 N N . GLU A 1 350 ? -14.522 8.110 15.625 1.00 86.12 350 GLU A N 1
ATOM 2889 C CA . GLU A 1 350 ? -14.561 8.860 14.368 1.00 86.12 350 GLU A CA 1
ATOM 2890 C C . GLU A 1 350 ? -15.901 9.553 14.147 1.00 86.12 350 GLU A C 1
ATOM 2892 O O . GLU A 1 350 ? -15.917 10.758 13.894 1.00 86.12 350 GLU A O 1
ATOM 2897 N N . ILE A 1 351 ? -17.012 8.835 14.337 1.00 80.38 351 ILE A N 1
ATOM 2898 C CA . ILE A 1 351 ? -18.359 9.408 14.281 1.00 80.38 351 ILE A CA 1
ATOM 2899 C C . ILE A 1 351 ? -18.465 10.574 15.278 1.00 80.38 351 ILE A C 1
ATOM 2901 O O . ILE A 1 351 ? -18.939 11.658 14.940 1.00 80.38 351 ILE A O 1
ATOM 2905 N N . PHE A 1 352 ? -17.984 10.388 16.508 1.00 81.50 352 PHE A N 1
ATOM 2906 C CA . PHE A 1 352 ? -18.060 11.421 17.539 1.00 81.50 352 PHE A CA 1
ATOM 2907 C C . PHE A 1 352 ? -17.190 12.647 17.216 1.00 81.50 352 PHE A C 1
ATOM 2909 O O . PHE A 1 352 ? -17.633 13.787 17.377 1.00 81.50 352 PHE A O 1
ATOM 2916 N N . ARG A 1 353 ? -15.967 12.439 16.703 1.00 84.00 353 ARG A N 1
ATOM 2917 C CA . ARG A 1 353 ? -15.093 13.523 16.220 1.00 84.00 353 ARG A CA 1
ATOM 2918 C C . ARG A 1 353 ? -15.753 14.287 15.082 1.00 84.00 353 ARG A C 1
ATOM 2920 O O . ARG A 1 353 ? -15.754 15.516 15.110 1.00 84.00 353 ARG A O 1
ATOM 2927 N N . TYR A 1 354 ? -16.334 13.582 14.120 1.00 78.81 354 TYR A N 1
ATOM 2928 C CA . TYR A 1 354 ? -17.069 14.178 13.014 1.00 78.81 354 TYR A CA 1
ATOM 2929 C C . TYR A 1 354 ? -18.209 15.073 13.530 1.00 78.81 354 TYR A C 1
ATOM 2931 O O . TYR A 1 354 ? -18.291 16.251 13.168 1.00 78.81 354 TYR A O 1
ATOM 2939 N N . SER A 1 355 ? -19.002 14.576 14.483 1.00 77.62 355 SER A N 1
ATOM 2940 C CA . SER A 1 355 ? -20.090 15.323 15.124 1.00 77.62 355 SER A CA 1
ATOM 2941 C C . SER A 1 355 ? -19.654 16.560 15.899 1.00 77.62 355 SER A C 1
ATOM 2943 O O . SER A 1 355 ? -20.323 17.594 15.850 1.00 77.62 355 SER A O 1
ATOM 2945 N N . ILE A 1 356 ? -18.528 16.497 16.605 1.00 79.19 356 ILE A N 1
ATOM 2946 C CA . ILE A 1 356 ? -18.025 17.641 17.371 1.00 79.19 356 ILE A CA 1
ATOM 2947 C C . ILE A 1 356 ? -17.354 18.664 16.458 1.00 79.19 356 ILE A C 1
ATOM 2949 O O . ILE A 1 356 ? -17.646 19.855 16.548 1.00 79.19 356 ILE A O 1
ATOM 2953 N N . PHE A 1 357 ? -16.433 18.222 15.606 1.00 77.62 357 PHE A N 1
ATOM 2954 C CA . PHE A 1 357 ? -15.545 19.124 14.880 1.00 77.62 357 PHE A CA 1
ATOM 2955 C C . PHE A 1 357 ? -16.160 19.616 13.573 1.00 77.62 357 PHE A C 1
ATOM 2957 O O . PHE A 1 357 ? -16.149 20.820 13.313 1.00 77.62 357 PHE A O 1
ATOM 2964 N N . ARG A 1 358 ? -16.730 18.711 12.767 1.00 76.06 358 ARG A N 1
ATOM 2965 C CA . ARG A 1 358 ? -17.318 19.082 11.476 1.00 76.06 358 ARG A CA 1
ATOM 2966 C C . ARG A 1 358 ? -18.706 19.675 11.661 1.00 76.06 358 ARG A C 1
ATOM 2968 O O . ARG A 1 358 ? -18.977 20.766 11.172 1.00 76.06 358 ARG A O 1
ATOM 2975 N N . LEU A 1 359 ? -19.561 18.962 12.388 1.00 74.69 359 LEU A N 1
ATOM 2976 C CA . LEU A 1 359 ? -20.976 19.314 12.502 1.00 74.69 359 LEU A CA 1
ATOM 2977 C C . LEU A 1 359 ? -21.263 20.307 13.619 1.00 74.69 359 LEU A C 1
ATOM 2979 O O . LEU A 1 359 ? -22.303 20.960 13.605 1.00 74.69 359 LEU A O 1
ATOM 2983 N N . LYS A 1 360 ? -20.350 20.406 14.593 1.00 78.12 360 LYS A N 1
ATOM 2984 C CA . LYS A 1 360 ? -20.493 21.268 15.767 1.00 78.12 360 LYS A CA 1
ATOM 2985 C C . LYS A 1 360 ? -21.831 21.041 16.475 1.00 78.12 360 LYS A C 1
ATOM 2987 O O . LYS A 1 360 ? -22.440 21.998 16.939 1.00 78.12 360 LYS A O 1
ATOM 2992 N N . LEU A 1 361 ? -22.282 19.784 16.590 1.00 76.81 361 LEU A N 1
ATOM 2993 C CA . LEU A 1 361 ? -23.619 19.461 17.118 1.00 76.81 361 LEU A CA 1
ATOM 2994 C C . LEU A 1 361 ? -23.871 20.069 18.500 1.00 76.81 361 LEU A C 1
ATOM 2996 O O . LEU A 1 361 ? -24.960 20.558 18.769 1.00 76.81 361 LEU A O 1
ATOM 3000 N N . LEU A 1 362 ? -22.845 20.115 19.350 1.00 77.00 362 LEU A N 1
ATOM 3001 C CA . LEU A 1 362 ? -22.936 20.698 20.693 1.00 77.00 362 LEU A CA 1
ATOM 3002 C C . LEU A 1 362 ? -23.082 22.231 20.698 1.00 77.00 362 LEU A C 1
ATOM 3004 O O . LEU A 1 362 ? -23.350 22.814 21.742 1.00 77.00 362 LEU A O 1
ATOM 3008 N N . GLN A 1 363 ? -22.882 22.883 19.553 1.00 81.00 363 GLN A N 1
ATOM 3009 C CA . GLN A 1 363 ? -23.083 24.321 19.353 1.00 81.00 363 GLN A CA 1
ATOM 3010 C C . GLN A 1 363 ? -24.446 24.619 18.706 1.00 81.00 363 GLN A C 1
ATOM 3012 O O . GLN A 1 363 ? -24.852 25.775 18.648 1.00 81.00 363 GLN A O 1
ATOM 3017 N N . LEU A 1 364 ? -25.159 23.592 18.228 1.00 71.75 364 LEU A N 1
ATOM 3018 C CA . LEU A 1 364 ? -26.462 23.706 17.576 1.00 71.75 364 LEU A CA 1
ATOM 3019 C C . LEU A 1 364 ? -27.593 23.474 18.590 1.00 71.75 364 LEU A C 1
ATOM 3021 O O . LEU A 1 364 ? -28.280 22.476 18.476 1.00 71.75 364 LEU A O 1
ATOM 3025 N N . GLU A 1 365 ? -27.780 24.351 19.580 1.00 75.12 365 GLU A N 1
ATOM 3026 C CA . GLU A 1 365 ? -28.846 24.319 20.616 1.00 75.12 365 GLU A CA 1
ATOM 3027 C C . GLU A 1 365 ? -29.748 23.049 20.663 1.00 75.12 365 GLU A C 1
ATOM 3029 O O . GLU A 1 365 ? -29.286 21.973 21.037 1.00 75.12 365 GLU A O 1
ATOM 3034 N N . SER A 1 366 ? -31.037 23.134 20.306 1.00 73.12 366 SER A N 1
ATOM 3035 C CA . SER A 1 366 ? -31.971 21.992 20.324 1.00 73.12 366 SER A CA 1
ATOM 3036 C C . SER A 1 366 ? -31.822 21.063 19.109 1.00 73.12 366 SER A C 1
ATOM 3038 O O . SER A 1 366 ? -32.018 19.853 19.224 1.00 73.12 366 SER A O 1
ATOM 3040 N N . LYS A 1 367 ? -31.427 21.602 17.948 1.00 70.25 367 LYS A N 1
ATOM 3041 C CA . LYS A 1 367 ? -31.302 20.864 16.674 1.00 70.25 367 LYS A CA 1
ATOM 3042 C C . LYS A 1 367 ? -30.175 19.824 16.712 1.00 70.25 367 LYS A C 1
ATOM 3044 O O . LYS A 1 367 ? -30.313 18.740 16.156 1.00 70.25 367 LYS A O 1
ATOM 3049 N N . GLY A 1 368 ? -29.084 20.124 17.407 1.00 72.06 368 GLY A N 1
ATOM 3050 C CA . GLY A 1 368 ? -27.938 19.242 17.606 1.00 72.06 368 GLY A CA 1
ATOM 3051 C C . GLY A 1 368 ? -28.274 18.024 18.458 1.00 72.06 368 GLY A C 1
ATOM 3052 O O . GLY A 1 368 ? -27.795 16.932 18.168 1.00 72.06 368 GLY A O 1
ATOM 3053 N N . PHE A 1 369 ? -29.155 18.180 19.451 1.00 73.50 369 PHE A N 1
ATOM 3054 C CA . PHE A 1 369 ? -29.677 17.051 20.223 1.00 73.50 369 PHE A CA 1
ATOM 3055 C C . PHE A 1 369 ? -30.587 16.144 19.388 1.00 73.50 369 PHE A C 1
ATOM 3057 O O . PHE A 1 369 ? -30.492 14.926 19.52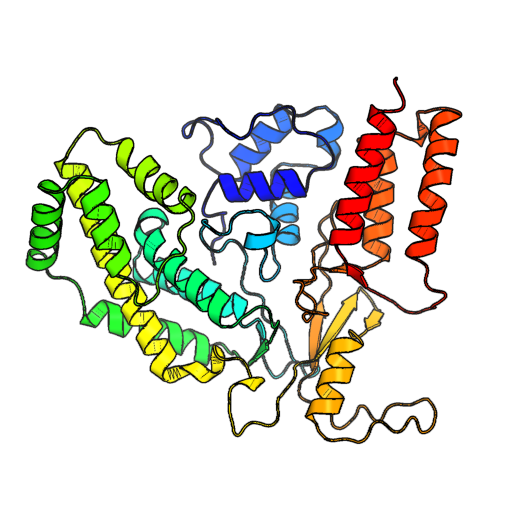1 1.00 73.50 369 PHE A O 1
ATOM 3064 N N . GLU A 1 370 ? -31.434 16.694 18.514 1.00 75.50 370 GLU A N 1
ATOM 3065 C CA . GLU A 1 370 ? -32.273 15.880 17.616 1.00 75.50 370 GLU A CA 1
ATOM 3066 C C . GLU A 1 370 ? -31.438 15.110 16.590 1.00 75.50 370 GLU A C 1
ATOM 3068 O O . GLU A 1 370 ? -31.634 13.913 16.391 1.00 75.50 370 GLU A O 1
ATOM 3073 N N . LEU A 1 371 ? -30.432 15.765 16.019 1.00 71.38 371 LEU A N 1
ATOM 3074 C CA . LEU A 1 371 ? -29.438 15.132 15.162 1.00 71.38 371 LEU A CA 1
ATOM 3075 C C . LEU A 1 371 ? -28.662 14.020 15.895 1.00 71.38 371 LEU A C 1
ATOM 3077 O O . LEU A 1 371 ? -28.504 12.918 15.378 1.00 71.38 371 LEU A O 1
ATOM 3081 N N . LEU A 1 372 ? -28.254 14.252 17.146 1.00 73.19 372 LEU A N 1
ATOM 3082 C CA . LEU A 1 372 ? -27.599 13.232 17.967 1.00 73.19 372 LEU A CA 1
ATOM 3083 C C . LEU A 1 372 ? -28.531 12.045 18.271 1.00 73.19 372 LEU A C 1
ATOM 3085 O O . LEU A 1 372 ? -28.079 10.901 18.266 1.00 73.19 372 LEU A O 1
ATOM 3089 N N . LYS A 1 373 ? -29.836 12.280 18.475 1.00 73.56 373 LYS A N 1
ATOM 3090 C CA . LYS A 1 373 ? -30.829 11.200 18.616 1.00 73.56 373 LYS A CA 1
ATOM 3091 C C . LYS A 1 373 ? -30.942 10.358 17.347 1.00 73.56 373 LYS A C 1
ATOM 3093 O O . LYS A 1 373 ? -31.060 9.141 17.457 1.00 73.56 373 LYS A O 1
ATOM 3098 N N . GLN A 1 374 ? -30.860 10.969 16.165 1.00 71.56 374 GLN A N 1
ATOM 3099 C CA . GLN A 1 374 ? -30.854 10.244 14.886 1.00 71.56 374 GLN A CA 1
ATOM 3100 C C . GLN A 1 374 ? -29.602 9.370 14.709 1.00 71.56 374 GLN A C 1
ATOM 3102 O O . GLN A 1 374 ? -29.653 8.361 14.010 1.00 71.56 374 GLN A O 1
ATOM 3107 N N . MET A 1 375 ? -28.502 9.685 15.401 1.00 69.25 375 MET A N 1
ATOM 3108 C CA . MET A 1 375 ? -27.299 8.848 15.406 1.00 69.25 375 MET A CA 1
ATOM 3109 C C . MET A 1 375 ? -27.409 7.627 16.331 1.00 69.25 375 MET A C 1
ATOM 3111 O O . MET A 1 375 ? -26.707 6.641 16.115 1.00 69.25 375 MET A O 1
ATOM 3115 N N . ILE A 1 376 ? -28.280 7.652 17.349 1.00 70.50 376 ILE A N 1
ATOM 3116 C CA . ILE A 1 376 ? -28.427 6.549 18.318 1.00 70.50 376 ILE A CA 1
ATOM 3117 C C . ILE A 1 376 ? -28.729 5.211 17.623 1.00 70.50 376 ILE A C 1
ATOM 3119 O O . ILE A 1 376 ? -28.033 4.249 17.929 1.00 70.50 376 ILE A O 1
ATOM 3123 N N . PRO A 1 377 ? -29.675 5.103 16.667 1.00 69.44 377 PRO A N 1
ATOM 3124 C CA . PRO A 1 377 ? -29.898 3.864 15.923 1.00 69.44 377 PRO A CA 1
ATOM 3125 C C . PRO A 1 377 ? -28.653 3.335 15.207 1.00 69.44 377 PRO A C 1
ATOM 3127 O O . PRO A 1 377 ? -28.450 2.127 15.188 1.00 69.44 377 PRO A O 1
ATOM 3130 N N . VAL A 1 378 ? -27.801 4.211 14.665 1.00 67.19 378 VAL A N 1
ATOM 3131 C CA . VAL A 1 378 ? -26.532 3.805 14.038 1.00 67.19 378 VAL A CA 1
ATOM 3132 C C . VAL A 1 378 ? -25.595 3.231 15.096 1.00 67.19 378 VAL A C 1
ATOM 3134 O O . VAL A 1 378 ? -25.067 2.141 14.918 1.00 67.19 378 VAL A O 1
ATOM 3137 N N . PHE A 1 379 ? -25.455 3.895 16.246 1.00 67.31 379 PHE A N 1
ATOM 3138 C CA . PHE A 1 379 ? -24.668 3.369 17.365 1.00 67.31 379 PHE A CA 1
ATOM 3139 C C . PHE A 1 379 ? -25.235 2.062 17.943 1.00 67.31 379 PHE A C 1
ATOM 3141 O O . PHE A 1 379 ? -24.473 1.204 18.380 1.00 67.31 379 PHE A O 1
ATOM 3148 N N . LEU A 1 380 ? -26.557 1.881 17.920 1.00 65.88 380 LEU A N 1
ATOM 3149 C CA . LEU A 1 380 ? -27.218 0.642 18.333 1.00 65.88 380 LEU A CA 1
ATOM 3150 C C . LEU A 1 380 ? -27.043 -0.483 17.306 1.00 65.88 380 LEU A C 1
ATOM 3152 O O . LEU A 1 380 ? -26.972 -1.636 17.708 1.00 65.88 380 LEU A O 1
ATOM 3156 N N . GLN A 1 381 ? -26.934 -0.169 16.011 1.00 63.91 381 GLN A N 1
ATOM 3157 C CA . GLN A 1 381 ? -26.552 -1.141 14.978 1.00 63.91 381 GLN A CA 1
ATOM 3158 C C . GLN A 1 381 ? -25.095 -1.586 15.118 1.00 63.91 381 GLN A C 1
ATOM 3160 O O . GLN A 1 381 ? -24.774 -2.717 14.766 1.00 63.91 381 GLN A O 1
ATOM 3165 N N . LEU A 1 382 ? -24.221 -0.713 15.630 1.00 62.06 382 LEU A N 1
ATOM 3166 C CA . LEU A 1 382 ? -22.856 -1.094 15.984 1.00 62.06 382 LEU A CA 1
ATOM 3167 C C . LEU A 1 382 ? -22.880 -2.039 17.193 1.00 62.06 382 LEU A C 1
ATOM 3169 O O . LEU A 1 382 ? -22.227 -3.071 17.170 1.00 62.06 382 LEU A O 1
ATOM 3173 N N . ASN A 1 383 ? -23.680 -1.738 18.217 1.00 57.97 383 ASN A N 1
ATOM 3174 C CA . ASN A 1 383 ? -23.752 -2.514 19.453 1.00 57.97 383 ASN A CA 1
ATOM 3175 C C . ASN A 1 383 ? -24.539 -3.833 19.310 1.00 57.97 383 ASN A C 1
ATOM 3177 O O . ASN A 1 383 ? -25.662 -3.959 19.799 1.00 57.97 383 ASN A O 1
ATOM 3181 N N . ASP A 1 384 ? -23.930 -4.843 18.695 1.00 56.19 384 ASP A N 1
ATOM 3182 C CA . ASP A 1 384 ? -24.338 -6.228 18.930 1.00 56.19 384 ASP A CA 1
ATOM 3183 C C . ASP A 1 384 ? -24.023 -6.552 20.402 1.00 56.19 384 ASP A C 1
ATOM 3185 O O . ASP A 1 384 ? -22.929 -6.209 20.846 1.00 56.19 384 ASP A O 1
ATOM 3189 N N . ASN A 1 385 ? -24.967 -7.137 21.157 1.00 52.56 385 ASN A N 1
ATOM 3190 C CA . ASN A 1 385 ? -25.001 -7.351 22.629 1.00 52.56 385 ASN A CA 1
ATOM 3191 C C . ASN A 1 385 ? -23.818 -8.165 23.216 1.00 52.56 385 ASN A C 1
ATOM 3193 O O . ASN A 1 385 ? -23.986 -9.106 23.994 1.00 52.56 385 ASN A O 1
ATOM 3197 N N . SER A 1 386 ? -22.597 -7.838 22.840 1.00 54.44 386 SER A N 1
ATOM 3198 C CA . SER A 1 386 ? -21.425 -8.664 22.992 1.00 54.44 386 SER A CA 1
ATOM 3199 C C . SER A 1 386 ? -20.402 -7.897 23.819 1.00 54.44 386 SER A C 1
ATOM 3201 O O . SER A 1 386 ? -19.964 -6.804 23.473 1.00 54.44 386 SER A O 1
ATOM 3203 N N . ASN A 1 387 ? -19.976 -8.494 24.930 1.00 66.06 387 ASN A N 1
ATOM 3204 C CA . ASN A 1 387 ? -18.811 -8.038 25.694 1.00 66.06 387 ASN A CA 1
ATOM 3205 C C . ASN A 1 387 ? -17.496 -8.323 24.932 1.00 66.06 387 ASN A C 1
ATOM 3207 O O . ASN A 1 387 ? -16.462 -8.575 25.546 1.00 66.06 387 ASN A O 1
ATOM 3211 N N . THR A 1 388 ? -17.535 -8.378 23.599 1.00 73.94 388 THR A N 1
ATOM 3212 C CA . THR A 1 388 ? -16.441 -8.841 22.744 1.00 73.94 388 THR A CA 1
ATOM 3213 C C . THR A 1 388 ? -16.038 -7.753 21.769 1.00 73.94 388 THR A C 1
ATOM 3215 O O . THR A 1 388 ? -16.886 -7.047 21.236 1.00 73.94 388 THR A O 1
ATOM 3218 N N . VAL A 1 389 ? -14.739 -7.633 21.510 1.00 83.62 389 VAL A N 1
ATOM 3219 C CA . VAL A 1 389 ? -14.213 -6.717 20.496 1.00 83.62 389 VAL A CA 1
ATOM 3220 C C . VAL A 1 389 ? -14.622 -7.209 19.107 1.00 83.62 389 VAL A C 1
ATOM 3222 O O . VAL A 1 389 ? -14.425 -8.379 18.783 1.00 83.62 389 VAL A O 1
ATOM 3225 N N . TYR A 1 390 ? -15.163 -6.319 18.276 1.00 84.62 390 TYR A N 1
ATOM 3226 C CA . TYR A 1 390 ? -15.539 -6.625 16.897 1.00 84.62 390 TYR A CA 1
ATOM 3227 C C . TYR A 1 390 ? -15.108 -5.518 15.931 1.00 84.62 390 TYR A C 1
ATOM 3229 O O . TYR A 1 390 ? -14.838 -4.370 16.301 1.00 84.62 390 TYR A O 1
ATOM 3237 N N . PHE A 1 391 ? -15.028 -5.910 14.664 1.00 86.94 391 PHE A N 1
ATOM 3238 C CA . PHE A 1 391 ? -14.749 -5.033 13.540 1.00 86.94 391 PHE A CA 1
ATOM 3239 C C . PHE A 1 391 ? -16.045 -4.686 12.814 1.00 86.94 391 PHE A C 1
ATOM 3241 O O . PHE A 1 391 ? -16.953 -5.514 12.745 1.00 86.94 391 PHE A O 1
ATOM 3248 N N . ILE A 1 392 ? -16.092 -3.502 12.211 1.00 83.94 392 ILE A N 1
ATOM 3249 C CA . ILE A 1 392 ? -17.175 -3.099 11.319 1.00 83.94 392 ILE A CA 1
ATOM 3250 C C . ILE A 1 392 ? -16.648 -2.851 9.902 1.00 83.94 392 ILE A C 1
ATOM 3252 O O . ILE A 1 392 ? -15.534 -2.337 9.752 1.00 83.94 392 ILE A O 1
ATOM 3256 N N . PRO A 1 393 ? -17.417 -3.189 8.852 1.00 86.06 393 PRO A N 1
ATOM 3257 C CA . PRO A 1 393 ? -17.075 -2.825 7.483 1.00 86.06 393 PRO A CA 1
ATOM 3258 C C . PRO A 1 393 ? -16.959 -1.310 7.315 1.00 86.06 393 PRO A C 1
ATOM 3260 O O . PRO A 1 393 ? -17.873 -0.564 7.661 1.00 86.06 393 PRO A O 1
ATOM 3263 N N . LEU A 1 394 ? -15.862 -0.854 6.712 1.00 84.31 394 LEU A N 1
ATOM 3264 C CA . LEU A 1 394 ? -15.619 0.566 6.459 1.00 84.31 394 LEU A CA 1
ATOM 3265 C C . LEU A 1 394 ? -16.674 1.173 5.519 1.00 84.31 394 LEU A C 1
ATOM 3267 O O . LEU A 1 394 ? -17.048 2.327 5.675 1.00 84.31 394 LEU A O 1
ATOM 3271 N N . LEU A 1 395 ? -17.236 0.373 4.606 1.00 79.19 395 LEU A N 1
ATOM 3272 C CA . LEU A 1 395 ? -18.354 0.781 3.744 1.00 79.19 395 LEU A CA 1
ATOM 3273 C C . LEU A 1 395 ? -19.592 1.224 4.538 1.00 79.19 395 LEU A C 1
ATOM 3275 O O . LEU A 1 395 ? -20.260 2.171 4.134 1.00 79.19 395 LEU A O 1
ATOM 3279 N N . MET A 1 396 ? -19.882 0.586 5.679 1.00 74.62 396 MET A N 1
ATOM 3280 C CA . MET A 1 396 ? -20.996 1.008 6.539 1.00 74.62 396 MET A CA 1
ATOM 3281 C C . MET A 1 396 ? -20.741 2.397 7.136 1.00 74.62 396 MET A C 1
ATOM 3283 O O . MET A 1 396 ? -21.669 3.190 7.279 1.00 74.62 396 MET A O 1
ATOM 3287 N N . PHE A 1 397 ? -19.481 2.708 7.444 1.00 74.00 397 PHE A N 1
ATOM 3288 C CA . PHE A 1 397 ? -19.075 4.027 7.916 1.00 74.00 397 PHE A CA 1
ATOM 3289 C C . PHE A 1 397 ? -19.134 5.083 6.794 1.00 74.00 397 PHE A C 1
ATOM 3291 O O . PHE A 1 397 ? -19.683 6.163 7.005 1.00 74.00 397 PHE A O 1
ATOM 3298 N N . ASP A 1 398 ? -18.677 4.761 5.580 1.00 76.44 398 ASP A N 1
ATOM 3299 C CA . ASP A 1 398 ? -18.786 5.654 4.414 1.00 76.44 398 ASP A CA 1
ATOM 3300 C C . ASP A 1 398 ? -20.257 5.964 4.065 1.00 76.44 398 ASP A C 1
ATOM 3302 O O . ASP A 1 398 ? -20.606 7.094 3.713 1.00 76.44 398 ASP A O 1
ATOM 3306 N N . GLU A 1 399 ? -21.149 4.972 4.160 1.00 75.50 399 GLU A N 1
ATOM 3307 C CA . GLU A 1 399 ? -22.592 5.184 4.004 1.00 75.50 399 GLU A CA 1
ATOM 3308 C C . GLU A 1 399 ? -23.166 6.088 5.095 1.00 75.50 399 GLU A C 1
ATOM 3310 O O . GLU A 1 399 ? -24.008 6.941 4.798 1.00 75.50 399 GLU A O 1
ATOM 3315 N N . PHE A 1 400 ? -22.707 5.927 6.337 1.00 73.31 400 PHE A N 1
ATOM 3316 C CA . PHE A 1 400 ? -23.096 6.791 7.443 1.00 73.31 400 PHE A CA 1
ATOM 3317 C C . PHE A 1 400 ? -22.698 8.253 7.184 1.00 73.31 400 PHE A C 1
ATOM 3319 O O . PHE A 1 400 ? -23.562 9.130 7.249 1.00 73.31 400 PHE A O 1
ATOM 3326 N N . GLU A 1 401 ? -21.438 8.523 6.813 1.00 72.94 401 GLU A N 1
ATOM 3327 C CA . GLU A 1 401 ? -20.979 9.884 6.496 1.00 72.94 401 GLU A CA 1
ATOM 3328 C C . GLU A 1 401 ? -21.813 10.508 5.357 1.00 72.94 401 GLU A C 1
ATOM 3330 O O . GLU A 1 401 ? -22.225 11.669 5.450 1.00 72.94 401 GLU A O 1
ATOM 3335 N N . LYS A 1 402 ? -22.127 9.736 4.302 1.00 75.50 402 LYS A N 1
ATOM 3336 C CA . LYS A 1 402 ? -22.935 10.199 3.156 1.00 75.50 402 LYS A CA 1
ATOM 3337 C C . LYS A 1 402 ? -24.374 10.546 3.528 1.00 75.50 402 LYS A C 1
ATOM 3339 O O . LYS A 1 402 ? -24.853 11.613 3.142 1.00 75.50 402 LYS A O 1
ATOM 3344 N N . ARG A 1 403 ? -25.074 9.658 4.244 1.00 70.06 403 ARG A N 1
ATOM 3345 C CA . ARG A 1 403 ? -26.474 9.885 4.654 1.00 70.06 403 ARG A CA 1
ATOM 3346 C C . ARG A 1 403 ? -26.581 11.136 5.514 1.00 70.06 403 ARG A C 1
ATOM 3348 O O . ARG A 1 403 ? -27.439 11.981 5.285 1.00 70.06 403 ARG A O 1
ATOM 3355 N N . TYR A 1 404 ? -25.647 11.292 6.439 1.00 67.81 404 TYR A N 1
ATOM 3356 C CA . TYR A 1 404 ? -25.669 12.404 7.368 1.00 67.81 404 TYR A CA 1
ATOM 3357 C C . TYR A 1 404 ? -25.371 13.751 6.688 1.00 67.81 404 TYR A C 1
ATOM 3359 O O . TYR A 1 404 ? -25.999 14.767 6.986 1.00 67.81 404 TYR A O 1
ATOM 3367 N N . HIS A 1 405 ? -24.453 13.763 5.716 1.00 67.06 405 HIS A N 1
ATOM 3368 C CA . HIS A 1 405 ? -24.248 14.923 4.841 1.00 67.06 405 HIS A CA 1
ATOM 3369 C C . HIS A 1 405 ? -25.520 15.357 4.124 1.00 67.06 405 HIS A C 1
ATOM 3371 O O . HIS A 1 405 ? -25.836 16.544 4.072 1.00 67.06 405 HIS A O 1
ATOM 3377 N N . GLN A 1 406 ? -26.265 14.395 3.584 1.00 67.44 406 GLN A N 1
ATOM 3378 C CA . GLN A 1 406 ? -27.528 14.670 2.908 1.00 67.44 406 GLN A CA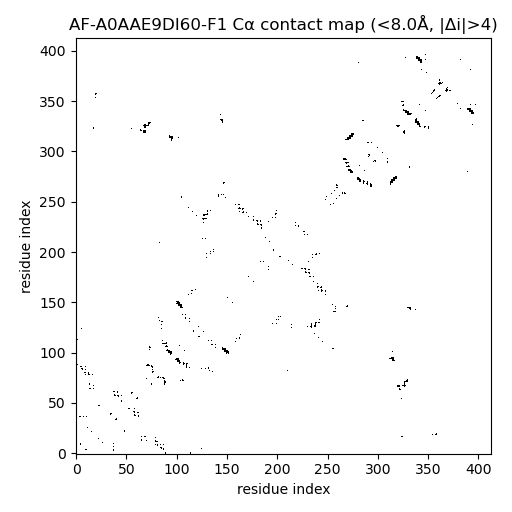 1
ATOM 3379 C C . GLN A 1 406 ? -28.581 15.212 3.876 1.00 67.44 406 GLN A C 1
ATOM 3381 O O . GLN A 1 406 ? -29.272 16.160 3.526 1.00 67.44 406 GLN A O 1
ATOM 3386 N N . GLU A 1 407 ? -28.698 14.671 5.089 1.00 64.25 407 GLU A N 1
ATOM 3387 C CA . GLU A 1 407 ? -29.665 15.145 6.090 1.00 64.25 407 GLU A CA 1
ATOM 3388 C C . GLU A 1 407 ? -29.377 16.575 6.560 1.00 64.25 407 GLU A C 1
ATOM 3390 O O . GLU A 1 407 ? -30.303 17.378 6.686 1.00 64.25 407 GLU A O 1
ATOM 3395 N N . ILE A 1 408 ? -28.101 16.935 6.731 1.00 62.41 408 ILE A N 1
ATOM 3396 C CA . ILE A 1 408 ? -27.707 18.320 7.006 1.00 62.41 408 ILE A CA 1
ATOM 3397 C C . ILE A 1 408 ? -28.073 19.245 5.842 1.00 62.41 408 ILE A C 1
ATOM 3399 O O . ILE A 1 408 ? -28.633 20.317 6.066 1.00 62.41 408 ILE A O 1
ATOM 3403 N N . ASN A 1 409 ? -27.755 18.845 4.610 1.00 61.66 409 ASN A N 1
ATOM 3404 C CA . ASN A 1 409 ? -27.942 19.696 3.435 1.00 61.66 409 ASN A CA 1
ATOM 3405 C C . ASN A 1 409 ? -29.420 19.817 3.019 1.00 61.66 409 ASN A C 1
ATOM 3407 O O . ASN A 1 409 ? -29.838 20.867 2.537 1.00 61.66 409 ASN A O 1
ATOM 3411 N N . ASN A 1 410 ? -30.221 18.768 3.230 1.00 57.19 410 ASN A N 1
ATOM 3412 C CA . ASN A 1 410 ? -31.659 18.747 2.940 1.00 57.19 410 ASN A CA 1
ATOM 3413 C C . ASN A 1 410 ? -32.488 19.401 4.058 1.00 57.19 410 ASN A C 1
ATOM 3415 O O . ASN A 1 410 ? -33.584 19.902 3.807 1.00 57.19 410 ASN A O 1
ATOM 3419 N N . GLY A 1 411 ? -31.978 19.423 5.291 1.00 49.72 411 GLY A N 1
ATOM 3420 C CA . GLY A 1 411 ? -32.552 20.151 6.418 1.00 49.72 411 GLY A CA 1
ATOM 3421 C C . GLY A 1 411 ? -32.115 21.615 6.438 1.00 49.72 411 GLY A C 1
ATOM 3422 O O . GLY A 1 411 ? -31.461 22.014 7.405 1.00 49.72 411 GLY A O 1
ATOM 3423 N N . VAL A 1 412 ? -32.472 22.360 5.377 1.00 39.41 412 VAL A N 1
ATOM 3424 C CA . VAL A 1 412 ? -32.185 23.789 5.113 1.00 39.41 412 VAL A CA 1
ATOM 3425 C C . VAL A 1 412 ? -31.836 24.571 6.388 1.00 39.41 412 VAL A C 1
ATOM 3427 O O . VAL A 1 412 ? -32.633 24.646 7.331 1.00 39.41 412 VAL A O 1
ATOM 3430 N N . PHE A 1 413 ? -30.610 25.097 6.403 1.00 41.44 413 PHE A N 1
ATOM 3431 C CA . PHE A 1 413 ? -30.111 26.077 7.368 1.00 41.44 413 PHE A CA 1
ATOM 3432 C C . PHE A 1 413 ? -30.812 27.423 7.229 1.00 41.44 413 PHE A C 1
ATOM 3434 O O . PHE A 1 413 ? -31.039 27.846 6.072 1.00 41.44 413 PHE A O 1
#

Foldseek 3Di:
DDPAFLDPLLLVLLCCVLDLAPQPDPPPDDPPPDADGQLSVLQVSLVSDDPLSCVCPHSVSVVVLSLLQQAAAPSCVVSVNLQPADGHAWDWWAAPVNPFIKTWLSCVLVLLSVLLCVLVVDSNCLLCSLVRLLSSLLLCVLPLFTAMDTDDPVNSVVLSVLLNVLCVVPPD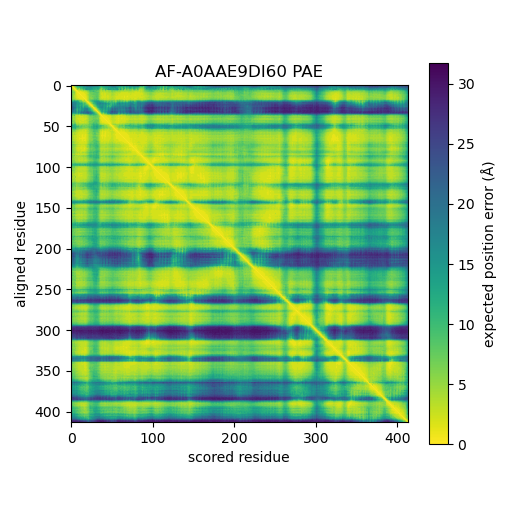DPVNLVVQLVVQLPDDLVRLVVVSCVLHPDHDDPDCVSVCPNCVVLVVDPDSSVSSNSSSSSSSSNNSSNVSVVVVCVVPVVSSHQLVVDPPDLRLQAWEFEDDPPDTDTDPVSVVVLCVSVVDDPDPDPDDDPCPPSSPRYIYDYFTHRPQAGRWHFDGDDPRDGFTKGKLVRLVSNVVCSLCSVVVLVVVPPVSVVLVVVCVVVNVVSDDVDPDIDIDGVVSSVVVVVVSVCVVVVVPD

Sequence (413 aa):
MPDEAYTRRCLSQRFIRYHFYEPNVEFGILPEDLEKTEIDFLRSMLRNMNPNSRMYGSAQELLENLKIYANFPGNDNFFDTKYEPYQNSPTFYYSLKDSDKYIAKSDLFVILQNIMFNISDTSDFCLLSIFIGHLKLQEQRIGSNFEFVKCDESILEEFYNSMLRIVNRHKITDNEFEKTRANYEQMSGDEIFKDLKKLTPISWDKNEDETMRLANFVTYTNDSRQKSIIFAQLAVLSVNSIRAVERLWDYRGEMFVLHGSIRNNRKKITVRVFEDGKERFVMNKELFDAFIASGFPCSPIGGDYCYTTAMRDFIRYPITRAKHRATPVKAPNIDGAESLVILAIDAFFEIFRYSIFRLKLLQLESKGFELLKQMIPVFLQLNDNSNTVYFIPLLMFDEFEKRYHQEINNGVF

Secondary structure (DSSP, 8-state):
--SS-S-HHHHHHHHHHH-SSPPSS-TT---TTS-SSHHHHHHHHHHHS-GGGGGG-SHHHHHHHHHHHH-STTHHHHTT-TTSPP-SPP-EEEBTTS--EEEEHHHHHHHHHHHHHHHHT---GGGGHHHHHHHHHHHHHH-S---EEE--HHHHHHHHHHHHHHHHHTPPPHHHHHHHHHHHHTS-HHHHHHHHGGGSSSPPPS-THHHHHHHHHHTT---HHHHHHHHHHHHHHHHHHHHHHHHHHHHHGGGTS-GGG-TTS---PPEEEEEETTEEEE-HHHHHHHHHHHT------SS---TTTTGGGEEEEE--B-SSSBPPEEPPPBTTB--EEEEHHHHHHHHHHIIIIIS-GGGSHHHHHHHHHHHHHHHHHH--S-SS--EEEHHHHHHHHHHHHHHHHHS--

Mean predicted aligned error: 10.09 Å

Solvent-accessible surface area (backbone atoms only — not comparable to full-atom values): 24110 Å² total; per-residue (Å²): 128,79,92,60,73,92,44,70,67,54,55,48,36,51,45,59,72,64,47,80,64,83,72,98,58,76,82,86,71,71,73,86,84,82,50,94,44,76,51,49,44,42,42,51,53,53,69,75,44,61,84,74,52,58,80,54,59,50,38,64,56,38,51,56,31,51,52,49,40,48,50,38,80,71,41,35,69,74,48,74,33,71,89,50,73,82,76,51,68,73,63,80,30,33,29,83,80,68,77,48,40,24,30,46,46,71,36,51,54,44,48,53,52,51,46,48,38,61,71,67,75,47,90,60,60,75,46,39,43,67,32,48,51,48,48,51,55,52,52,58,70,51,44,78,66,73,50,67,39,81,50,53,71,68,57,53,52,48,53,46,54,51,34,49,51,45,36,64,73,59,59,77,47,74,68,56,47,49,52,46,17,57,53,41,52,76,45,54,73,70,55,46,50,60,51,57,56,63,65,44,102,55,86,76,74,89,66,66,71,67,58,48,59,68,43,57,66,54,63,74,54,89,48,58,64,61,46,11,49,55,54,29,50,28,50,56,47,21,45,39,49,44,53,24,50,54,55,46,39,77,75,49,36,77,67,68,45,53,55,85,75,44,96,84,54,76,45,79,51,66,27,52,36,36,35,56,92,90,48,75,50,63,54,67,67,48,52,50,51,31,42,60,46,69,70,58,81,90,66,94,69,75,98,62,78,85,57,81,80,69,56,84,45,30,28,49,36,74,69,62,67,20,95,78,42,70,29,60,39,74,43,66,56,60,96,84,43,90,36,43,23,37,47,47,71,48,50,51,50,43,56,50,47,44,38,53,70,64,65,32,30,92,75,36,74,73,65,22,53,54,55,52,55,67,44,45,62,58,55,50,69,66,55,61,100,54,103,61,94,55,71,38,54,44,65,61,52,54,49,49,58,52,54,52,52,47,51,56,67,71,54,71,128

Nearest PDB structures (foldseek):
  7m5c-assembly1_A  TM=2.716E-01  e=4.305E+00  Homo sapiens
  6rnu-assembly1_B  TM=2.843E-01  e=9.161E+00  Homo sapiens
  1maz-assembly1_A  TM=2.799E-01  e=7.585E+00  Homo sapiens
  3ihc-assembly1_A  TM=2.272E-01  e=5.199E+00  Mus musculus